Protein AF-0000000084441948 (afdb_homodimer)

pLDDT: mean 95.39, std 5.37, range [67.94, 98.88]

InterPro domains:
  IPR011697 Peptidase C26 [PF07722] (3-180)
  IPR029062 Class I glutamine amidotransferase-like [G3DSA:3.40.50.880] (2-199)
  IPR029062 Class I glutamine am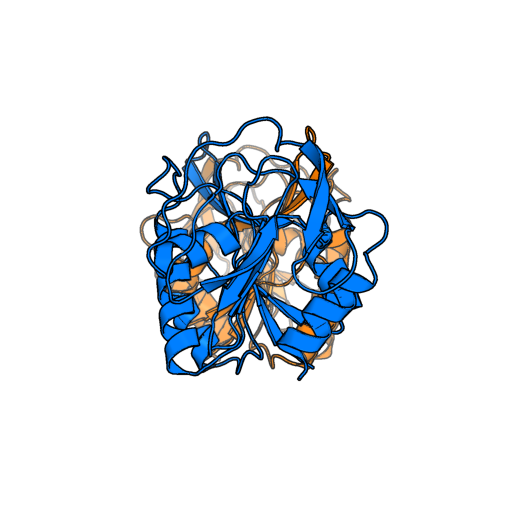idotransferase-like [SSF52317] (18-193)
  IPR044668 Peptidase C26, gamma-glutamyl-gamma-aminobutyrate hydrolase PuuD-like [PTHR43235] (135-186)

Structure (mmCIF, N/CA/C/O backbone):
data_AF-0000000084441948-model_v1
#
loop_
_entity.id
_entity.type
_entity.pdbx_description
1 polymer 'Anthranilate synthase'
#
loop_
_atom_site.group_PDB
_atom_site.id
_atom_site.type_symbol
_atom_site.label_atom_id
_atom_site.label_alt_id
_atom_site.label_comp_id
_atom_site.label_asym_id
_atom_site.label_entity_id
_atom_site.label_seq_id
_atom_site.pdbx_PDB_ins_code
_atom_site.Cartn_x
_atom_site.Cartn_y
_atom_site.Cartn_z
_atom_site.occupancy
_atom_site.B_iso_or_equiv
_atom_site.auth_seq_id
_atom_site.auth_comp_id
_atom_site.auth_asym_id
_atom_site.auth_atom_id
_atom_site.pdbx_PDB_model_num
ATOM 1 N N . MET A 1 1 ? -16.859 0.256 12.805 1 80.75 1 MET A N 1
ATOM 2 C CA . MET A 1 1 ? -15.453 0.518 12.477 1 80.75 1 MET A CA 1
ATOM 3 C C . MET A 1 1 ? -15.328 1.714 11.539 1 80.75 1 MET A C 1
ATOM 5 O O . MET A 1 1 ? -16.141 1.885 10.633 1 80.75 1 MET A O 1
ATOM 9 N N . LYS A 1 2 ? -14.43 2.672 11.891 1 89.31 2 LYS A N 1
ATOM 10 C CA . LYS A 1 2 ? -14.25 3.85 11.047 1 89.31 2 LYS A CA 1
ATOM 11 C C . LYS A 1 2 ? -13.125 3.641 10.031 1 89.31 2 LYS A C 1
ATOM 13 O O . LYS A 1 2 ? -11.953 3.602 10.406 1 89.31 2 LYS A O 1
ATOM 18 N N . LEU A 1 3 ? -13.531 3.443 8.797 1 90.81 3 LEU A N 1
ATOM 19 C CA . LEU A 1 3 ? -12.578 3.262 7.711 1 90.81 3 LEU A CA 1
ATOM 20 C C . LEU A 1 3 ? -12.039 4.605 7.227 1 90.81 3 LEU A C 1
ATOM 22 O O . LEU A 1 3 ? -12.82 5.512 6.926 1 90.81 3 LEU A O 1
ATOM 26 N N . ILE A 1 4 ? -10.75 4.695 7.184 1 94.12 4 ILE A N 1
ATOM 27 C CA . ILE A 1 4 ? -10.094 5.93 6.762 1 94.12 4 ILE A CA 1
ATOM 28 C C . ILE A 1 4 ? -9.227 5.656 5.539 1 94.12 4 ILE A C 1
ATOM 30 O O . ILE A 1 4 ? -8.383 4.758 5.555 1 94.12 4 ILE A O 1
ATOM 34 N N . GLY A 1 5 ? -9.492 6.402 4.445 1 94.69 5 GLY A N 1
ATOM 35 C CA . GLY A 1 5 ? -8.594 6.328 3.305 1 94.69 5 GLY A CA 1
ATOM 36 C C . GLY A 1 5 ? -7.234 6.953 3.574 1 94.69 5 GLY A C 1
ATOM 37 O O . GLY A 1 5 ? -7.148 8.031 4.168 1 94.69 5 GLY A O 1
ATOM 38 N N . VAL A 1 6 ? -6.172 6.285 3.24 1 97.19 6 VAL A N 1
ATOM 39 C CA . VAL A 1 6 ? -4.82 6.805 3.43 1 97.19 6 VAL A CA 1
ATOM 40 C C . VAL A 1 6 ? -4.066 6.773 2.104 1 97.19 6 VAL A C 1
ATOM 42 O O . VAL A 1 6 ? -3.945 5.719 1.476 1 97.19 6 VAL A O 1
ATOM 45 N N . THR A 1 7 ? -3.602 7.953 1.661 1 98.06 7 THR A N 1
ATOM 46 C CA . THR A 1 7 ? -2.807 7.996 0.438 1 98.06 7 THR A CA 1
ATOM 47 C C . THR A 1 7 ? -1.406 7.445 0.682 1 98.06 7 THR A C 1
ATOM 49 O O . THR A 1 7 ? -0.985 7.289 1.831 1 98.06 7 THR A O 1
ATOM 52 N N . MET A 1 8 ? -0.729 7.105 -0.385 1 98.31 8 MET A N 1
ATOM 53 C CA . MET A 1 8 ? 0.586 6.477 -0.292 1 98.31 8 MET A CA 1
ATOM 54 C C . MET A 1 8 ? 1.62 7.258 -1.097 1 98.31 8 MET A C 1
ATOM 56 O O . MET A 1 8 ? 1.283 7.895 -2.096 1 98.31 8 MET A O 1
ATOM 60 N N . ARG A 1 9 ? 2.871 7.211 -0.652 1 98.31 9 ARG A N 1
ATOM 61 C CA . ARG A 1 9 ? 3.938 7.773 -1.473 1 98.31 9 ARG A CA 1
ATOM 62 C C . ARG A 1 9 ? 4.242 6.879 -2.67 1 98.31 9 ARG A C 1
ATOM 64 O O . ARG A 1 9 ? 3.816 5.723 -2.709 1 98.31 9 ARG A O 1
ATOM 71 N N . VAL A 1 10 ? 4.914 7.406 -3.67 1 98.06 10 VAL A N 1
ATOM 72 C CA . VAL A 1 10 ? 5.355 6.668 -4.848 1 98.06 10 VAL A CA 1
ATOM 73 C C . VAL A 1 10 ? 6.875 6.5 -4.812 1 98.06 10 VAL A C 1
ATOM 75 O O . VAL A 1 10 ? 7.605 7.473 -4.613 1 98.06 10 VAL A O 1
ATOM 78 N N . GLU A 1 11 ? 7.297 5.324 -4.93 1 97 11 GLU A N 1
ATOM 79 C CA . GLU A 1 11 ? 8.727 5.039 -5.023 1 97 11 GLU A CA 1
ATOM 80 C C . GLU A 1 11 ? 9.094 4.508 -6.406 1 97 11 GLU A C 1
ATOM 82 O O . GLU A 1 11 ? 8.492 3.543 -6.887 1 97 11 GLU A O 1
ATOM 87 N N . HIS A 1 12 ? 10.039 5.125 -7.004 1 95.56 12 HIS A N 1
ATOM 88 C CA . HIS A 1 12 ? 10.539 4.691 -8.305 1 95.56 12 HIS A CA 1
ATOM 89 C C . HIS A 1 12 ? 11.82 3.873 -8.156 1 95.56 12 HIS A C 1
ATOM 91 O O . HIS A 1 12 ? 12.836 4.379 -7.668 1 95.56 12 HIS A O 1
ATOM 97 N N . HIS A 1 13 ? 11.703 2.627 -8.516 1 94 13 HIS A N 1
ATOM 98 C CA . HIS A 1 13 ? 12.875 1.764 -8.578 1 94 13 HIS A CA 1
ATOM 99 C C . HIS A 1 13 ? 13.531 1.826 -9.953 1 94 13 HIS A C 1
ATOM 101 O O . HIS A 1 13 ? 13.172 1.065 -10.859 1 94 13 HIS A O 1
ATOM 107 N N . GLN A 1 14 ? 14.539 2.607 -10.055 1 90.06 14 GLN A N 1
ATOM 108 C CA . GLN A 1 14 ? 15.125 3.014 -11.328 1 90.06 14 GLN A CA 1
ATOM 109 C C . GLN A 1 14 ? 15.766 1.826 -12.047 1 90.06 14 GLN A C 1
ATOM 111 O O . GLN A 1 14 ? 15.625 1.678 -13.258 1 90.06 14 GLN A O 1
ATOM 116 N N . HIS A 1 15 ? 16.438 0.96 -11.281 1 89 15 HIS A N 1
ATOM 117 C CA . HIS A 1 15 ? 17.188 -0.138 -11.875 1 89 15 HIS A CA 1
ATOM 118 C C . HIS A 1 15 ? 16.266 -1.089 -12.633 1 89 15 HIS A C 1
ATOM 120 O O . HIS A 1 15 ? 16.641 -1.635 -13.672 1 89 15 HIS A O 1
ATOM 126 N N . ILE A 1 16 ? 15.023 -1.206 -12.141 1 88 16 ILE A N 1
ATOM 127 C CA . ILE A 1 16 ? 14.109 -2.131 -12.797 1 88 16 ILE A CA 1
ATOM 128 C C . ILE A 1 16 ? 12.898 -1.363 -13.328 1 88 16 ILE A C 1
ATOM 130 O O . ILE A 1 16 ? 11.922 -1.966 -13.781 1 88 16 ILE A O 1
ATOM 134 N N . ASN A 1 17 ? 12.977 0.02 -13.289 1 90.25 17 ASN A N 1
ATOM 135 C CA . ASN A 1 17 ? 11.938 0.927 -13.773 1 90.25 17 ASN A CA 1
ATOM 136 C C . ASN A 1 17 ? 10.562 0.524 -13.258 1 90.25 17 ASN A C 1
ATOM 138 O O . ASN A 1 17 ? 9.617 0.376 -14.039 1 90.25 17 ASN A O 1
ATOM 142 N N . GLU A 1 18 ? 10.422 0.311 -11.984 1 94.81 18 GLU A N 1
ATOM 143 C CA . GLU A 1 18 ? 9.18 -0.051 -11.312 1 94.81 18 GLU A CA 1
ATOM 144 C C . GLU A 1 18 ? 8.719 1.053 -10.359 1 94.81 18 GLU A C 1
ATOM 146 O O . GLU A 1 18 ? 9.516 1.581 -9.586 1 94.81 18 GLU A O 1
ATOM 151 N N . TYR A 1 19 ? 7.465 1.487 -10.555 1 97.06 19 TYR A N 1
ATOM 152 C CA . TYR A 1 19 ? 6.84 2.414 -9.625 1 97.06 19 TYR A CA 1
ATOM 153 C C . TYR A 1 19 ? 5.98 1.667 -8.609 1 97.06 19 TYR A C 1
ATOM 155 O O . TYR A 1 19 ? 5.141 0.845 -8.984 1 97.06 19 TYR A O 1
ATOM 163 N N . ARG A 1 20 ? 6.223 1.927 -7.32 1 98.19 20 ARG A N 1
ATOM 164 C CA . ARG A 1 20 ? 5.484 1.266 -6.246 1 98.19 20 ARG A CA 1
ATOM 165 C C . ARG A 1 20 ? 4.773 2.285 -5.363 1 98.19 20 ARG A C 1
ATOM 167 O O . ARG A 1 20 ? 5.32 3.352 -5.074 1 98.19 20 ARG A O 1
ATOM 174 N N . ASP A 1 21 ? 3.541 2.018 -5.027 1 98.44 21 ASP A N 1
ATOM 175 C CA . ASP A 1 21 ? 2.926 2.715 -3.902 1 98.44 21 ASP A CA 1
ATOM 176 C C . ASP A 1 21 ? 3.428 2.156 -2.572 1 98.44 21 ASP A C 1
ATOM 178 O O . ASP A 1 21 ? 3.58 0.941 -2.42 1 98.44 21 ASP A O 1
ATOM 182 N N . ALA A 1 22 ? 3.73 3.07 -1.586 1 98.62 22 ALA A N 1
ATOM 183 C CA . ALA A 1 22 ? 4.328 2.602 -0.339 1 98.62 22 ALA A CA 1
ATOM 184 C C . ALA A 1 22 ? 3.855 3.439 0.845 1 98.62 22 ALA A C 1
ATOM 186 O O . ALA A 1 22 ? 3.619 4.641 0.708 1 98.62 22 ALA A O 1
ATOM 187 N N . LEU A 1 23 ? 3.719 2.834 1.972 1 98.44 23 LEU A N 1
ATOM 188 C CA . LEU A 1 23 ? 3.336 3.51 3.205 1 98.44 23 LEU A CA 1
ATOM 189 C C . LEU A 1 23 ? 4.121 2.961 4.395 1 98.44 23 LEU A C 1
ATOM 191 O O . LEU A 1 23 ? 4.289 1.746 4.523 1 98.44 23 LEU A O 1
ATOM 195 N N . ASP A 1 24 ? 4.621 3.896 5.258 1 98.19 24 ASP A N 1
ATOM 196 C CA . ASP A 1 24 ? 5.262 3.525 6.516 1 98.19 24 ASP A CA 1
ATOM 197 C C . ASP A 1 24 ? 4.324 2.695 7.387 1 98.19 24 ASP A C 1
ATOM 199 O O . ASP A 1 24 ? 3.211 3.125 7.695 1 98.19 24 ASP A O 1
ATOM 203 N N . GLN A 1 25 ? 4.801 1.548 7.832 1 97.12 25 GLN A N 1
ATOM 204 C CA . GLN A 1 25 ? 3.971 0.637 8.617 1 97.12 25 GLN A CA 1
ATOM 205 C C . GLN A 1 25 ? 3.572 1.262 9.945 1 97.12 25 GLN A C 1
ATOM 207 O O . GLN A 1 25 ? 2.621 0.813 10.594 1 97.12 25 GLN A O 1
ATOM 212 N N . ARG A 1 26 ? 4.258 2.266 10.43 1 97.5 26 ARG A N 1
ATOM 213 C CA . ARG A 1 26 ? 3.961 2.906 11.703 1 97.5 26 ARG A CA 1
ATOM 214 C C . ARG A 1 26 ? 2.59 3.572 11.68 1 97.5 26 ARG A C 1
ATOM 216 O O . ARG A 1 26 ? 1.984 3.805 12.727 1 97.5 26 ARG A O 1
ATOM 223 N N . TRP A 1 27 ? 2.098 3.875 10.453 1 97.81 27 TRP A N 1
ATOM 224 C CA . TRP A 1 27 ? 0.752 4.43 10.32 1 97.81 27 TRP A CA 1
ATOM 225 C C . TRP A 1 27 ? -0.289 3.461 10.875 1 97.81 27 TRP A C 1
ATOM 227 O O . TRP A 1 27 ? -1.286 3.883 11.461 1 97.81 27 TRP A O 1
ATOM 237 N N . TYR A 1 28 ? -0.112 2.164 10.641 1 95.81 28 TYR A N 1
ATOM 238 C CA . TYR A 1 28 ? -1.093 1.18 11.086 1 95.81 28 TYR A CA 1
ATOM 239 C C . TYR A 1 28 ? -1.218 1.176 12.602 1 95.81 28 TYR A C 1
ATOM 241 O O . TYR A 1 28 ? -2.328 1.132 13.141 1 95.81 28 TYR A O 1
ATOM 249 N N . LEU A 1 29 ? -0.082 1.271 13.25 1 94.56 29 LEU A N 1
ATOM 250 C CA . LEU A 1 29 ? -0.066 1.279 14.711 1 94.56 29 LEU A CA 1
ATOM 251 C C . LEU A 1 29 ? -0.721 2.545 15.258 1 94.56 29 LEU A C 1
ATOM 253 O O . LEU A 1 29 ? -1.528 2.48 16.188 1 94.56 29 LEU A O 1
ATOM 257 N N . PHE A 1 30 ? -0.336 3.627 14.68 1 97.62 30 PHE A N 1
ATOM 258 C CA . PHE A 1 30 ? -0.868 4.902 15.148 1 97.62 30 PHE A CA 1
ATOM 259 C C . PHE A 1 30 ? -2.377 4.965 14.945 1 97.62 30 PHE A C 1
ATOM 261 O O . PHE A 1 30 ? -3.113 5.367 15.852 1 97.62 30 PHE A O 1
ATOM 268 N N . LEU A 1 31 ? -2.885 4.555 13.742 1 95.88 31 LEU A N 1
ATOM 269 C CA . LEU A 1 31 ? -4.309 4.629 13.438 1 95.88 31 LEU A CA 1
ATOM 270 C C . LEU A 1 31 ? -5.102 3.662 14.312 1 95.88 31 LEU A C 1
ATOM 272 O O . LEU A 1 31 ? -6.219 3.969 14.734 1 95.88 31 LEU A O 1
ATOM 276 N N . ARG A 1 32 ? -4.5 2.545 14.594 1 93.19 32 ARG A N 1
ATOM 277 C CA . ARG A 1 32 ? -5.145 1.631 15.531 1 93.19 32 ARG A CA 1
ATOM 278 C C . ARG A 1 32 ? -5.32 2.285 16.891 1 93.19 32 ARG A C 1
ATOM 280 O O . ARG A 1 32 ? -6.379 2.158 17.516 1 93.19 32 ARG A O 1
ATOM 287 N N . ALA A 1 33 ? -4.281 2.941 17.344 1 94.88 33 ALA A N 1
ATOM 288 C CA . ALA A 1 33 ? -4.344 3.639 18.625 1 94.88 33 ALA A CA 1
ATOM 289 C C . ALA A 1 33 ? -5.441 4.699 18.625 1 94.88 33 ALA A C 1
ATOM 291 O O . ALA A 1 33 ? -5.992 5.035 19.672 1 94.88 33 ALA A O 1
ATOM 292 N N . CYS A 1 34 ? -5.785 5.203 17.469 1 96.44 34 CYS A N 1
ATOM 293 C CA . CYS A 1 34 ? -6.836 6.207 17.328 1 96.44 34 CYS A CA 1
ATOM 294 C C . CYS A 1 34 ? -8.195 5.547 17.156 1 96.44 34 CYS A C 1
ATOM 296 O O . CYS A 1 34 ? -9.219 6.23 17.094 1 96.44 34 CYS A O 1
ATOM 298 N N . GLY A 1 35 ? -8.273 4.223 17.031 1 92.44 35 GLY A N 1
ATOM 299 C CA . GLY A 1 35 ? -9.516 3.523 16.766 1 92.44 35 GLY A CA 1
ATOM 300 C C . GLY A 1 35 ? -9.953 3.613 15.305 1 92.44 35 GLY A C 1
ATOM 301 O O . GLY A 1 35 ? -11.141 3.498 15 1 92.44 35 GLY A O 1
ATOM 302 N N . LEU A 1 36 ? -9.023 3.895 14.438 1 93.44 36 LEU A N 1
ATOM 303 C CA . LEU A 1 36 ? -9.281 4.039 13.008 1 93.44 36 LEU A CA 1
ATOM 304 C C . LEU A 1 36 ? -8.672 2.879 12.227 1 93.44 36 LEU A C 1
ATOM 306 O O . LEU A 1 36 ? -7.66 2.312 12.633 1 93.44 36 LEU A O 1
ATOM 310 N N . PHE A 1 37 ? -9.273 2.555 11.102 1 90.94 37 PHE A N 1
ATOM 311 C CA . PHE A 1 37 ? -8.82 1.446 10.266 1 90.94 37 PHE A CA 1
ATOM 312 C C . PHE A 1 37 ? -8.477 1.931 8.859 1 90.94 37 PHE A C 1
ATOM 314 O O . PHE A 1 37 ? -9.328 2.473 8.156 1 90.94 37 PHE A O 1
ATOM 321 N N . PRO A 1 38 ? -7.297 1.655 8.445 1 93.25 38 PRO A N 1
ATOM 322 C CA . PRO A 1 38 ? -6.848 2.252 7.188 1 93.25 38 PRO A CA 1
ATOM 323 C C . PRO A 1 38 ? -7.316 1.47 5.965 1 93.25 38 PRO A C 1
ATOM 325 O O . PRO A 1 38 ? -7.32 0.236 5.98 1 93.25 38 PRO A O 1
ATOM 328 N N . VAL A 1 39 ? -7.723 2.152 4.98 1 92.38 39 VAL A N 1
ATOM 329 C CA . VAL A 1 39 ? -7.879 1.701 3.6 1 92.38 39 VAL A CA 1
ATOM 330 C C . VAL A 1 39 ? -6.879 2.432 2.703 1 92.38 39 VAL A C 1
ATOM 332 O O . VAL A 1 39 ? -6.992 3.643 2.498 1 92.38 39 VAL A O 1
ATOM 335 N N . LEU A 1 40 ? -5.961 1.687 2.207 1 95.25 40 LEU A N 1
ATOM 336 C CA . LEU A 1 40 ? -4.902 2.312 1.42 1 95.25 40 LEU A CA 1
ATOM 337 C C . LEU A 1 40 ? -5.398 2.645 0.016 1 95.25 40 LEU A C 1
ATOM 339 O O . LEU A 1 40 ? -5.961 1.789 -0.667 1 95.25 40 LEU A O 1
ATOM 343 N N . ILE A 1 41 ? -5.172 3.873 -0.415 1 96.12 41 ILE A N 1
ATOM 344 C CA . ILE A 1 41 ? -5.703 4.367 -1.68 1 96.12 41 ILE A CA 1
ATOM 345 C C . ILE A 1 41 ? -4.629 4.289 -2.76 1 96.12 41 ILE A C 1
ATOM 347 O O . ILE A 1 41 ? -3.637 5.02 -2.713 1 96.12 41 ILE A O 1
ATOM 351 N N . PRO A 1 42 ? -4.809 3.494 -3.752 1 96.06 42 PRO A N 1
ATOM 352 C CA . PRO A 1 42 ? -3.844 3.393 -4.848 1 96.06 42 PRO A CA 1
ATOM 353 C C . PRO A 1 42 ? -3.684 4.703 -5.617 1 96.06 42 PRO A C 1
ATOM 355 O O . PRO A 1 42 ? -4.664 5.414 -5.84 1 96.06 42 PRO A O 1
ATOM 358 N N . ASN A 1 43 ? -2.422 5.016 -5.984 1 95.81 43 ASN A N 1
ATOM 359 C CA . ASN A 1 43 ? -2.168 6.148 -6.867 1 95.81 43 ASN A CA 1
ATOM 360 C C . ASN A 1 43 ? -2.58 5.844 -8.305 1 95.81 43 ASN A C 1
ATOM 362 O O . ASN A 1 43 ? -1.743 5.844 -9.211 1 95.81 43 ASN A O 1
ATOM 366 N N . HIS A 1 44 ? -3.824 5.562 -8.477 1 91.12 44 HIS A N 1
ATOM 367 C CA . HIS A 1 44 ? -4.43 5.203 -9.758 1 91.12 44 HIS A CA 1
ATOM 368 C C . HIS A 1 44 ? -5.914 5.547 -9.781 1 91.12 44 HIS A C 1
ATOM 370 O O . HIS A 1 44 ? -6.562 5.594 -8.734 1 91.12 44 HIS A O 1
ATOM 376 N N . ASN A 1 45 ? -6.445 5.742 -10.938 1 83 45 ASN A N 1
ATOM 377 C CA . ASN A 1 45 ? -7.836 6.168 -11.086 1 83 45 ASN A CA 1
ATOM 378 C C . ASN A 1 45 ? -8.805 5.109 -10.555 1 83 45 ASN A C 1
ATOM 380 O O . ASN A 1 45 ? -9.969 5.406 -10.289 1 83 45 ASN A O 1
ATOM 384 N N . THR A 1 46 ? -8.344 3.887 -10.461 1 78.25 46 THR A N 1
ATOM 385 C CA . THR A 1 46 ? -9.18 2.83 -9.898 1 78.25 46 THR A CA 1
ATOM 386 C C . THR A 1 46 ? -9.602 3.174 -8.477 1 78.25 46 THR A C 1
ATOM 388 O O . THR A 1 46 ? -10.602 2.65 -7.973 1 78.25 46 THR A O 1
ATOM 391 N N . SER A 1 47 ? -8.93 4.102 -7.898 1 81.56 47 SER A N 1
ATOM 392 C CA . SER A 1 47 ? -9.172 4.457 -6.504 1 81.56 47 SER A CA 1
ATOM 393 C C . SER A 1 47 ? -10.484 5.211 -6.344 1 81.56 47 SER A C 1
ATOM 395 O O . SER A 1 47 ? -11.07 5.23 -5.258 1 81.56 47 SER A O 1
ATOM 397 N N . MET A 1 48 ? -10.961 5.781 -7.383 1 79.62 48 MET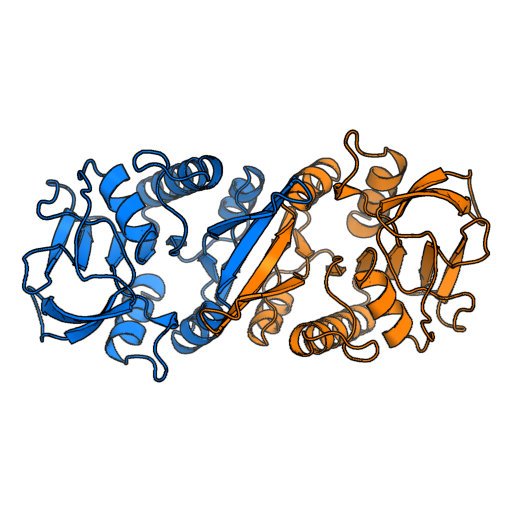 A N 1
ATOM 398 C CA . MET A 1 48 ? -12.211 6.52 -7.289 1 79.62 48 MET A CA 1
ATOM 399 C C . MET A 1 48 ? -13.375 5.578 -6.98 1 79.62 48 MET A C 1
ATOM 401 O O . MET A 1 48 ? -14.336 5.965 -6.309 1 79.62 48 MET A O 1
ATOM 405 N N . ALA A 1 49 ? -13.18 4.32 -7.441 1 74.44 49 ALA A N 1
ATOM 406 C CA . ALA A 1 49 ? -14.195 3.316 -7.137 1 74.44 49 ALA A CA 1
ATOM 407 C C . ALA A 1 49 ? -14.234 3.012 -5.641 1 74.44 49 ALA A C 1
ATOM 409 O O . ALA A 1 49 ? -15.305 2.746 -5.086 1 74.44 49 ALA A O 1
ATOM 410 N N . LEU A 1 50 ? -13.086 3.104 -5.02 1 76.56 50 LEU A N 1
ATOM 411 C CA . LEU A 1 50 ? -13.008 2.873 -3.584 1 76.56 50 LEU A CA 1
ATOM 412 C C . LEU A 1 50 ? -13.852 3.887 -2.818 1 76.56 50 LEU A C 1
ATOM 414 O O . LEU A 1 50 ? -14.531 3.533 -1.856 1 76.56 50 LEU A O 1
ATOM 418 N N . LEU A 1 51 ? -13.789 5.152 -3.25 1 76.5 51 LEU A N 1
ATOM 419 C CA . LEU A 1 51 ? -14.523 6.227 -2.588 1 76.5 51 LEU A CA 1
ATOM 420 C C . LEU A 1 51 ? -16.031 5.992 -2.672 1 76.5 51 LEU A C 1
ATOM 422 O O . LEU A 1 51 ? -16.75 6.215 -1.698 1 76.5 51 LEU A O 1
ATOM 426 N N . SER A 1 52 ? -16.406 5.395 -3.77 1 74.69 52 SER A N 1
ATOM 427 C CA . SER A 1 52 ? -17.844 5.199 -3.992 1 74.69 52 SER A CA 1
ATOM 428 C C . SER A 1 52 ? -18.328 3.934 -3.303 1 74.69 52 SER A C 1
ATOM 430 O O . SER A 1 52 ? -19.453 3.898 -2.799 1 74.69 52 SER A O 1
ATOM 432 N N . GLU A 1 53 ? -17.438 3.006 -3.107 1 77 53 GLU A N 1
ATOM 433 C CA . GLU A 1 53 ? -17.875 1.69 -2.646 1 77 53 GLU A CA 1
ATOM 434 C C . GLU A 1 53 ? -17.672 1.536 -1.143 1 77 53 GLU A C 1
ATOM 436 O O . GLU A 1 53 ? -18.391 0.779 -0.487 1 77 53 GLU A O 1
ATOM 441 N N . MET A 1 54 ? -16.625 2.176 -0.539 1 78.38 54 MET A N 1
ATOM 442 C CA . MET A 1 54 ? -16.219 1.858 0.828 1 78.38 54 MET A CA 1
ATOM 443 C C . MET A 1 54 ? -16.719 2.924 1.802 1 78.38 54 MET A C 1
ATOM 445 O O . MET A 1 54 ? -16.703 2.713 3.016 1 78.38 54 MET A O 1
ATOM 449 N N . ASN A 1 55 ? -17.672 3.688 1.606 1 81.5 55 ASN A N 1
ATOM 450 C CA . ASN A 1 55 ? -18.156 4.738 2.498 1 81.5 55 ASN A CA 1
ATOM 451 C C . ASN A 1 55 ? -17.094 5.16 3.5 1 81.5 55 ASN A C 1
ATOM 453 O O . ASN A 1 55 ? -17.266 4.996 4.707 1 81.5 55 ASN A O 1
ATOM 457 N N . LEU A 1 56 ? -16.016 5.695 3.225 1 89.88 56 LEU A N 1
ATOM 458 C CA . LEU A 1 56 ? -14.914 6.137 4.066 1 89.88 56 LEU A CA 1
ATOM 459 C C . LEU A 1 56 ? -15.367 7.23 5.031 1 89.88 56 LEU A C 1
ATOM 461 O O . LEU A 1 56 ? -16.125 8.125 4.648 1 89.88 56 LEU A O 1
ATOM 465 N N . SER A 1 57 ? -14.875 7.133 6.297 1 92.81 57 SER A N 1
ATOM 466 C CA . SER A 1 57 ? -15.172 8.141 7.309 1 92.81 57 SER A CA 1
ATOM 467 C C . SER A 1 57 ? -14.32 9.383 7.125 1 92.81 57 SER A C 1
ATOM 469 O O . SER A 1 57 ? -14.609 10.438 7.703 1 92.81 57 SER A O 1
ATOM 471 N N . GLY A 1 58 ? -13.305 9.344 6.348 1 96.19 58 GLY A N 1
ATOM 472 C CA . GLY A 1 58 ? -12.398 10.445 6.059 1 96.19 58 GLY A CA 1
ATOM 473 C C . GLY A 1 58 ? -11.172 10.016 5.281 1 96.19 58 GLY A C 1
ATOM 474 O O . GLY A 1 58 ? -11.078 8.859 4.852 1 96.19 58 GLY A O 1
ATOM 475 N N . ILE A 1 59 ? -10.328 10.961 5.062 1 97.06 59 ILE A N 1
ATOM 476 C CA . ILE A 1 59 ? -9.141 10.711 4.254 1 97.06 59 ILE A CA 1
ATOM 477 C C . ILE A 1 59 ? -7.914 11.32 4.934 1 97.06 59 ILE A C 1
ATOM 479 O O . ILE A 1 59 ? -7.973 12.438 5.453 1 97.06 59 ILE A O 1
ATOM 483 N N . ILE A 1 60 ? -6.887 10.57 4.938 1 98.69 60 ILE A N 1
ATOM 484 C CA . ILE A 1 60 ? -5.582 11.078 5.344 1 98.69 60 ILE A CA 1
ATOM 485 C C . ILE A 1 60 ? -4.684 11.234 4.121 1 98.69 60 ILE A C 1
ATOM 487 O O . ILE A 1 60 ? -4.465 10.273 3.379 1 98.69 60 ILE A O 1
ATOM 491 N N . LEU A 1 61 ? -4.266 12.461 3.848 1 98.81 61 LEU A N 1
ATOM 492 C CA . LEU A 1 61 ? -3.16 12.672 2.92 1 98.81 61 LEU A CA 1
ATOM 493 C C . LEU A 1 61 ? -1.819 12.5 3.627 1 98.81 61 LEU A C 1
ATOM 495 O O . LEU A 1 61 ? -1.432 13.344 4.441 1 98.81 61 LEU A O 1
ATOM 499 N N . SER A 1 62 ? -1.106 11.445 3.305 1 98.75 62 SER A N 1
ATOM 500 C CA . SER A 1 62 ? 0.089 11.07 4.051 1 98.75 62 SER A CA 1
ATOM 501 C C . SER A 1 62 ? 1.301 11.875 3.598 1 98.75 62 SER A C 1
ATOM 503 O O . SER A 1 62 ? 1.207 12.672 2.664 1 98.75 62 SER A O 1
ATOM 505 N N . GLY A 1 63 ? 2.371 11.688 4.316 1 98.06 63 GLY A N 1
ATOM 506 C CA . GLY A 1 63 ? 3.625 12.328 3.951 1 98.06 63 GLY A CA 1
ATOM 507 C C . GLY A 1 63 ? 4.375 11.586 2.857 1 98.06 63 GLY A C 1
ATOM 508 O O . GLY A 1 63 ? 3.842 10.648 2.26 1 98.06 63 GLY A O 1
ATOM 509 N N . GLY A 1 64 ? 5.531 12.125 2.566 1 95.94 64 GLY A N 1
ATOM 510 C CA . GLY A 1 64 ? 6.387 11.484 1.578 1 95.94 64 GLY A CA 1
ATOM 511 C C . GLY A 1 64 ? 6.344 12.164 0.223 1 95.94 64 GLY A C 1
ATOM 512 O O . GLY A 1 64 ? 5.34 12.781 -0.139 1 95.94 64 GLY A O 1
ATOM 513 N N . ASN A 1 65 ? 7.438 12.047 -0.532 1 97 65 ASN A N 1
ATOM 514 C CA . ASN A 1 65 ? 7.609 12.703 -1.823 1 97 65 ASN A CA 1
ATOM 515 C C . ASN A 1 65 ? 7.512 14.227 -1.695 1 97 65 ASN A C 1
ATOM 517 O O . ASN A 1 65 ? 7.527 14.758 -0.585 1 97 65 ASN A O 1
ATOM 521 N N . SER A 1 66 ? 7.699 14.938 -2.736 1 97.12 66 SER A N 1
ATOM 522 C CA . SER A 1 66 ? 7.457 16.359 -2.879 1 97.12 66 SER A CA 1
ATOM 523 C C . SER A 1 66 ? 6.434 16.641 -3.977 1 97.12 66 SER A C 1
ATOM 525 O O . SER A 1 66 ? 6.266 15.844 -4.895 1 97.12 66 SER A O 1
ATOM 527 N N . LEU A 1 67 ? 5.742 17.734 -3.82 1 97.94 67 LEU A N 1
ATOM 528 C CA . LEU A 1 67 ? 4.836 18.125 -4.887 1 97.94 67 LEU A CA 1
ATOM 529 C C . LEU A 1 67 ? 5.586 18.328 -6.199 1 97.94 67 LEU A C 1
ATOM 531 O O . LEU A 1 67 ? 6.734 18.781 -6.203 1 97.94 67 LEU A O 1
ATOM 535 N N . SER A 1 68 ? 4.883 18.031 -7.254 1 96.69 68 SER A N 1
ATOM 536 C CA . SER A 1 68 ? 5.488 18.203 -8.57 1 96.69 68 SER A CA 1
ATOM 537 C C . SER A 1 68 ? 5.902 19.656 -8.797 1 96.69 68 SER A C 1
ATOM 539 O O . SER A 1 68 ? 6.918 19.922 -9.438 1 96.69 68 SER A O 1
ATOM 541 N N . THR A 1 69 ? 5.133 20.609 -8.297 1 95.62 69 THR A N 1
ATOM 542 C CA . THR A 1 69 ? 5.422 22.031 -8.445 1 95.62 69 THR A CA 1
ATOM 543 C C . THR A 1 69 ? 6.707 22.391 -7.707 1 95.62 69 THR A C 1
ATOM 545 O O . THR A 1 69 ? 7.273 23.469 -7.941 1 95.62 69 THR A O 1
ATOM 548 N N . LEU A 1 70 ? 7.176 21.578 -6.82 1 96.06 70 LEU A N 1
ATOM 549 C CA . LEU A 1 70 ? 8.391 21.812 -6.043 1 96.06 70 LEU A CA 1
ATOM 550 C C . LEU A 1 70 ? 9.516 20.891 -6.492 1 96.06 70 LEU A C 1
ATOM 552 O O . LEU A 1 70 ? 10.484 20.688 -5.758 1 96.06 70 LEU A O 1
ATOM 556 N N . GLY A 1 71 ? 9.328 20.219 -7.605 1 94.19 71 GLY A N 1
ATOM 557 C CA . GLY A 1 71 ? 10.367 19.359 -8.172 1 94.19 71 GLY A CA 1
ATOM 558 C C . GLY A 1 71 ? 10.141 17.891 -7.891 1 94.19 71 GLY A C 1
ATOM 559 O O . GLY A 1 71 ? 11.008 17.062 -8.18 1 94.19 71 GLY A O 1
ATOM 560 N N . GLY A 1 72 ? 9 17.547 -7.309 1 94.81 72 GLY A N 1
ATOM 561 C CA . GLY A 1 72 ? 8.695 16.156 -7.047 1 94.81 72 GLY A CA 1
ATOM 562 C C . GLY A 1 72 ? 8.453 15.352 -8.312 1 94.81 72 GLY A C 1
ATOM 563 O O . GLY A 1 72 ? 8.172 15.914 -9.367 1 94.81 72 GLY A O 1
ATOM 564 N N . ASP A 1 73 ? 8.508 14 -8.172 1 93.19 73 ASP A N 1
ATOM 565 C CA . ASP A 1 73 ? 8.469 13.133 -9.344 1 93.19 73 ASP A CA 1
ATOM 566 C C . ASP A 1 73 ? 7.266 12.188 -9.289 1 93.19 73 ASP A C 1
ATOM 568 O O . ASP A 1 73 ? 7.305 11.094 -9.852 1 93.19 73 ASP A O 1
ATOM 572 N N . SER A 1 74 ? 6.289 12.555 -8.602 1 95.62 74 SER A N 1
ATOM 573 C CA . SER A 1 74 ? 5.102 11.711 -8.5 1 95.62 74 SER A CA 1
ATOM 574 C C . SER A 1 74 ? 3.838 12.5 -8.844 1 95.62 74 SER A C 1
ATOM 576 O O . SER A 1 74 ? 2.938 12.633 -8.016 1 95.62 74 SER A O 1
ATOM 578 N N . PRO A 1 75 ? 3.713 12.906 -10.125 1 95.88 75 PRO A N 1
ATOM 579 C CA . PRO A 1 75 ? 2.555 13.719 -10.5 1 95.88 75 PRO A CA 1
ATOM 580 C C . PRO A 1 75 ? 1.232 12.977 -10.344 1 95.88 75 PRO A C 1
ATOM 582 O O . PRO A 1 75 ? 0.194 13.594 -10.094 1 95.88 75 PRO A O 1
ATOM 585 N N . GLN A 1 76 ? 1.265 11.688 -10.484 1 94.56 76 GLN A N 1
ATOM 586 C CA . GLN A 1 76 ? 0.038 10.906 -10.352 1 94.56 76 GLN A CA 1
ATOM 587 C C . GLN A 1 76 ? -0.527 11.008 -8.938 1 94.56 76 GLN A C 1
ATOM 589 O O . GLN A 1 76 ? -1.746 11.016 -8.742 1 94.56 76 GLN A O 1
ATOM 594 N N . ARG A 1 77 ? 0.348 11.023 -7.941 1 97.31 77 ARG A N 1
ATOM 595 C CA . ARG A 1 77 ? -0.106 11.195 -6.566 1 97.31 77 ARG A CA 1
ATOM 596 C C . ARG A 1 77 ? -0.749 12.57 -6.375 1 97.31 77 ARG A C 1
ATOM 598 O O . ARG A 1 77 ? -1.788 12.688 -5.723 1 97.31 77 ARG A O 1
ATOM 605 N N . ASP A 1 78 ? -0.085 13.633 -6.984 1 97.81 78 ASP A N 1
ATOM 606 C CA . ASP A 1 78 ? -0.653 14.977 -6.91 1 97.81 78 ASP A CA 1
ATOM 607 C C . ASP A 1 78 ? -2.07 15 -7.477 1 97.81 78 ASP A C 1
ATOM 609 O O . ASP A 1 78 ? -2.979 15.57 -6.867 1 97.81 78 ASP A O 1
ATOM 613 N N . GLU A 1 79 ? -2.211 14.367 -8.609 1 96.12 79 GLU A N 1
ATOM 614 C CA . GLU A 1 79 ? -3.51 14.352 -9.273 1 96.12 79 GLU A CA 1
ATOM 615 C C . GLU A 1 79 ? -4.551 13.617 -8.445 1 96.12 79 GLU A C 1
ATOM 617 O O . GLU A 1 79 ? -5.684 14.078 -8.297 1 96.12 79 GLU A O 1
ATOM 622 N N . LEU A 1 80 ? -4.203 12.523 -7.898 1 96.44 80 LEU A N 1
ATOM 623 C CA . LEU A 1 80 ? -5.105 11.758 -7.051 1 96.44 80 LEU A CA 1
ATOM 624 C C . LEU A 1 80 ? -5.539 12.57 -5.836 1 96.44 80 LEU A C 1
ATOM 626 O O . LEU A 1 80 ? -6.73 12.648 -5.527 1 96.44 80 LEU A O 1
ATOM 630 N N . GLU A 1 81 ? -4.582 13.164 -5.211 1 97.69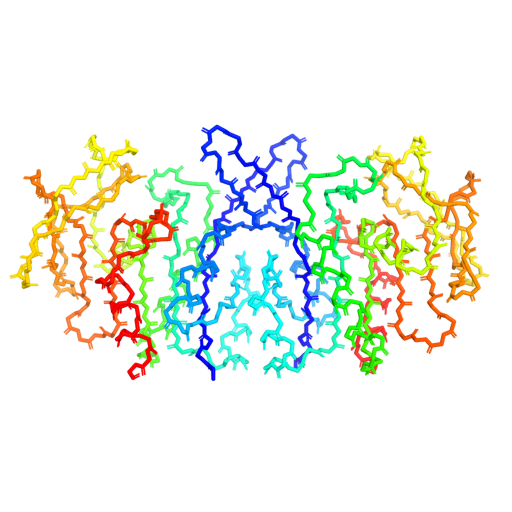 81 GLU A N 1
ATOM 631 C CA . GLU A 1 81 ? -4.875 13.875 -3.969 1 97.69 81 GLU A CA 1
ATOM 632 C C . GLU A 1 81 ? -5.699 15.125 -4.234 1 97.69 81 GLU A C 1
ATOM 634 O O . GLU A 1 81 ? -6.539 15.508 -3.416 1 97.69 81 GLU A O 1
ATOM 639 N N . LYS A 1 82 ? -5.469 15.734 -5.398 1 97.31 82 LYS A N 1
ATOM 640 C CA . LYS A 1 82 ? -6.352 16.828 -5.797 1 97.31 82 LYS A CA 1
ATOM 641 C C . LYS A 1 82 ? -7.789 16.344 -5.961 1 97.31 82 LYS A C 1
ATOM 643 O O . LYS A 1 82 ? -8.727 16.984 -5.5 1 97.31 82 LYS A O 1
ATOM 648 N N . THR A 1 83 ? -7.934 15.227 -6.617 1 95.81 83 THR A N 1
ATOM 649 C CA . THR A 1 83 ? -9.25 14.633 -6.824 1 95.81 83 THR A CA 1
ATOM 650 C C . THR A 1 83 ? -9.898 14.281 -5.492 1 95.81 83 THR A C 1
ATOM 652 O O . THR A 1 83 ? -11.102 14.492 -5.305 1 95.81 83 THR A O 1
ATOM 655 N N . LEU A 1 84 ? -9.117 13.75 -4.586 1 96.19 84 LEU A N 1
ATOM 656 C CA . LEU A 1 84 ? -9.625 13.406 -3.264 1 96.19 84 LEU A CA 1
ATOM 657 C C . LEU A 1 84 ? -10.078 14.656 -2.514 1 96.19 84 LEU A C 1
ATOM 659 O O . LEU A 1 84 ? -11.102 14.633 -1.825 1 96.19 84 LEU A O 1
ATOM 663 N N . LEU A 1 85 ? -9.305 15.688 -2.658 1 97.69 85 LEU A N 1
ATOM 664 C CA . LEU A 1 85 ? -9.68 16.938 -2.018 1 97.69 85 LEU A CA 1
ATOM 665 C C . LEU A 1 85 ? -10.945 17.516 -2.645 1 97.69 85 LEU A C 1
ATOM 667 O O . LEU A 1 85 ? -11.82 18.016 -1.936 1 97.69 85 LEU A O 1
ATOM 671 N N . ASP A 1 86 ? -11.062 17.422 -4.031 1 96.56 86 ASP A N 1
ATOM 672 C CA . ASP A 1 86 ? -12.297 17.828 -4.699 1 96.56 86 ASP A CA 1
ATOM 673 C C . ASP A 1 86 ? -13.5 17.078 -4.121 1 96.56 86 ASP A C 1
ATOM 675 O O . ASP A 1 86 ? -14.516 17.688 -3.797 1 96.56 86 ASP A O 1
ATOM 679 N N . TYR A 1 87 ? -13.359 15.844 -4.016 1 94 87 TYR A N 1
ATOM 680 C CA . TYR A 1 87 ? -14.414 14.992 -3.477 1 94 87 TYR A CA 1
ATOM 681 C C . TYR A 1 87 ? -14.75 15.375 -2.041 1 94 87 TYR A C 1
ATOM 683 O O . TYR A 1 87 ? -15.922 15.492 -1.683 1 94 87 TYR A O 1
ATOM 691 N N . ALA A 1 88 ? -13.719 15.547 -1.238 1 95.56 88 ALA A N 1
ATOM 692 C CA . ALA A 1 88 ? -13.906 15.852 0.178 1 95.56 88 ALA A CA 1
ATOM 693 C C . ALA A 1 88 ? -14.617 17.188 0.361 1 95.56 88 ALA A C 1
ATOM 695 O O . ALA A 1 88 ? -15.453 17.344 1.253 1 95.56 88 ALA A O 1
ATOM 696 N N . VAL A 1 89 ? -14.234 18.141 -0.447 1 97.5 89 VAL A N 1
ATOM 697 C CA . VAL A 1 89 ? -14.867 19.453 -0.394 1 97.5 89 VAL A CA 1
ATOM 698 C C . VAL A 1 89 ? -16.328 19.344 -0.784 1 97.5 89 VAL A C 1
ATOM 700 O O . VAL A 1 89 ? -17.203 19.891 -0.101 1 97.5 89 VAL A O 1
ATOM 703 N N . TYR A 1 90 ? -16.531 18.594 -1.792 1 95.19 90 TYR A N 1
ATOM 704 C CA . TYR A 1 90 ? -17.891 18.438 -2.301 1 95.19 90 TYR A CA 1
ATOM 705 C C . TYR A 1 90 ? -18.766 17.688 -1.301 1 95.19 90 TYR A C 1
ATOM 707 O O . TYR A 1 90 ? -19.906 18.109 -1.024 1 95.19 90 TYR A O 1
ATOM 715 N N . GLU A 1 91 ? -18.328 16.703 -0.704 1 93.62 91 GLU A N 1
ATOM 716 C CA . GLU A 1 91 ? -19.109 15.836 0.181 1 93.62 91 GLU A CA 1
ATOM 717 C C . GLU A 1 91 ? -18.984 16.281 1.636 1 93.62 91 GLU A C 1
ATOM 719 O O . GLU A 1 91 ? -19.594 15.68 2.527 1 93.62 91 GLU A O 1
ATOM 724 N N . LYS A 1 92 ? -18.141 17.281 1.861 1 96.44 92 LYS A N 1
ATOM 725 C CA . LYS A 1 92 ? -17.828 17.734 3.215 1 96.44 92 LYS A CA 1
ATOM 726 C C . LYS A 1 92 ? -17.266 16.594 4.055 1 96.44 92 LYS A C 1
ATOM 728 O O . LYS A 1 92 ? -17.688 16.391 5.195 1 96.44 92 LYS A O 1
ATOM 733 N N . LYS A 1 93 ? -16.406 15.812 3.463 1 95.5 93 LYS A N 1
ATOM 734 C CA . LYS A 1 93 ? -15.734 14.68 4.102 1 95.5 93 LYS A CA 1
ATOM 735 C C . LYS A 1 93 ? -14.5 15.133 4.871 1 95.5 93 LYS A C 1
ATOM 737 O O . LYS A 1 93 ? -13.719 15.945 4.379 1 95.5 93 LYS A O 1
ATOM 742 N N . PRO A 1 94 ? -14.297 14.617 6.09 1 98.25 94 PRO A N 1
ATOM 743 C CA . PRO A 1 94 ? -13.102 14.992 6.852 1 98.25 94 PRO A CA 1
ATOM 744 C C . PRO A 1 94 ? -11.805 14.602 6.148 1 98.25 94 PRO A C 1
ATOM 746 O O . PRO A 1 94 ? -11.695 13.492 5.617 1 98.25 94 PRO A O 1
ATOM 749 N N . VAL A 1 95 ? -10.82 15.531 6.117 1 98.69 95 VAL A N 1
ATOM 750 C CA . VAL A 1 95 ? -9.484 15.289 5.586 1 98.69 95 VAL A CA 1
ATOM 751 C C . VAL A 1 95 ? -8.438 15.781 6.574 1 98.69 95 VAL A C 1
ATOM 753 O O . VAL A 1 95 ? -8.594 16.844 7.172 1 98.69 95 VAL A O 1
ATOM 756 N N . LEU A 1 96 ? -7.422 15 6.789 1 98.88 96 LEU A N 1
ATOM 757 C CA . LEU A 1 96 ? -6.262 15.422 7.562 1 98.88 96 LEU A CA 1
ATOM 758 C C . LEU A 1 96 ? -4.973 15.195 6.777 1 98.88 96 LEU A C 1
ATOM 760 O O . LEU A 1 96 ? -4.66 14.055 6.406 1 98.88 96 LEU A O 1
ATOM 764 N N . GLY A 1 97 ? -4.312 16.266 6.441 1 98.88 97 GLY A N 1
ATOM 765 C CA . GLY A 1 97 ? -3.029 16.172 5.762 1 98.88 97 GLY A CA 1
ATOM 766 C C . GLY A 1 97 ? -1.849 16.141 6.711 1 98.88 97 GLY A C 1
ATOM 767 O O . GLY A 1 97 ? -1.812 16.875 7.691 1 98.88 97 GLY A O 1
ATOM 768 N N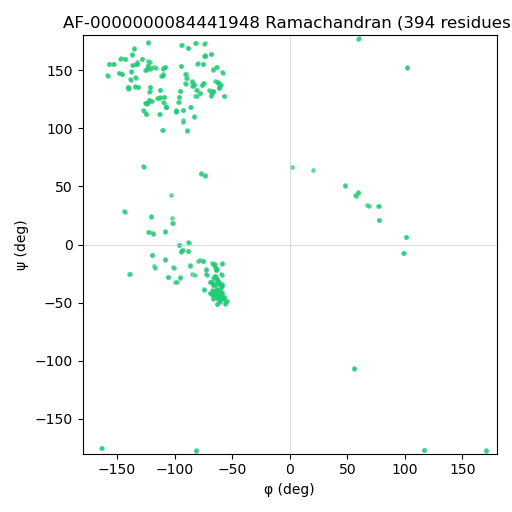 . VAL A 1 98 ? -0.876 15.328 6.449 1 98.88 98 VAL A N 1
ATOM 769 C CA . VAL A 1 98 ? 0.313 15.203 7.285 1 98.88 98 VAL A CA 1
ATOM 770 C C . VAL A 1 98 ? 1.563 15.469 6.449 1 98.88 98 VAL A C 1
ATOM 772 O O . VAL A 1 98 ? 1.795 14.797 5.438 1 98.88 98 VAL A O 1
ATOM 775 N N . CYS A 1 99 ? 2.359 16.469 6.898 1 98.69 99 CYS A N 1
ATOM 776 C CA . CYS A 1 99 ? 3.598 16.859 6.234 1 98.69 99 CYS A CA 1
ATOM 777 C C . CYS A 1 99 ? 3.35 17.203 4.77 1 98.69 99 CYS A C 1
ATOM 779 O O . CYS A 1 99 ? 2.67 18.172 4.465 1 98.69 99 CYS A O 1
ATOM 781 N N . ARG A 1 100 ? 3.74 16.344 3.828 1 98.5 100 ARG A N 1
ATOM 782 C CA . ARG A 1 100 ? 3.471 16.594 2.414 1 98.5 100 ARG A CA 1
ATOM 783 C C . ARG A 1 100 ? 1.972 16.656 2.146 1 98.5 100 ARG A C 1
ATOM 785 O O . ARG A 1 100 ? 1.524 17.406 1.283 1 98.5 100 ARG A O 1
ATOM 792 N N . GLY A 1 101 ? 1.198 15.914 2.867 1 98.81 101 GLY A N 1
ATOM 793 C CA . GLY A 1 101 ? -0.25 15.977 2.756 1 98.81 101 GLY A CA 1
ATOM 794 C C . GLY A 1 101 ? -0.811 17.344 3.084 1 98.81 101 GLY A C 1
ATOM 795 O O . GLY A 1 101 ? -1.74 17.828 2.426 1 98.81 101 GLY A O 1
ATOM 796 N N . MET A 1 102 ? -0.306 17.953 4.113 1 98.88 102 MET A N 1
ATOM 797 C CA . MET A 1 102 ? -0.71 19.328 4.41 1 98.88 102 MET A CA 1
ATOM 798 C C . MET A 1 102 ? -0.273 20.281 3.303 1 98.88 102 MET A C 1
ATOM 800 O O . MET A 1 102 ? -1.015 21.188 2.932 1 98.88 102 MET A O 1
ATOM 804 N N . GLN A 1 103 ? 0.95 20.062 2.811 1 98.75 103 GLN A N 1
ATOM 805 C CA . GLN A 1 103 ? 1.438 20.891 1.719 1 98.75 103 GLN A CA 1
ATOM 806 C C . GLN A 1 103 ? 0.521 20.797 0.503 1 98.75 103 GLN A C 1
ATOM 808 O O . GLN A 1 103 ? 0.234 21.812 -0.142 1 98.75 103 GLN A O 1
ATOM 813 N N . MET A 1 104 ? 0.071 19.594 0.205 1 98.69 104 MET A N 1
ATOM 814 C CA . MET A 1 104 ? -0.88 19.406 -0.885 1 98.69 104 MET A CA 1
ATOM 815 C C . MET A 1 104 ? -2.16 20.188 -0.641 1 98.69 104 MET A C 1
ATOM 817 O O . MET A 1 104 ? -2.668 20.859 -1.546 1 98.69 104 MET A O 1
ATOM 821 N N . MET A 1 105 ? -2.639 20.109 0.561 1 98.38 105 MET A N 1
ATOM 822 C CA . MET A 1 105 ? -3.826 20.859 0.971 1 98.38 105 MET A CA 1
ATOM 823 C C . MET A 1 105 ? -3.604 22.359 0.824 1 98.38 105 MET A C 1
ATOM 825 O O . MET A 1 105 ? -4.465 23.062 0.308 1 98.38 105 MET A O 1
ATOM 829 N N . GLN A 1 106 ? -2.473 22.797 1.312 1 98.75 106 GLN A N 1
ATOM 830 C CA . GLN A 1 106 ? -2.139 24.219 1.224 1 98.75 106 GLN A CA 1
ATOM 831 C C . GLN A 1 106 ? -2.078 24.672 -0.23 1 98.75 106 GLN A C 1
ATOM 833 O O . GLN A 1 106 ? -2.65 25.703 -0.583 1 98.75 106 GLN A O 1
ATOM 838 N N . ALA A 1 107 ? -1.425 23.906 -1.053 1 98.38 107 ALA A N 1
ATOM 839 C CA . ALA A 1 107 ? -1.37 24.234 -2.475 1 98.38 107 ALA A CA 1
ATOM 840 C C . ALA A 1 107 ? -2.77 24.266 -3.084 1 98.38 107 ALA A C 1
ATOM 842 O O . ALA A 1 107 ? -3.09 25.172 -3.869 1 98.38 107 ALA A O 1
ATOM 843 N N . TYR A 1 108 ? -3.582 23.328 -2.734 1 98.56 108 TYR A N 1
ATOM 844 C CA . TYR A 1 108 ? -4.957 23.234 -3.213 1 98.56 108 TYR A CA 1
ATOM 845 C C . TYR A 1 108 ? -5.75 24.484 -2.859 1 98.56 108 TYR A C 1
ATOM 847 O O . TYR A 1 108 ? -6.586 24.938 -3.645 1 98.56 108 TYR A O 1
ATOM 855 N N . PHE A 1 109 ? -5.5 25.078 -1.782 1 98.56 109 PHE A N 1
ATOM 856 C CA . PHE A 1 109 ? -6.219 26.25 -1.319 1 98.56 109 PHE A CA 1
ATOM 857 C C . PHE A 1 109 ? -5.406 27.516 -1.568 1 98.56 109 PHE A C 1
ATOM 859 O O . PHE A 1 109 ? -5.551 28.5 -0.848 1 98.56 109 PHE A O 1
ATOM 866 N N . ASP A 1 110 ? -4.414 27.469 -2.453 1 97.69 110 ASP A N 1
ATOM 867 C CA . ASP A 1 110 ? -3.723 28.609 -3.041 1 97.69 110 ASP A CA 1
ATOM 868 C C . ASP A 1 110 ? -2.713 29.203 -2.061 1 97.69 110 ASP A C 1
ATOM 870 O O . ASP A 1 110 ? -2.566 30.422 -1.978 1 97.69 110 ASP A O 1
ATOM 874 N N . VAL A 1 111 ? -2.127 28.375 -1.244 1 98.38 111 VAL A N 1
ATOM 875 C CA . VAL A 1 111 ? -1.015 28.797 -0.396 1 98.38 111 VAL A CA 1
ATOM 876 C C . VAL A 1 111 ? 0.309 28.453 -1.074 1 98.38 111 VAL A C 1
ATOM 878 O O . VAL A 1 111 ? 0.5 27.312 -1.54 1 98.38 111 VAL A O 1
ATOM 881 N N . SER A 1 112 ? 1.195 29.391 -1.118 1 97 112 SER A N 1
ATOM 882 C CA . SER A 1 112 ? 2.508 29.172 -1.717 1 97 112 SER A CA 1
ATOM 883 C C . SER A 1 112 ? 3.477 28.547 -0.718 1 97 112 SER A C 1
ATOM 885 O O . SER A 1 112 ? 3.486 28.922 0.458 1 97 112 SER A O 1
ATOM 887 N N . LEU A 1 113 ? 4.277 27.625 -1.219 1 98.19 113 LEU A N 1
ATOM 888 C CA . LEU A 1 113 ? 5.266 26.922 -0.394 1 98.19 113 LEU A CA 1
ATOM 889 C C . LEU A 1 113 ? 6.68 27.344 -0.775 1 98.19 113 LEU A C 1
ATOM 891 O O . LEU A 1 113 ? 6.957 27.625 -1.946 1 98.19 113 LEU A O 1
ATOM 895 N N . PHE A 1 114 ? 7.559 27.391 0.169 1 96.94 114 PHE A N 1
ATOM 896 C CA . PHE A 1 114 ? 8.945 27.781 -0.041 1 96.94 114 PHE A CA 1
ATOM 897 C C . PHE A 1 114 ? 9.891 26.859 0.708 1 96.94 114 PHE A C 1
ATOM 899 O O . PHE A 1 114 ? 9.492 26.219 1.687 1 96.94 114 PHE A O 1
ATOM 906 N N . PRO A 1 115 ? 11.125 26.766 0.189 1 97.75 115 PRO A N 1
ATOM 907 C CA . PRO A 1 115 ? 12.102 25.984 0.946 1 97.75 115 PRO A CA 1
ATOM 908 C C . PRO A 1 115 ? 12.336 26.531 2.352 1 97.75 115 PRO A C 1
ATOM 910 O O . PRO A 1 115 ? 12.375 27.75 2.545 1 97.75 115 PRO A O 1
ATOM 913 N N . VAL A 1 116 ? 12.406 25.641 3.283 1 97.19 116 VAL A N 1
ATOM 914 C CA . VAL A 1 116 ? 12.695 26.031 4.656 1 97.19 116 VAL A CA 1
ATOM 915 C C . VAL A 1 116 ? 13.938 25.281 5.156 1 97.19 116 VAL A C 1
ATOM 917 O O . VAL A 1 116 ? 14.211 24.172 4.727 1 97.19 116 VAL A O 1
ATOM 920 N N . ALA A 1 117 ? 14.625 25.875 6.117 1 95.38 117 ALA A N 1
ATOM 921 C CA . ALA A 1 117 ? 15.844 25.297 6.676 1 95.38 117 ALA A CA 1
ATOM 922 C C . ALA A 1 117 ? 15.609 24.781 8.094 1 95.38 117 ALA A C 1
ATOM 924 O O . ALA A 1 117 ? 14.688 25.219 8.773 1 95.38 117 ALA A O 1
ATOM 925 N N . ASN A 1 118 ? 16.375 23.781 8.523 1 95.06 118 ASN A N 1
ATOM 926 C CA . ASN A 1 118 ? 16.422 23.281 9.898 1 95.06 118 ASN A CA 1
ATOM 927 C C . ASN A 1 118 ? 15.102 22.609 10.297 1 95.06 118 ASN A C 1
ATOM 929 O O . ASN A 1 118 ? 14.633 22.781 11.422 1 95.06 118 ASN A O 1
ATOM 933 N N . HIS A 1 119 ? 14.469 21.969 9.367 1 96.81 119 HIS A N 1
ATOM 934 C CA . HIS A 1 119 ? 13.211 21.281 9.656 1 96.81 119 HIS A CA 1
ATOM 935 C C . HIS A 1 119 ? 13.297 19.812 9.305 1 96.81 119 HIS A C 1
ATOM 937 O O . HIS A 1 119 ? 12.273 19.125 9.219 1 96.81 119 HIS A O 1
ATOM 943 N N . VAL A 1 120 ? 14.539 19.312 9.016 1 95.62 120 VAL A N 1
ATOM 944 C CA . VAL A 1 120 ? 14.672 17.922 8.625 1 95.62 120 VAL A CA 1
ATOM 945 C C . VAL A 1 120 ? 15.367 17.125 9.734 1 95.62 120 VAL A C 1
ATOM 947 O O . VAL A 1 120 ? 16.469 17.484 10.164 1 95.62 120 VAL A O 1
ATOM 950 N N . ALA A 1 121 ? 14.633 16.125 10.156 1 94.88 121 ALA A N 1
ATOM 951 C CA . ALA A 1 121 ? 15.156 15.188 11.141 1 94.88 121 ALA A CA 1
ATOM 952 C C . ALA A 1 121 ? 15.547 15.906 12.43 1 94.88 121 ALA A C 1
ATOM 954 O O . ALA A 1 121 ? 16.625 15.68 12.977 1 94.88 121 ALA A O 1
ATOM 955 N N . VAL A 1 122 ? 14.703 16.781 12.883 1 96.56 122 VAL A N 1
ATOM 956 C CA . VAL A 1 122 ? 14.852 17.484 14.148 1 96.56 122 VAL A CA 1
ATOM 957 C C . VAL A 1 122 ? 13.516 17.5 14.891 1 96.56 122 VAL A C 1
ATOM 959 O O . VAL A 1 122 ? 12.508 17.016 14.375 1 96.56 122 VAL A O 1
ATOM 962 N N . ARG A 1 123 ? 13.594 17.891 16.125 1 97.5 123 ARG A N 1
ATOM 963 C CA . ARG A 1 123 ? 12.398 18.266 16.875 1 97.5 123 ARG A CA 1
ATOM 964 C C . ARG A 1 123 ? 12.375 19.766 17.156 1 97.5 123 ARG A C 1
ATOM 966 O O . ARG A 1 123 ? 13.422 20.406 17.234 1 97.5 123 ARG A O 1
ATOM 973 N N . HIS A 1 124 ? 11.242 20.328 17.141 1 97.19 124 HIS A N 1
ATOM 974 C CA . HIS A 1 124 ? 11.125 21.75 17.484 1 97.19 124 HIS A CA 1
ATOM 975 C C . HIS A 1 124 ? 9.805 22.031 18.188 1 97.19 124 HIS A C 1
ATOM 977 O O . HIS A 1 124 ? 8.875 21.219 18.141 1 97.19 124 HIS A O 1
ATOM 983 N N . ASN A 1 125 ? 9.812 23.125 18.859 1 97.25 125 ASN A N 1
ATOM 984 C CA . ASN A 1 125 ? 8.594 23.578 19.516 1 97.25 125 ASN A CA 1
ATOM 985 C C . ASN A 1 125 ? 7.656 24.281 18.547 1 97.25 125 ASN A C 1
ATOM 987 O O . ASN A 1 125 ? 8.102 25.078 17.719 1 97.25 125 ASN A O 1
ATOM 991 N N . VAL A 1 126 ? 6.43 23.906 18.609 1 98.12 126 VAL A N 1
ATOM 992 C CA . VAL A 1 126 ? 5.391 24.578 17.844 1 98.12 126 VAL A CA 1
ATOM 993 C C . VAL A 1 126 ? 4.43 25.297 18.781 1 98.12 126 VAL A C 1
ATOM 995 O O . VAL A 1 126 ? 4.008 24.734 19.797 1 98.12 126 VAL A O 1
ATOM 998 N N . ARG A 1 127 ? 4.137 26.516 18.469 1 98 127 ARG A N 1
ATOM 999 C CA . ARG A 1 127 ? 3.213 27.344 19.25 1 98 127 ARG A CA 1
ATOM 1000 C C . ARG A 1 127 ? 1.813 27.312 18.656 1 98 127 ARG A C 1
ATOM 1002 O O . ARG A 1 127 ? 1.619 27.703 17.5 1 98 127 ARG A O 1
ATOM 1009 N N . PHE A 1 128 ? 0.895 26.922 19.422 1 97.75 128 PHE A N 1
ATOM 1010 C CA . PHE A 1 128 ? -0.489 26.875 18.969 1 97.75 128 PHE A CA 1
ATOM 1011 C C . PHE A 1 128 ? -1.2 28.188 19.266 1 97.75 128 PHE A C 1
ATOM 1013 O O . PHE A 1 128 ? -0.963 28.812 20.312 1 97.75 128 PHE A O 1
ATOM 1020 N N . ALA A 1 129 ? -2.117 28.547 18.375 1 95.12 129 ALA A N 1
ATOM 1021 C CA . ALA A 1 129 ? -2.961 29.719 18.609 1 95.12 129 ALA A CA 1
ATOM 1022 C C . ALA A 1 129 ? -3.889 29.484 19.797 1 95.12 129 ALA A C 1
ATOM 1024 O O . ALA A 1 129 ? -4.148 30.406 20.578 1 95.12 129 ALA A O 1
ATOM 1025 N N . ALA A 1 130 ? -4.406 28.281 19.844 1 91.88 130 ALA A N 1
ATOM 1026 C CA . ALA A 1 130 ? -5.258 27.859 20.969 1 91.88 130 ALA A CA 1
ATOM 1027 C C . ALA A 1 130 ? -4.734 26.594 21.609 1 91.88 130 ALA A C 1
ATOM 1029 O O . ALA A 1 130 ? -4.719 25.531 20.984 1 91.88 130 ALA A O 1
ATOM 1030 N N . GLY A 1 131 ? -4.285 26.719 22.781 1 89.56 131 GLY A N 1
ATOM 1031 C CA . GLY A 1 131 ? -3.775 25.562 23.5 1 89.56 131 GLY A CA 1
ATOM 1032 C C . GLY A 1 131 ? -2.297 25.656 23.828 1 89.56 131 GLY A C 1
ATOM 1033 O O . GLY A 1 131 ? -1.657 26.672 23.516 1 89.56 131 GLY A O 1
ATOM 1034 N N . PRO A 1 132 ? -1.717 24.688 24.391 1 94.06 132 PRO A N 1
ATOM 1035 C CA . PRO A 1 132 ? -0.316 24.703 24.812 1 94.06 132 PRO A CA 1
ATOM 1036 C C . PRO A 1 132 ? 0.652 24.438 23.672 1 94.06 132 PRO A C 1
ATOM 1038 O O . PRO A 1 132 ? 0.279 23.797 22.688 1 94.06 132 PRO A O 1
ATOM 1041 N N . ASP A 1 133 ? 1.873 24.922 23.859 1 97.12 133 ASP A N 1
ATOM 1042 C CA . ASP A 1 133 ? 2.953 24.562 22.938 1 97.12 133 ASP A CA 1
ATOM 1043 C C . ASP A 1 133 ? 3.246 23.078 22.969 1 97.12 133 ASP A C 1
ATOM 1045 O O . ASP A 1 133 ? 2.973 22.406 23.969 1 97.12 133 ASP A O 1
ATOM 1049 N N . ARG A 1 134 ? 3.744 22.641 21.859 1 97.62 134 ARG A N 1
ATOM 1050 C CA . ARG A 1 134 ? 4.117 21.219 21.75 1 97.62 134 ARG A CA 1
ATOM 1051 C C . ARG A 1 134 ? 5.492 21.062 21.125 1 97.62 134 ARG A C 1
ATOM 1053 O O . ARG A 1 134 ? 5.867 21.844 20.234 1 97.62 134 ARG A O 1
ATOM 1060 N N . ASN A 1 135 ? 6.23 20.062 21.641 1 98 135 ASN A N 1
ATOM 1061 C CA . ASN A 1 135 ? 7.449 19.625 20.984 1 98 135 ASN A CA 1
ATOM 1062 C C . ASN A 1 135 ? 7.176 18.469 20.016 1 98 135 ASN A C 1
ATOM 1064 O O . ASN A 1 135 ? 6.73 17.391 20.438 1 98 135 ASN A O 1
ATOM 1068 N N . VAL A 1 136 ? 7.402 18.719 18.734 1 98.25 136 VAL A N 1
ATOM 1069 C CA . VAL A 1 136 ? 7.031 17.719 17.75 1 98.25 136 VAL A CA 1
ATOM 1070 C C . VAL A 1 136 ? 8.219 17.422 16.828 1 98.25 136 VAL A C 1
ATOM 1072 O O . VAL A 1 136 ? 9.18 18.203 16.781 1 98.25 136 VAL A O 1
ATOM 1075 N N . ASN A 1 137 ? 8.211 16.266 16.141 1 98.25 137 ASN A N 1
ATOM 1076 C CA . ASN A 1 137 ? 9.234 15.938 15.141 1 98.25 137 ASN A CA 1
ATOM 1077 C C . ASN A 1 137 ? 9.023 16.719 13.844 1 98.25 137 ASN A C 1
ATOM 1079 O O . ASN A 1 137 ? 7.93 17.234 13.602 1 98.25 137 ASN A O 1
ATOM 1083 N N . SER A 1 138 ? 10.078 16.906 13.094 1 98.19 138 SER A N 1
ATOM 1084 C CA . SER A 1 138 ? 10.023 17.641 11.836 1 98.19 138 SER A CA 1
ATOM 1085 C C . SER A 1 138 ? 10.891 16.969 10.773 1 98.19 138 SER A C 1
ATOM 1087 O O . SER A 1 138 ? 12.023 16.562 11.055 1 98.19 138 SER A O 1
ATOM 1089 N N . TYR A 1 139 ? 10.305 16.828 9.516 1 97.31 139 TYR A N 1
ATOM 1090 C CA . TYR A 1 139 ? 11.016 16.141 8.445 1 97.31 139 TYR A CA 1
ATOM 1091 C C . TYR A 1 139 ? 10.742 16.781 7.094 1 97.31 139 TYR A C 1
ATOM 1093 O O . TYR A 1 139 ? 10.789 16.125 6.059 1 97.31 139 TYR A O 1
ATOM 1101 N N . HIS A 1 140 ? 10.469 18.047 7.051 1 97.12 140 HIS A N 1
ATOM 1102 C CA . HIS A 1 140 ? 10.047 18.641 5.793 1 97.12 140 HIS A CA 1
ATOM 1103 C C . HIS A 1 140 ? 11.039 19.703 5.332 1 97.12 140 HIS A C 1
ATOM 1105 O O . HIS A 1 140 ? 11.68 20.359 6.152 1 97.12 140 HIS A O 1
ATOM 1111 N N . GLU A 1 141 ? 11.062 19.859 4.008 1 97.25 141 GLU A N 1
ATOM 1112 C CA . GLU A 1 141 ? 11.977 20.812 3.385 1 97.25 141 GLU A CA 1
ATOM 1113 C C . GLU A 1 141 ? 11.234 22.031 2.848 1 97.25 141 GLU A C 1
ATOM 1115 O O . GLU A 1 141 ? 11.852 23.016 2.449 1 97.25 141 GLU A O 1
ATOM 1120 N N . TYR A 1 142 ? 9.961 21.938 2.777 1 98.25 142 TYR A N 1
ATOM 1121 C CA . TYR A 1 142 ? 9.141 23.047 2.301 1 98.25 142 TYR A CA 1
ATOM 1122 C C . TYR A 1 142 ? 8.094 23.438 3.336 1 98.25 142 TYR A C 1
ATOM 1124 O O . TYR A 1 142 ? 7.699 22.625 4.168 1 98.25 142 TYR A O 1
ATOM 1132 N N . GLY A 1 143 ? 7.691 24.656 3.359 1 98.25 143 GLY A N 1
ATOM 1133 C CA . GLY A 1 143 ? 6.672 25.188 4.254 1 98.25 143 GLY A CA 1
ATOM 1134 C C . GLY A 1 143 ? 6.117 26.516 3.797 1 98.25 143 GLY A C 1
ATOM 1135 O O . GLY A 1 143 ? 6.34 26.938 2.66 1 98.25 143 GLY A O 1
ATOM 1136 N N . ALA A 1 144 ? 5.289 27.062 4.605 1 98.5 144 ALA A N 1
ATOM 1137 C CA . ALA A 1 144 ? 4.668 28.359 4.332 1 98.5 144 ALA A CA 1
ATOM 1138 C C . ALA A 1 144 ? 4.746 29.281 5.551 1 98.5 144 ALA A C 1
ATOM 1140 O O . ALA A 1 144 ? 4.816 28.797 6.688 1 98.5 144 ALA A O 1
ATOM 1141 N N . ARG A 1 145 ? 4.703 30.547 5.293 1 97.25 145 ARG A N 1
ATOM 1142 C CA . ARG A 1 145 ? 4.684 31.516 6.379 1 97.25 145 ARG A CA 1
ATOM 1143 C C . ARG A 1 145 ? 3.389 32.344 6.371 1 97.25 145 ARG A C 1
ATOM 1145 O O . ARG A 1 145 ? 3.02 32.938 7.379 1 97.25 145 ARG A O 1
ATOM 1152 N N . ASP A 1 146 ? 2.752 32.312 5.246 1 96.88 146 ASP A N 1
ATOM 1153 C CA . ASP A 1 146 ? 1.445 32.938 5.086 1 96.88 146 ASP A CA 1
ATOM 1154 C C . ASP A 1 146 ? 0.402 31.938 4.617 1 96.88 146 ASP A C 1
ATOM 1156 O O . ASP A 1 146 ? 0.748 30.891 4.062 1 96.88 146 ASP A O 1
ATOM 1160 N N . SER A 1 147 ? -0.865 32.25 4.875 1 97.75 147 SER A N 1
ATOM 1161 C CA . SER A 1 147 ? -1.96 31.344 4.523 1 97.75 147 SER A CA 1
ATOM 1162 C C . SER A 1 147 ? -2.973 32.031 3.619 1 97.75 147 SER A C 1
ATOM 1164 O O . SER A 1 147 ? -2.771 33.188 3.215 1 97.75 147 SER A O 1
ATOM 1166 N N . SER A 1 148 ? -3.916 31.359 3.113 1 98.06 148 SER A N 1
ATOM 1167 C CA . SER A 1 148 ? -5.031 31.922 2.352 1 98.06 148 SER A CA 1
A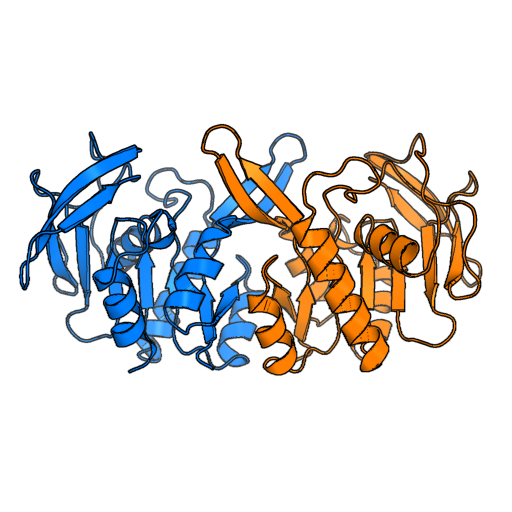TOM 1168 C C . SER A 1 148 ? -6.23 32.188 3.254 1 98.06 148 SER A C 1
ATOM 1170 O O . SER A 1 148 ? -6.227 31.844 4.43 1 98.06 148 SER A O 1
ATOM 1172 N N . GLU A 1 149 ? -7.238 32.844 2.717 1 97.75 149 GLU A N 1
ATOM 1173 C CA . GLU A 1 149 ? -8.445 33.156 3.473 1 97.75 149 GLU A CA 1
ATOM 1174 C C . GLU A 1 149 ? -9.227 31.906 3.84 1 97.75 149 GLU A C 1
ATOM 1176 O O . GLU A 1 149 ? -10.039 31.922 4.77 1 97.75 149 GLU A O 1
ATOM 1181 N N . SER A 1 150 ? -8.891 30.875 3.158 1 98.31 150 SER A N 1
ATOM 1182 C CA . SER A 1 150 ? -9.641 29.641 3.359 1 98.31 150 SER A CA 1
ATOM 1183 C C . SER A 1 150 ? -9.078 28.828 4.523 1 98.31 150 SER A C 1
ATOM 1185 O O . SER A 1 150 ? -9.742 27.922 5.043 1 98.31 150 SER A O 1
ATOM 1187 N N . LEU A 1 151 ? -7.832 29.156 4.895 1 98.69 151 LEU A N 1
ATOM 1188 C CA . LEU A 1 151 ? -7.164 28.344 5.906 1 98.69 151 LEU A CA 1
ATOM 1189 C C . LEU A 1 151 ? -6.746 29.188 7.098 1 98.69 151 LEU A C 1
ATOM 1191 O O . LEU A 1 151 ? -6.094 30.219 6.93 1 98.69 151 LEU A O 1
ATOM 1195 N N . THR A 1 152 ? -7.078 28.719 8.273 1 98.25 152 THR A N 1
ATOM 1196 C CA . THR A 1 152 ? -6.609 29.312 9.516 1 98.25 152 THR A CA 1
ATOM 1197 C C . THR A 1 152 ? -5.289 28.688 9.953 1 98.25 152 THR A C 1
ATOM 1199 O O . THR A 1 152 ? -5.09 27.484 9.82 1 98.25 152 THR A O 1
ATOM 1202 N N . ILE A 1 153 ? -4.43 29.547 10.516 1 98.56 153 ILE A N 1
ATOM 1203 C CA . ILE A 1 153 ? -3.17 29.047 11.062 1 98.56 153 ILE A CA 1
ATOM 1204 C C . ILE A 1 153 ? -3.379 28.578 12.5 1 98.56 153 ILE A C 1
ATOM 1206 O O . ILE A 1 153 ? -3.729 29.375 13.375 1 98.56 153 ILE A O 1
ATOM 1210 N N . ASP A 1 154 ? -3.143 27.344 12.719 1 98.56 154 ASP A N 1
ATOM 1211 C CA . ASP A 1 154 ? -3.365 26.797 14.055 1 98.56 154 ASP A CA 1
ATOM 1212 C C . ASP A 1 154 ? -2.072 26.797 14.867 1 98.56 154 ASP A C 1
ATOM 1214 O O . ASP A 1 154 ? -2.107 26.875 16.094 1 98.56 154 ASP A O 1
ATOM 1218 N N . ALA A 1 155 ? -0.933 26.688 14.219 1 98.62 155 ALA A N 1
ATOM 1219 C CA . ALA A 1 155 ? 0.336 26.625 14.938 1 98.62 155 ALA A CA 1
ATOM 1220 C C . ALA A 1 155 ? 1.496 27.062 14.047 1 98.62 155 ALA A C 1
ATOM 1222 O O . ALA A 1 155 ? 1.437 26.922 12.82 1 98.62 155 ALA A O 1
ATOM 1223 N N . ARG A 1 156 ? 2.531 27.516 14.688 1 98.62 156 ARG A N 1
ATOM 1224 C CA . ARG A 1 156 ? 3.764 27.938 14.031 1 98.62 156 ARG A CA 1
ATOM 1225 C C . ARG A 1 156 ? 4.988 27.453 14.797 1 98.62 156 ARG A C 1
ATOM 1227 O O . ARG A 1 156 ? 4.957 27.344 16.016 1 98.62 156 ARG A O 1
ATOM 1234 N N . ALA A 1 157 ? 5.984 27.219 14.008 1 98.19 157 ALA A N 1
ATOM 1235 C CA . ALA A 1 157 ? 7.293 27.062 14.633 1 98.19 157 ALA A CA 1
ATOM 1236 C C . ALA A 1 157 ? 7.852 28.391 15.102 1 98.19 157 ALA A C 1
ATOM 1238 O O . ALA A 1 157 ? 7.285 29.453 14.805 1 98.19 157 ALA A O 1
ATOM 1239 N N . GLU A 1 158 ? 8.992 28.297 15.82 1 96.25 158 GLU A N 1
ATOM 1240 C CA . GLU A 1 158 ? 9.617 29.5 16.359 1 96.25 158 GLU A CA 1
ATOM 1241 C C . GLU A 1 158 ? 10.07 30.438 15.242 1 96.25 158 GLU A C 1
ATOM 1243 O O . GLU A 1 158 ? 10.039 31.656 15.391 1 96.25 158 GLU A O 1
ATOM 1248 N N . ASP A 1 159 ? 10.398 29.891 14.125 1 97.06 159 ASP A N 1
ATOM 1249 C CA . ASP A 1 159 ? 10.914 30.703 13.031 1 97.06 159 ASP A CA 1
ATOM 1250 C C . ASP A 1 159 ? 9.773 31.234 12.164 1 97.06 159 ASP A C 1
ATOM 1252 O O . ASP A 1 159 ? 10.016 31.812 11.102 1 97.06 159 ASP A O 1
ATOM 1256 N N . GLY A 1 160 ? 8.555 30.953 12.516 1 97.5 160 GLY A N 1
ATOM 1257 C CA . GLY A 1 160 ? 7.398 31.516 11.844 1 97.5 160 GLY A CA 1
ATOM 1258 C C . GLY A 1 160 ? 6.785 30.578 10.82 1 97.5 160 GLY A C 1
ATOM 1259 O O . GLY A 1 160 ? 5.723 30.875 10.266 1 97.5 160 GLY A O 1
ATOM 1260 N N . VAL A 1 161 ? 7.418 29.469 10.539 1 98.5 161 VAL A N 1
ATOM 1261 C CA . VAL A 1 161 ? 6.898 28.516 9.57 1 98.5 161 VAL A CA 1
ATOM 1262 C C . VAL A 1 161 ? 5.609 27.891 10.102 1 98.5 161 VAL A C 1
ATOM 1264 O O . VAL A 1 161 ? 5.527 27.531 11.281 1 98.5 161 VAL A O 1
ATOM 1267 N N . ILE A 1 162 ? 4.574 27.859 9.273 1 98.81 162 ILE A N 1
ATOM 1268 C CA . ILE A 1 162 ? 3.283 27.281 9.648 1 98.81 162 ILE A CA 1
ATOM 1269 C C . ILE A 1 162 ? 3.416 25.781 9.852 1 98.81 162 ILE A C 1
ATOM 1271 O O . ILE A 1 162 ? 3.977 25.078 9 1 98.81 162 ILE A O 1
ATOM 1275 N N . GLU A 1 163 ? 2.867 25.328 11 1 98.88 163 GLU A N 1
ATOM 1276 C CA . GLU A 1 163 ? 3.021 23.906 11.328 1 98.88 163 GLU A CA 1
ATOM 1277 C C . GLU A 1 163 ? 1.666 23.219 11.438 1 98.88 163 GLU A C 1
ATOM 1279 O O . GLU A 1 163 ? 1.594 21.984 11.5 1 98.88 163 GLU A O 1
ATOM 1284 N N . ALA A 1 164 ? 0.61 23.938 11.422 1 98.88 164 ALA A N 1
ATOM 1285 C CA . ALA A 1 164 ? -0.736 23.375 11.414 1 98.88 164 ALA A CA 1
ATOM 1286 C C . ALA A 1 164 ? -1.75 24.375 10.867 1 98.88 164 ALA A C 1
ATOM 1288 O O . ALA A 1 164 ? -1.632 25.578 11.094 1 98.88 164 ALA A O 1
ATOM 1289 N N . VAL A 1 165 ? -2.742 23.859 10.164 1 98.81 165 VAL A N 1
ATOM 1290 C CA . VAL A 1 165 ? -3.797 24.703 9.602 1 98.81 165 VAL A CA 1
ATOM 1291 C C . VAL A 1 165 ? -5.137 23.969 9.68 1 98.81 165 VAL A C 1
ATOM 1293 O O . VAL A 1 165 ? -5.176 22.75 9.773 1 98.81 165 VAL A O 1
ATOM 1296 N N . SER A 1 166 ? -6.191 24.719 9.609 1 98.62 166 SER A N 1
ATOM 1297 C CA . SER A 1 166 ? -7.562 24.234 9.484 1 98.62 166 SER A CA 1
ATOM 1298 C C . SER A 1 166 ? -8.359 25.062 8.492 1 98.62 166 SER A C 1
ATOM 1300 O O . SER A 1 166 ? -8.18 26.281 8.406 1 98.62 166 SER A O 1
ATOM 1302 N N . HIS A 1 167 ? -9.188 24.359 7.75 1 98.75 167 HIS A N 1
ATOM 1303 C CA . HIS A 1 167 ? -10.117 25.109 6.91 1 98.75 167 HIS A CA 1
ATOM 1304 C C . HIS A 1 167 ? -11.125 25.875 7.754 1 98.75 167 HIS A C 1
ATOM 1306 O O . HIS A 1 167 ? -11.562 25.391 8.805 1 98.75 167 HIS A O 1
ATOM 1312 N N . VAL A 1 168 ? -11.602 26.969 7.27 1 98.31 168 VAL A N 1
ATOM 1313 C CA . VAL A 1 168 ? -12.43 27.891 8.039 1 98.31 168 VAL A CA 1
ATOM 1314 C C . VAL A 1 168 ? -13.812 27.281 8.242 1 98.31 168 VAL A C 1
ATOM 1316 O O . VAL A 1 168 ? -14.484 27.562 9.242 1 98.31 168 VAL A O 1
ATOM 1319 N N . SER A 1 169 ? -14.258 26.375 7.348 1 98.25 169 SER A N 1
ATOM 1320 C CA . SER A 1 169 ? -15.633 25.906 7.461 1 98.25 169 SER A CA 1
ATOM 1321 C C . SER A 1 169 ? -15.734 24.406 7.203 1 98.25 169 SER A C 1
ATOM 1323 O O . SER A 1 169 ? -16.703 23.766 7.598 1 98.25 169 SER A O 1
ATOM 1325 N N . LEU A 1 170 ? -14.828 23.844 6.48 1 98.44 170 LEU A N 1
ATOM 1326 C CA . LEU A 1 170 ? -14.852 22.422 6.141 1 98.44 170 LEU A CA 1
ATOM 1327 C C . LEU A 1 170 ? -14.008 21.609 7.125 1 98.44 170 LEU A C 1
ATOM 1329 O O . LEU A 1 170 ? -13.086 22.156 7.738 1 98.44 170 LEU A O 1
ATOM 1333 N N . PRO A 1 171 ? -14.297 20.312 7.332 1 98.5 171 PRO A N 1
ATOM 1334 C CA . PRO A 1 171 ? -13.492 19.469 8.211 1 98.5 171 PRO A CA 1
ATOM 1335 C C . PRO A 1 171 ? -12.18 19.031 7.57 1 98.5 171 PRO A C 1
ATOM 1337 O O . PRO A 1 171 ? -11.938 17.828 7.414 1 98.5 171 PRO A O 1
ATOM 1340 N N . ILE A 1 172 ? -11.391 19.984 7.25 1 98.75 172 ILE A N 1
ATOM 1341 C CA . ILE A 1 172 ? -10.094 19.766 6.605 1 98.75 172 ILE A CA 1
ATOM 1342 C C . ILE A 1 172 ? -8.992 20.438 7.434 1 98.75 172 ILE A C 1
ATOM 1344 O O . ILE A 1 172 ? -9.078 21.625 7.746 1 98.75 172 ILE A O 1
ATOM 1348 N N . ARG A 1 173 ? -8.039 19.656 7.863 1 98.56 173 ARG A N 1
ATOM 1349 C CA . ARG A 1 173 ? -6.938 20.141 8.68 1 98.56 173 ARG A CA 1
ATOM 1350 C C . ARG A 1 173 ? -5.609 19.547 8.234 1 98.56 173 ARG A C 1
ATOM 1352 O O . ARG A 1 173 ? -5.586 18.594 7.438 1 98.56 173 ARG A O 1
ATOM 1359 N N . GLY A 1 174 ? -4.539 20.109 8.641 1 98.75 174 GLY A N 1
ATOM 1360 C CA . GLY A 1 174 ? -3.217 19.625 8.297 1 98.75 174 GLY A CA 1
ATOM 1361 C C . GLY A 1 174 ? -2.188 19.875 9.391 1 98.75 174 GLY A C 1
ATOM 1362 O O . GLY A 1 174 ? -2.275 20.859 10.117 1 98.75 174 GLY A O 1
ATOM 1363 N N . ILE A 1 175 ? -1.261 18.984 9.484 1 98.88 175 ILE A N 1
ATOM 1364 C CA . ILE A 1 175 ? -0.127 19.141 10.391 1 98.88 175 ILE A CA 1
ATOM 1365 C C . ILE A 1 175 ? 1.17 18.812 9.648 1 98.88 175 ILE A C 1
ATOM 1367 O O . ILE A 1 175 ? 1.17 18.031 8.695 1 98.88 175 ILE A O 1
ATOM 1371 N N . MET A 1 176 ? 2.283 19.359 10.164 1 98.81 176 MET A N 1
ATOM 1372 C CA . MET A 1 176 ? 3.553 19.188 9.461 1 98.81 176 MET A CA 1
ATOM 1373 C C . MET A 1 176 ? 4.391 18.094 10.125 1 98.81 176 MET A C 1
ATOM 1375 O O . MET A 1 176 ? 5.348 17.594 9.531 1 98.81 176 MET A O 1
ATOM 1379 N N . TRP A 1 177 ? 4.105 17.766 11.359 1 98.75 177 TRP A N 1
ATOM 1380 C CA . TRP A 1 177 ? 4.863 16.719 12.031 1 98.75 177 TRP A CA 1
ATOM 1381 C C . TRP A 1 177 ? 4.238 15.344 11.773 1 98.75 177 TRP A C 1
ATOM 1383 O O . TRP A 1 177 ? 3.156 15.25 11.195 1 98.75 177 TRP A O 1
ATOM 1393 N N . HIS A 1 178 ? 4.926 14.336 12.117 1 98.69 178 HIS A N 1
ATOM 1394 C CA . HIS A 1 178 ? 4.531 12.953 11.867 1 98.69 178 HIS A CA 1
ATOM 1395 C C . HIS A 1 178 ? 4.152 12.25 13.164 1 98.69 178 HIS A C 1
ATOM 1397 O O . HIS A 1 178 ? 5.016 11.68 13.844 1 98.69 178 HIS A O 1
ATOM 1403 N N . PRO A 1 179 ? 2.857 12.195 13.406 1 98.69 179 PRO A N 1
ATOM 1404 C CA . PRO A 1 179 ? 2.469 11.531 14.656 1 98.69 179 PRO A CA 1
ATOM 1405 C C . PRO A 1 179 ? 2.818 10.039 14.664 1 98.69 179 PRO A C 1
ATOM 1407 O O . PRO A 1 179 ? 3.131 9.484 15.719 1 98.69 179 PRO A O 1
ATOM 1410 N N . GLU A 1 180 ? 2.885 9.398 13.508 1 98.25 180 GLU A N 1
ATOM 1411 C CA . GLU A 1 180 ? 3.098 7.961 13.422 1 98.25 180 GLU A CA 1
ATOM 1412 C C . GLU A 1 180 ? 4.555 7.602 13.711 1 98.25 180 GLU A C 1
ATOM 1414 O O . GLU A 1 180 ? 4.871 6.438 13.969 1 98.25 180 GLU A O 1
ATOM 1419 N N . ARG A 1 181 ? 5.449 8.617 13.703 1 97.44 181 ARG A N 1
ATOM 1420 C CA . ARG A 1 181 ? 6.875 8.336 13.852 1 97.44 181 ARG A CA 1
ATOM 1421 C C . ARG A 1 181 ? 7.316 8.508 15.297 1 97.44 181 ARG A C 1
ATOM 1423 O O . ARG A 1 181 ? 8.484 8.289 15.625 1 97.44 181 ARG A O 1
ATOM 1430 N N . GLU A 1 182 ? 6.359 8.875 16.141 1 97.44 182 GLU A N 1
ATOM 1431 C CA . GLU A 1 182 ? 6.707 8.992 17.562 1 97.44 182 GLU A CA 1
ATOM 1432 C C . GLU A 1 182 ? 6.848 7.617 18.203 1 97.44 182 GLU A C 1
ATOM 1434 O O . GLU A 1 182 ? 6.043 6.719 17.953 1 97.44 182 GLU A O 1
ATOM 1439 N N . HIS A 1 183 ? 7.844 7.441 19.062 1 93.75 183 HIS A N 1
ATOM 1440 C CA . HIS A 1 183 ? 8.023 6.191 19.781 1 93.75 183 HIS A CA 1
ATOM 1441 C C . HIS A 1 183 ? 6.84 5.91 20.703 1 93.75 183 HIS A C 1
ATOM 1443 O O . HIS A 1 183 ? 6.355 4.777 20.781 1 93.75 183 HIS A O 1
ATOM 1449 N N . ILE A 1 184 ? 6.516 6.859 21.469 1 96.56 184 ILE A N 1
ATOM 1450 C CA . ILE A 1 184 ? 5.277 6.887 22.25 1 96.56 184 ILE A CA 1
ATOM 1451 C C . ILE A 1 184 ? 4.309 7.898 21.641 1 96.56 184 ILE A C 1
ATOM 1453 O O . ILE A 1 184 ? 4.625 9.086 21.547 1 96.56 184 ILE A O 1
ATOM 1457 N N . PHE A 1 185 ? 3.213 7.391 21.234 1 98.06 185 PHE A N 1
ATOM 1458 C CA . PHE A 1 185 ? 2.26 8.266 20.562 1 98.06 185 PHE A CA 1
ATOM 1459 C C . PHE A 1 185 ? 1.799 9.383 21.484 1 98.06 185 PHE A C 1
ATOM 1461 O O . PHE A 1 185 ? 1.494 9.133 22.656 1 98.06 185 PHE A O 1
ATOM 1468 N N . SER A 1 186 ? 1.754 10.555 20.984 1 97.62 186 SER A N 1
ATOM 1469 C CA . SER A 1 186 ? 1.24 11.703 21.719 1 97.62 186 SER A CA 1
ATOM 1470 C C . SER A 1 186 ? -0.261 11.586 21.953 1 97.62 186 SER A C 1
ATOM 1472 O O . SER A 1 186 ? -1.031 11.398 21.016 1 97.62 186 SER A O 1
ATOM 1474 N N . GLU A 1 187 ? -0.69 11.727 23.172 1 97.25 187 GLU A N 1
ATOM 1475 C CA . GLU A 1 187 ? -2.117 11.711 23.484 1 97.25 187 GLU A CA 1
ATOM 1476 C C . GLU A 1 187 ? -2.85 12.828 22.75 1 97.25 187 GLU A C 1
ATOM 1478 O O . GLU A 1 187 ? -4.004 12.664 22.344 1 97.25 187 GLU A O 1
ATOM 1483 N N . GLU A 1 188 ? -2.182 13.922 22.609 1 97 188 GLU A N 1
ATOM 1484 C CA . GLU A 1 188 ? -2.768 15.047 21.891 1 97 188 GLU A CA 1
ATOM 1485 C C . GLU A 1 188 ? -3.012 14.703 20.422 1 97 188 GLU A C 1
ATOM 1487 O O . GLU A 1 188 ? -4.039 15.086 19.859 1 97 188 GLU A O 1
ATOM 1492 N N . ASP A 1 189 ? -2.057 14.039 19.828 1 98.25 189 ASP A N 1
ATOM 1493 C CA . ASP A 1 189 ? -2.232 13.633 18.438 1 98.25 189 ASP A CA 1
ATOM 1494 C C . ASP A 1 189 ? -3.34 12.594 18.297 1 98.25 189 ASP A C 1
ATOM 1496 O O . ASP A 1 189 ? -4.145 12.648 17.375 1 98.25 189 ASP A O 1
ATOM 1500 N N . ILE A 1 190 ? -3.371 11.633 19.25 1 98.19 190 ILE A N 1
ATOM 1501 C CA . ILE A 1 190 ? -4.441 10.641 19.234 1 98.19 190 ILE A CA 1
ATOM 1502 C C . ILE A 1 190 ? -5.797 11.344 19.328 1 98.19 190 ILE A C 1
ATOM 1504 O O . ILE A 1 190 ? -6.707 11.039 18.562 1 98.19 190 ILE A O 1
ATOM 1508 N N . ARG A 1 191 ? -5.918 12.266 20.219 1 96.94 191 ARG A N 1
ATOM 1509 C CA . ARG A 1 191 ? -7.16 13.016 20.375 1 96.94 191 ARG A CA 1
ATOM 1510 C C . ARG A 1 191 ? -7.5 13.797 19.109 1 96.94 191 ARG A C 1
ATOM 1512 O O . ARG A 1 191 ? -8.664 13.859 18.703 1 96.94 191 ARG A O 1
ATOM 1519 N N . LEU A 1 192 ? -6.531 14.391 18.5 1 97.12 192 LEU A N 1
ATOM 1520 C CA . LEU A 1 192 ? -6.73 15.148 17.266 1 97.12 192 LEU A CA 1
ATOM 1521 C C . LEU A 1 192 ? -7.383 14.273 16.203 1 97.12 192 LEU A C 1
ATOM 1523 O O . LEU A 1 192 ? -8.398 14.664 15.617 1 97.12 192 LEU A O 1
ATOM 1527 N N . PHE A 1 193 ? -6.812 13.102 15.977 1 98.19 193 PHE A N 1
ATOM 1528 C CA . PHE A 1 193 ? -7.312 12.211 14.938 1 98.19 193 PHE A CA 1
ATOM 1529 C C . PHE A 1 193 ? -8.68 11.648 15.32 1 98.19 193 PHE A C 1
ATOM 1531 O O . PHE A 1 193 ? -9.586 11.594 14.484 1 98.19 193 PHE A O 1
ATOM 1538 N N . LYS A 1 194 ? -8.859 11.273 16.578 1 96.88 194 LYS A N 1
ATOM 1539 C CA . LYS A 1 194 ? -10.141 10.75 17.047 1 96.88 194 LYS A CA 1
ATOM 1540 C C . LYS A 1 194 ? -11.25 11.789 16.875 1 96.88 194 LYS A C 1
ATOM 1542 O O . LYS A 1 194 ? -12.312 11.484 16.328 1 96.88 194 LYS A O 1
ATOM 1547 N N . ASP A 1 195 ? -11 12.977 17.328 1 96.12 195 ASP A N 1
ATOM 1548 C CA . ASP A 1 195 ? -12 14.039 17.266 1 96.12 195 ASP A CA 1
ATOM 1549 C C . ASP A 1 195 ? -12.32 14.414 15.828 1 96.12 195 ASP A C 1
ATOM 1551 O O . ASP A 1 195 ? -13.461 14.742 15.5 1 96.12 195 ASP A O 1
ATOM 1555 N N . HIS A 1 196 ? -11.312 14.352 15 1 97.69 196 HIS A N 1
ATOM 1556 C CA . HIS A 1 196 ? -11.477 14.805 13.625 1 97.69 196 HIS A CA 1
ATOM 1557 C C . HIS A 1 196 ? -12.289 13.797 12.812 1 97.69 196 HIS A C 1
ATOM 1559 O O . HIS A 1 196 ? -13.109 14.18 11.984 1 97.69 196 HIS A O 1
ATOM 1565 N N . PHE A 1 197 ? -12.031 12.461 13.062 1 97.12 197 PHE A N 1
ATOM 1566 C CA . PHE A 1 197 ? -12.602 11.445 12.188 1 97.12 197 PHE A CA 1
ATOM 1567 C C . PHE A 1 197 ? -13.766 10.727 12.867 1 97.12 197 PHE A C 1
ATOM 1569 O O . PHE A 1 197 ? -14.562 10.055 12.211 1 97.12 197 PHE A O 1
ATOM 1576 N N . GLN A 1 198 ? -13.883 10.586 14.125 1 83.88 198 GLN A N 1
ATOM 1577 C CA . GLN A 1 198 ? -14.898 9.812 14.82 1 83.88 198 GLN A CA 1
ATOM 1578 C C . GLN A 1 198 ? -16.078 10.695 15.234 1 83.88 198 GLN A C 1
ATOM 1580 O O . GLN A 1 198 ? -17.078 10.195 15.75 1 83.88 198 GLN A O 1
ATOM 1585 N N . SER A 1 199 ? -15.969 11.93 15.039 1 68.19 199 SER A N 1
ATOM 1586 C CA . SER A 1 199 ? -17.109 12.773 15.398 1 68.19 199 SER A CA 1
ATOM 1587 C C . SER A 1 199 ? -18.234 12.633 14.391 1 68.19 199 SER A C 1
ATOM 1589 O O . SER A 1 199 ? -18 12.305 13.227 1 68.19 199 SER A O 1
ATOM 1591 N N . MET B 1 1 ? -19.281 -4.465 -7.754 1 80.81 1 MET B N 1
ATOM 1592 C CA . MET B 1 1 ? -17.828 -4.383 -7.836 1 80.81 1 MET B CA 1
ATOM 1593 C C . MET B 1 1 ? -17.172 -5.484 -7.008 1 80.81 1 MET B C 1
ATOM 1595 O O . MET B 1 1 ? -17.641 -5.805 -5.914 1 80.81 1 MET B O 1
ATOM 1599 N N . LYS B 1 2 ? -16.203 -6.227 -7.625 1 89.31 2 LYS B N 1
ATOM 1600 C CA . LYS B 1 2 ? -15.539 -7.309 -6.902 1 89.31 2 LYS B CA 1
ATOM 1601 C C . LYS B 1 2 ? -14.258 -6.816 -6.238 1 89.31 2 LYS B C 1
ATOM 1603 O O . LYS B 1 2 ? -13.273 -6.516 -6.918 1 89.31 2 LYS B O 1
ATOM 1608 N N . LEU B 1 3 ? -14.328 -6.688 -4.926 1 90.81 3 LEU B N 1
ATOM 1609 C CA . LEU B 1 3 ? -13.172 -6.258 -4.145 1 90.81 3 LEU B CA 1
ATOM 1610 C C . LEU B 1 3 ? -12.234 -7.43 -3.869 1 90.81 3 LEU B C 1
ATOM 1612 O O . LEU B 1 3 ? -12.68 -8.477 -3.389 1 90.81 3 LEU B O 1
ATOM 1616 N N . ILE B 1 4 ? -11 -7.23 -4.195 1 94.06 4 ILE B N 1
ATOM 1617 C CA . ILE B 1 4 ? -9.992 -8.266 -4.012 1 94.06 4 ILE B CA 1
ATOM 1618 C C . ILE B 1 4 ? -8.898 -7.77 -3.068 1 94.06 4 ILE B C 1
ATOM 1620 O O . ILE B 1 4 ? -8.32 -6.703 -3.291 1 94.06 4 ILE B O 1
ATOM 1624 N N . GLY B 1 5 ? -8.672 -8.523 -1.977 1 94.56 5 GLY B N 1
ATOM 1625 C CA . GLY B 1 5 ? -7.535 -8.211 -1.131 1 94.56 5 GLY B CA 1
ATOM 1626 C C . GLY B 1 5 ? -6.203 -8.523 -1.786 1 94.56 5 GLY B C 1
ATOM 1627 O O . GLY B 1 5 ? -6.043 -9.57 -2.416 1 94.56 5 GLY B O 1
ATOM 1628 N N . VAL B 1 6 ? -5.262 -7.621 -1.732 1 97.12 6 VAL B N 1
ATOM 1629 C CA . VAL B 1 6 ? -3.938 -7.828 -2.305 1 97.12 6 VAL B CA 1
ATOM 1630 C C . VAL B 1 6 ? -2.869 -7.582 -1.24 1 97.12 6 VAL B C 1
ATOM 1632 O O . VAL B 1 6 ? -2.824 -6.512 -0.634 1 97.12 6 VAL B O 1
ATOM 1635 N N . THR B 1 7 ? -2.049 -8.609 -0.986 1 98 7 THR B N 1
ATOM 1636 C CA . THR B 1 7 ? -0.958 -8.43 -0.034 1 98 7 THR B CA 1
ATOM 1637 C C . THR B 1 7 ? 0.159 -7.59 -0.641 1 98 7 THR B C 1
ATOM 1639 O O . THR B 1 7 ? 0.2 -7.383 -1.855 1 98 7 THR B O 1
ATOM 1642 N N . MET B 1 8 ? 1.011 -7.066 0.204 1 98.31 8 MET B N 1
ATOM 1643 C CA . MET B 1 8 ? 2.072 -6.164 -0.231 1 98.31 8 MET B CA 1
ATOM 1644 C C . MET B 1 8 ? 3.438 -6.668 0.226 1 98.31 8 MET B C 1
ATOM 1646 O O . MET B 1 8 ? 3.545 -7.332 1.259 1 98.31 8 MET B O 1
ATOM 1650 N N . ARG B 1 9 ? 4.473 -6.348 -0.547 1 98.31 9 ARG B N 1
ATOM 1651 C CA . ARG B 1 9 ? 5.824 -6.629 -0.075 1 98.31 9 ARG B CA 1
ATOM 1652 C C . ARG B 1 9 ? 6.234 -5.652 1.02 1 98.31 9 ARG B C 1
ATOM 1654 O O . ARG B 1 9 ? 5.59 -4.621 1.213 1 98.31 9 ARG B O 1
ATOM 1661 N N . VAL B 1 10 ? 7.262 -5.98 1.775 1 98.06 10 VAL B N 1
ATOM 1662 C CA . VAL B 1 10 ? 7.836 -5.121 2.807 1 98.06 10 VAL B CA 1
ATOM 1663 C C . VAL B 1 10 ? 9.203 -4.617 2.354 1 98.06 10 VAL B C 1
ATOM 1665 O O . VAL B 1 10 ? 10.055 -5.398 1.916 1 98.06 10 VAL B O 1
ATOM 1668 N N . GLU B 1 11 ? 9.375 -3.363 2.396 1 97.06 11 GLU B N 1
ATOM 1669 C CA . GLU B 1 11 ? 10.664 -2.758 2.098 1 97.06 11 GLU B CA 1
ATOM 1670 C C . GLU B 1 11 ? 11.273 -2.111 3.34 1 97.06 11 GLU B C 1
ATOM 1672 O O . GLU B 1 11 ? 10.633 -1.293 3.998 1 97.06 11 GLU B O 1
ATOM 1677 N N . HIS B 1 12 ? 12.453 -2.473 3.641 1 95.69 12 HIS B N 1
ATOM 1678 C CA . HIS B 1 12 ? 13.188 -1.894 4.762 1 95.69 12 HIS B CA 1
ATOM 1679 C C . HIS B 1 12 ? 14.156 -0.813 4.289 1 95.69 12 HIS B C 1
ATOM 1681 O O . HIS B 1 12 ? 15.078 -1.093 3.523 1 95.69 12 HIS B O 1
ATOM 1687 N N . HIS B 1 13 ? 13.867 0.386 4.707 1 93.94 13 HIS B N 1
ATOM 1688 C CA . HIS B 1 13 ? 14.781 1.495 4.469 1 93.94 13 HIS B CA 1
ATOM 1689 C C . HIS B 1 13 ? 15.797 1.628 5.602 1 93.94 13 HIS B C 1
ATOM 1691 O O . HIS B 1 13 ? 15.539 2.316 6.594 1 93.94 13 HIS B O 1
ATOM 1697 N N . GLN B 1 14 ? 16.938 1.104 5.398 1 90.12 14 GLN B N 1
ATOM 1698 C CA . GLN B 1 14 ? 17.922 0.891 6.449 1 90.12 14 GLN B CA 1
ATOM 1699 C C . GLN B 1 14 ? 18.453 2.219 6.988 1 90.12 14 GLN B C 1
ATOM 1701 O O . GLN B 1 14 ? 18.625 2.375 8.203 1 90.12 14 GLN B O 1
ATOM 1706 N N . HIS B 1 15 ? 18.656 3.186 6.094 1 88.88 15 HIS B N 1
ATOM 1707 C CA . HIS B 1 15 ? 19.281 4.449 6.484 1 88.88 15 HIS B CA 1
ATOM 1708 C C . HIS B 1 15 ? 18.406 5.191 7.5 1 88.88 15 HIS B C 1
ATOM 1710 O O . HIS B 1 15 ? 18.938 5.848 8.406 1 88.88 15 HIS B O 1
ATOM 1716 N N . ILE B 1 16 ? 17.094 5 7.375 1 87.88 16 ILE B N 1
ATOM 1717 C CA . ILE B 1 16 ? 16.203 5.711 8.289 1 87.88 16 ILE B CA 1
ATOM 1718 C C . ILE B 1 16 ? 15.406 4.711 9.117 1 87.88 16 ILE B C 1
ATOM 1720 O O . ILE B 1 16 ? 14.477 5.09 9.836 1 87.88 16 ILE B O 1
ATOM 1724 N N . ASN B 1 17 ? 15.781 3.379 9.016 1 90.19 17 ASN B N 1
ATOM 1725 C CA . ASN B 1 17 ? 15.156 2.277 9.742 1 90.19 17 ASN B CA 1
ATOM 1726 C C . ASN B 1 17 ? 13.633 2.336 9.648 1 90.19 17 ASN B C 1
ATOM 1728 O O . ASN B 1 17 ? 12.945 2.303 10.664 1 90.19 17 ASN B O 1
ATOM 1732 N N . GLU B 1 18 ? 13.102 2.459 8.461 1 94.75 18 GLU B N 1
ATOM 1733 C CA . GLU B 1 18 ? 11.672 2.506 8.18 1 94.75 18 GLU B CA 1
ATOM 1734 C C . GLU B 1 18 ? 11.234 1.297 7.355 1 94.75 18 GLU B C 1
ATOM 1736 O O . GLU B 1 18 ? 11.883 0.939 6.371 1 94.75 18 GLU B O 1
ATOM 1741 N N . TYR B 1 19 ? 10.203 0.596 7.887 1 97.06 19 TYR B N 1
ATOM 1742 C CA . TYR B 1 19 ? 9.57 -0.478 7.133 1 97.06 19 TYR B CA 1
ATOM 1743 C C . TYR B 1 19 ? 8.32 0.022 6.418 1 97.06 19 TYR B C 1
ATOM 1745 O O . TYR B 1 19 ? 7.453 0.645 7.035 1 97.06 19 TYR B O 1
ATOM 1753 N N . ARG B 1 20 ? 8.258 -0.226 5.105 1 98.19 20 ARG B N 1
ATOM 1754 C CA . ARG B 1 20 ? 7.121 0.216 4.297 1 98.19 20 ARG B CA 1
ATOM 1755 C C . ARG B 1 20 ? 6.441 -0.966 3.617 1 98.19 20 ARG B C 1
ATOM 1757 O O . ARG B 1 20 ? 7.109 -1.894 3.154 1 98.19 20 ARG B O 1
ATOM 1764 N N . ASP B 1 21 ? 5.145 -0.995 3.645 1 98.44 21 ASP B N 1
ATOM 1765 C CA . ASP B 1 21 ? 4.414 -1.847 2.711 1 98.44 21 ASP B CA 1
ATOM 1766 C C . ASP B 1 21 ? 4.383 -1.231 1.313 1 98.44 21 ASP B C 1
ATOM 1768 O O . ASP B 1 21 ? 4.211 -0.02 1.165 1 98.44 21 ASP B O 1
ATOM 1772 N N . ALA B 1 22 ? 4.602 -2.08 0.257 1 98.62 22 ALA B N 1
ATOM 1773 C CA . ALA B 1 22 ? 4.707 -1.529 -1.092 1 98.62 22 ALA B CA 1
ATOM 1774 C C . ALA B 1 22 ? 4.121 -2.488 -2.123 1 98.62 22 ALA B C 1
ATOM 1776 O O . ALA B 1 22 ? 4.207 -3.709 -1.965 1 98.62 22 ALA B O 1
ATOM 1777 N N . LEU B 1 23 ? 3.541 -1.972 -3.15 1 98.44 23 LEU B N 1
ATOM 1778 C CA . LEU B 1 23 ? 2.992 -2.756 -4.25 1 98.44 23 LEU B CA 1
ATOM 1779 C C . LEU B 1 23 ? 3.273 -2.086 -5.59 1 98.44 23 LEU B C 1
ATOM 1781 O O . LEU B 1 23 ? 3.119 -0.869 -5.727 1 98.44 23 LEU B O 1
ATOM 1785 N N . ASP B 1 24 ? 3.711 -2.906 -6.59 1 98.19 24 ASP B N 1
ATOM 1786 C CA . ASP B 1 24 ? 3.879 -2.445 -7.965 1 98.19 24 ASP B CA 1
ATOM 1787 C C . ASP B 1 24 ? 2.574 -1.876 -8.516 1 98.19 24 ASP B C 1
ATOM 1789 O O . ASP B 1 24 ? 1.546 -2.555 -8.523 1 98.19 24 ASP B O 1
ATOM 1793 N N . GLN B 1 25 ? 2.639 -0.668 -9.039 1 97.12 25 GLN B N 1
ATOM 1794 C CA . GLN B 1 25 ? 1.44 0.005 -9.531 1 97.12 25 GLN B CA 1
ATOM 1795 C C . GLN B 1 25 ? 0.841 -0.74 -10.727 1 97.12 25 GLN B C 1
ATOM 1797 O O . GLN B 1 25 ? -0.328 -0.541 -11.062 1 97.12 25 GLN B O 1
ATOM 1802 N N . ARG B 1 26 ? 1.578 -1.578 -11.398 1 97.56 26 ARG B N 1
ATOM 1803 C CA . ARG B 1 26 ? 1.093 -2.314 -12.562 1 97.56 26 ARG B CA 1
ATOM 1804 C C . ARG B 1 26 ? -0.033 -3.268 -12.18 1 97.56 26 ARG B C 1
ATOM 1806 O O . ARG B 1 26 ? -0.837 -3.664 -13.023 1 97.56 26 ARG B O 1
ATOM 1813 N N . TRP B 1 27 ? -0.091 -3.633 -10.875 1 97.88 27 TRP B N 1
ATOM 1814 C CA . TRP B 1 27 ? -1.186 -4.469 -10.391 1 97.88 27 TRP B CA 1
ATOM 1815 C C . TRP B 1 27 ? -2.529 -3.779 -10.602 1 97.88 27 TRP B C 1
ATOM 1817 O O . TRP B 1 27 ? -3.529 -4.434 -10.906 1 97.88 27 TRP B O 1
ATOM 1827 N N . TYR B 1 28 ? -2.588 -2.467 -10.383 1 95.94 28 TYR B N 1
ATOM 1828 C CA . TYR B 1 28 ? -3.848 -1.743 -10.5 1 95.94 28 TYR B CA 1
ATOM 1829 C C . TYR B 1 28 ? -4.387 -1.814 -11.922 1 95.94 28 TYR B C 1
ATOM 1831 O O . TYR B 1 28 ? -5.578 -2.043 -12.133 1 95.94 28 TYR B O 1
ATOM 1839 N N . LEU B 1 29 ? -3.482 -1.666 -12.867 1 94.62 29 LEU B N 1
ATOM 1840 C CA . LEU B 1 29 ? -3.869 -1.716 -14.273 1 94.62 29 LEU B CA 1
ATOM 1841 C C . LEU B 1 29 ? -4.348 -3.111 -14.656 1 94.62 29 LEU B C 1
ATOM 1843 O O . LEU B 1 29 ? -5.371 -3.26 -15.32 1 94.62 29 LEU B O 1
ATOM 1847 N N . PHE B 1 30 ? -3.59 -4.062 -14.25 1 97.69 30 PHE B N 1
ATOM 1848 C CA . PHE B 1 30 ? -3.93 -5.438 -14.594 1 97.69 30 PHE B CA 1
ATOM 1849 C C . PHE B 1 30 ? -5.27 -5.836 -13.984 1 97.69 30 PHE B C 1
ATOM 1851 O O . PHE B 1 30 ? -6.117 -6.418 -14.656 1 97.69 30 PHE B O 1
ATOM 1858 N N . LEU B 1 31 ? -5.496 -5.516 -12.664 1 96 31 LEU B N 1
ATOM 1859 C CA . LEU B 1 31 ? -6.727 -5.898 -11.984 1 96 31 LEU B CA 1
ATOM 1860 C C . LEU B 1 31 ? -7.926 -5.164 -12.57 1 96 31 LEU B C 1
ATOM 1862 O O . LEU B 1 31 ? -9.016 -5.727 -12.672 1 96 31 LEU B O 1
ATOM 1866 N N . ARG B 1 32 ? -7.688 -3.945 -12.969 1 93.31 32 ARG B N 1
ATOM 1867 C CA . ARG B 1 32 ? -8.758 -3.23 -13.656 1 93.31 32 ARG B CA 1
ATOM 1868 C C . ARG B 1 32 ? -9.156 -3.949 -14.945 1 93.31 32 ARG B C 1
ATOM 1870 O O . ARG B 1 32 ? -10.344 -4.082 -15.242 1 93.31 32 ARG B O 1
ATOM 1877 N N . ALA B 1 33 ? -8.156 -4.367 -15.688 1 95 33 ALA B N 1
ATOM 1878 C CA . ALA B 1 33 ? -8.414 -5.102 -16.922 1 95 33 ALA B CA 1
ATOM 1879 C C . ALA B 1 33 ? -9.211 -6.379 -16.656 1 95 33 ALA B C 1
ATOM 1881 O O . ALA B 1 33 ? -9.945 -6.859 -17.516 1 95 33 ALA B O 1
ATOM 1882 N N . CYS B 1 34 ? -9.094 -6.91 -15.469 1 96.5 34 CYS B N 1
ATOM 1883 C CA . CYS B 1 34 ? -9.805 -8.117 -15.078 1 96.5 34 CYS B CA 1
ATOM 1884 C C . CYS B 1 34 ? -11.18 -7.781 -14.508 1 96.5 34 CYS B C 1
ATOM 1886 O O . CYS B 1 34 ? -11.961 -8.672 -14.18 1 96.5 34 CYS B O 1
ATOM 1888 N N . GLY B 1 35 ? -11.516 -6.508 -14.32 1 92.5 35 GLY B N 1
ATOM 1889 C CA . GLY B 1 35 ? -12.758 -6.102 -13.695 1 92.5 35 GLY B CA 1
ATOM 1890 C C . GLY B 1 35 ? -12.742 -6.242 -12.18 1 92.5 35 GLY B C 1
ATOM 1891 O O . GLY B 1 35 ? -13.789 -6.398 -11.555 1 92.5 35 GLY B O 1
ATOM 1892 N N . LEU B 1 36 ? -11.57 -6.273 -11.609 1 93.56 36 LEU B N 1
ATOM 1893 C CA . LEU B 1 36 ? -11.383 -6.43 -10.172 1 93.56 36 LEU B CA 1
ATOM 1894 C C . LEU B 1 36 ? -10.859 -5.141 -9.547 1 93.56 36 LEU B C 1
ATOM 1896 O O . LEU B 1 36 ? -10.156 -4.371 -10.203 1 93.56 36 LEU B O 1
ATOM 1900 N N . PHE B 1 37 ? -11.18 -4.93 -8.289 1 91 37 PHE B N 1
ATOM 1901 C CA . PHE B 1 37 ? -10.781 -3.725 -7.574 1 91 37 PHE B CA 1
ATOM 1902 C C . PHE B 1 37 ? -9.961 -4.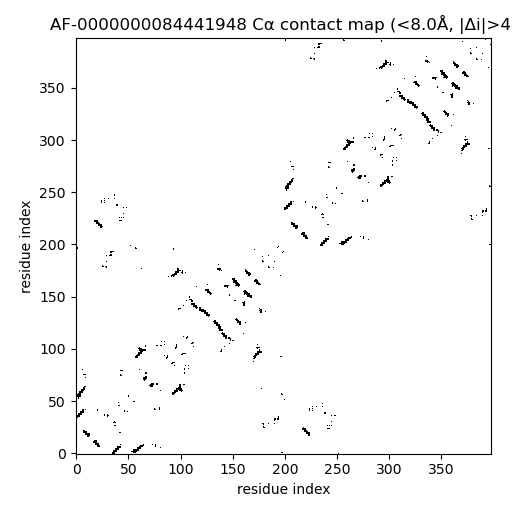074 -6.34 1 91 37 PHE B C 1
ATOM 1904 O O . PHE B 1 37 ? -10.438 -4.77 -5.441 1 91 37 PHE B O 1
ATOM 1911 N N . PRO B 1 38 ? -8.805 -3.529 -6.254 1 93.25 38 PRO B N 1
ATOM 1912 C CA . PRO B 1 38 ? -7.898 -3.971 -5.188 1 93.25 38 PRO B CA 1
ATOM 1913 C C . PRO B 1 38 ? -8.172 -3.277 -3.855 1 93.25 38 PRO B C 1
ATOM 1915 O O . PRO B 1 38 ? -8.461 -2.078 -3.828 1 93.25 38 PRO B O 1
ATOM 1918 N N . VAL B 1 39 ? -8.141 -4.004 -2.822 1 92.38 39 VAL B N 1
ATOM 1919 C CA . VAL B 1 39 ? -8 -3.559 -1.44 1 92.38 39 VAL B CA 1
ATOM 1920 C C . VAL B 1 39 ? -6.652 -4.016 -0.882 1 92.38 39 VAL B C 1
ATOM 1922 O O . VAL B 1 39 ? -6.426 -5.211 -0.695 1 92.38 39 VAL B O 1
ATOM 1925 N N . LEU B 1 40 ? -5.824 -3.064 -0.642 1 95.25 40 LEU B N 1
ATOM 1926 C CA . LEU B 1 40 ? -4.477 -3.406 -0.203 1 95.25 40 LEU B CA 1
ATOM 1927 C C . LEU B 1 40 ? -4.469 -3.797 1.271 1 95.25 40 LEU B C 1
ATOM 1929 O O . LEU B 1 40 ? -4.996 -3.068 2.113 1 95.25 40 LEU B O 1
ATOM 1933 N N . ILE B 1 41 ? -3.859 -4.926 1.582 1 96.06 41 ILE B N 1
ATOM 1934 C CA . ILE B 1 41 ? -3.895 -5.488 2.928 1 96.06 41 ILE B CA 1
ATOM 1935 C C . ILE B 1 41 ? -2.607 -5.133 3.668 1 96.06 41 ILE B C 1
ATOM 1937 O O . ILE B 1 41 ? -1.53 -5.621 3.322 1 96.06 41 ILE B O 1
ATOM 1941 N N . PRO B 1 42 ? -2.684 -4.375 4.699 1 96 42 PRO B N 1
ATOM 1942 C CA . PRO B 1 42 ? -1.499 -4.02 5.484 1 96 42 PRO B CA 1
ATOM 1943 C C . PRO B 1 42 ? -0.838 -5.234 6.133 1 96 42 PRO B C 1
ATOM 1945 O O . PRO B 1 42 ? -1.53 -6.141 6.605 1 96 42 PRO B O 1
ATOM 1948 N N . ASN B 1 43 ? 0.517 -5.254 6.125 1 95.81 43 ASN B N 1
ATOM 1949 C CA . ASN B 1 43 ? 1.261 -6.266 6.867 1 95.81 43 ASN B CA 1
ATOM 1950 C C . ASN B 1 43 ? 1.215 -6.008 8.367 1 95.81 43 ASN B C 1
ATOM 1952 O O . ASN B 1 43 ? 2.252 -5.789 9 1 95.81 43 ASN B O 1
ATOM 1956 N N . HIS B 1 44 ? 0.039 -5.988 8.891 1 90.94 44 HIS B N 1
ATOM 1957 C CA . HIS B 1 44 ? -0.246 -5.734 10.297 1 90.94 44 HIS B CA 1
ATOM 1958 C C . HIS B 1 44 ? -1.545 -6.406 10.734 1 90.94 44 HIS B C 1
ATOM 1960 O O . HIS B 1 44 ? -2.434 -6.637 9.906 1 90.94 44 HIS B O 1
ATOM 1966 N N . ASN B 1 45 ? -1.664 -6.68 11.977 1 82.69 45 ASN B N 1
ATOM 1967 C CA . ASN B 1 45 ? -2.818 -7.402 12.5 1 82.69 45 ASN B CA 1
ATOM 1968 C C . ASN B 1 45 ? -4.109 -6.617 12.297 1 82.69 45 ASN B C 1
ATOM 1970 O O . ASN B 1 45 ? -5.203 -7.184 12.352 1 82.69 45 ASN B O 1
ATOM 1974 N N . THR B 1 46 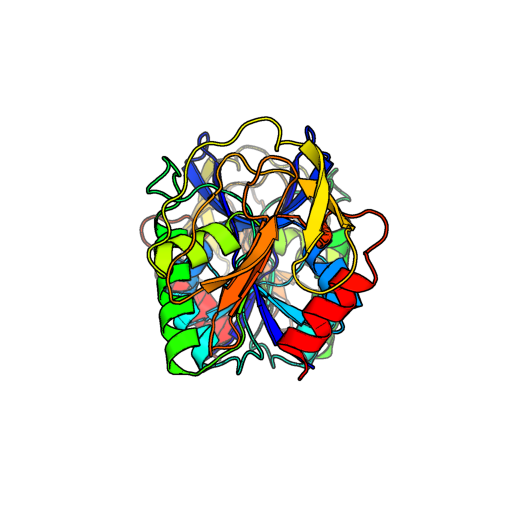? -4 -5.324 12.117 1 77.69 46 THR B N 1
ATOM 1975 C CA . THR B 1 46 ? -5.18 -4.512 11.844 1 77.69 46 THR B CA 1
ATOM 1976 C C . THR B 1 46 ? -5.895 -4.996 10.586 1 77.69 46 THR B C 1
ATOM 1978 O O . THR B 1 46 ? -7.086 -4.727 10.398 1 77.69 46 THR B O 1
ATOM 1981 N N . SER B 1 47 ? -5.219 -5.77 9.82 1 80.94 47 SER B N 1
ATOM 1982 C CA . SER B 1 47 ? -5.746 -6.223 8.539 1 80.94 47 SER B CA 1
ATOM 1983 C C . SER B 1 47 ? -6.852 -7.258 8.727 1 80.94 47 SER B C 1
ATOM 1985 O O . SER B 1 47 ? -7.703 -7.434 7.855 1 80.94 47 SER B O 1
ATOM 1987 N N . MET B 1 48 ? -6.875 -7.887 9.836 1 78.88 48 MET B N 1
ATOM 1988 C CA . MET B 1 48 ? -7.91 -8.891 10.07 1 78.88 48 MET B CA 1
ATOM 1989 C C . MET B 1 48 ? -9.289 -8.242 10.141 1 78.88 48 MET B C 1
ATOM 1991 O O . MET B 1 48 ? -10.281 -8.852 9.734 1 78.88 48 MET B O 1
ATOM 1995 N N . ALA B 1 49 ? -9.25 -6.973 10.578 1 74.19 49 ALA B N 1
ATOM 1996 C CA . ALA B 1 49 ? -10.516 -6.234 10.617 1 74.19 49 ALA B CA 1
ATOM 1997 C C . ALA B 1 49 ? -11.039 -5.98 9.211 1 74.19 49 ALA B C 1
ATOM 1999 O O . ALA B 1 49 ? -12.25 -5.977 8.984 1 74.19 49 ALA B O 1
ATOM 2000 N N . LEU B 1 50 ? -10.109 -5.812 8.305 1 76.19 50 LEU B N 1
ATOM 2001 C CA . LEU B 1 50 ? -10.484 -5.59 6.91 1 76.19 50 LEU B CA 1
ATOM 2002 C C . LEU B 1 50 ? -11.258 -6.781 6.355 1 76.19 50 LEU B C 1
ATOM 2004 O O . LEU B 1 50 ? -12.242 -6.609 5.641 1 76.19 50 LEU B O 1
ATOM 2008 N N . LEU B 1 51 ? -10.789 -7.996 6.699 1 76.12 51 LEU B N 1
ATOM 2009 C CA . LEU B 1 51 ? -11.414 -9.219 6.207 1 76.12 51 LEU B CA 1
ATOM 2010 C C . LEU B 1 51 ? -12.844 -9.336 6.707 1 76.12 51 LEU B C 1
ATOM 2012 O O . LEU B 1 51 ? -13.742 -9.727 5.953 1 76.12 51 LEU B O 1
ATOM 2016 N N . SER B 1 52 ? -13.023 -8.852 7.902 1 74.44 52 SER B N 1
ATOM 2017 C CA . SER B 1 52 ? -14.344 -8.984 8.508 1 74.44 52 SER B CA 1
ATOM 2018 C C . SER B 1 52 ? -15.281 -7.883 8.031 1 74.44 52 SER B C 1
ATOM 2020 O O . SER B 1 52 ? -16.484 -8.117 7.859 1 74.44 52 SER B O 1
ATOM 2022 N N . GLU B 1 53 ? -14.711 -6.785 7.648 1 76.75 53 GLU B N 1
ATOM 2023 C CA . GLU B 1 53 ? -15.539 -5.621 7.359 1 76.75 53 GLU B CA 1
ATOM 2024 C C . GLU B 1 53 ? -15.797 -5.48 5.863 1 76.75 53 GLU B C 1
ATOM 2026 O O . GLU B 1 53 ? -16.828 -4.945 5.453 1 76.75 53 GLU B O 1
ATOM 2031 N N . MET B 1 54 ? -14.797 -5.906 5.004 1 78.56 54 MET B N 1
ATOM 2032 C CA . MET B 1 54 ? -14.867 -5.586 3.582 1 78.56 54 MET B CA 1
ATOM 2033 C C . MET B 1 54 ? -15.312 -6.801 2.773 1 78.56 54 MET B C 1
ATOM 2035 O O . MET B 1 54 ? -15.734 -6.668 1.625 1 78.56 54 MET B O 1
ATOM 2039 N N . ASN B 1 55 ? -16.219 -7.602 3.057 1 81.25 55 ASN B N 1
ATOM 2040 C CA . ASN B 1 55 ? -16.672 -8.758 2.295 1 81.25 55 ASN B CA 1
ATOM 2041 C C . ASN B 1 55 ? -15.852 -8.953 1.026 1 81.25 55 ASN B C 1
ATOM 2043 O O . ASN B 1 55 ? -16.375 -8.859 -0.083 1 81.25 55 ASN B O 1
ATOM 2047 N N . LEU B 1 56 ? -14.617 -9.273 1.03 1 89.62 56 LEU B N 1
ATOM 2048 C CA . LEU B 1 56 ? -13.719 -9.477 -0.101 1 89.62 56 LEU B CA 1
ATOM 2049 C C . LEU B 1 56 ? -14.164 -10.672 -0.936 1 89.62 56 LEU B C 1
ATOM 2051 O O . LEU B 1 56 ? -14.57 -11.703 -0.389 1 89.62 56 LEU B O 1
ATOM 2055 N N . SER B 1 57 ? -14.047 -10.508 -2.271 1 92.62 57 SER B N 1
ATOM 2056 C CA . SER B 1 57 ? -14.383 -11.586 -3.195 1 92.62 57 SER B CA 1
ATOM 2057 C C . SER B 1 57 ? -13.25 -12.602 -3.293 1 92.62 57 SER B C 1
ATOM 2059 O O . SER B 1 57 ? -13.445 -13.711 -3.803 1 92.62 57 SER B O 1
ATOM 2061 N N . GLY B 1 58 ? -12.102 -12.305 -2.83 1 96.06 58 GLY B N 1
ATOM 2062 C CA . GLY B 1 58 ? -10.93 -13.164 -2.838 1 96.06 58 GLY B CA 1
ATOM 2063 C C . GLY B 1 58 ? -9.664 -12.438 -2.424 1 96.06 58 GLY B C 1
ATOM 2064 O O . GLY B 1 58 ? -9.711 -11.281 -1.999 1 96.06 58 GLY B O 1
ATOM 2065 N N . ILE B 1 59 ? -8.586 -13.172 -2.486 1 97 59 ILE B N 1
ATOM 2066 C CA . ILE B 1 59 ? -7.312 -12.641 -2.031 1 97 59 ILE B CA 1
ATOM 2067 C C . ILE B 1 59 ? -6.223 -12.969 -3.047 1 97 59 ILE B C 1
ATOM 2069 O O . ILE B 1 59 ? -6.168 -14.086 -3.566 1 97 59 ILE B O 1
ATOM 2073 N N . ILE B 1 60 ? -5.441 -12.008 -3.307 1 98.69 60 ILE B N 1
ATOM 2074 C CA . ILE B 1 60 ? -4.223 -12.219 -4.078 1 98.69 60 ILE B CA 1
ATOM 2075 C C . ILE B 1 60 ? -3.006 -12.125 -3.158 1 98.69 60 ILE B C 1
ATOM 2077 O O . ILE B 1 60 ? -2.814 -11.117 -2.473 1 98.69 60 ILE B O 1
ATOM 2081 N N . LEU B 1 61 ? -2.258 -13.211 -3.053 1 98.81 61 LEU B N 1
ATOM 2082 C CA . LEU B 1 61 ? -0.918 -13.141 -2.477 1 98.81 61 LEU B CA 1
ATOM 2083 C C . LEU B 1 61 ? 0.1 -12.695 -3.523 1 98.81 61 LEU B C 1
ATOM 2085 O O . LEU B 1 61 ? 0.424 -13.461 -4.438 1 98.81 61 LEU B O 1
ATOM 2089 N N . SER B 1 62 ? 0.607 -11.492 -3.387 1 98.75 62 SER B N 1
ATOM 2090 C CA . SER B 1 62 ? 1.43 -10.883 -4.426 1 98.75 62 SER B CA 1
ATOM 2091 C C . SER B 1 62 ? 2.869 -11.375 -4.355 1 98.75 62 SER B C 1
ATOM 2093 O O . SER B 1 62 ? 3.225 -12.141 -3.455 1 98.75 62 SER B O 1
ATOM 2095 N N . GLY B 1 63 ? 3.627 -10.984 -5.324 1 98.06 63 GLY B N 1
ATOM 2096 C CA . GLY B 1 63 ? 5.043 -11.305 -5.344 1 98.06 63 GLY B CA 1
ATOM 2097 C C . GLY B 1 63 ? 5.883 -10.383 -4.484 1 98.06 63 GLY B C 1
ATOM 2098 O O . GLY B 1 63 ? 5.344 -9.555 -3.744 1 98.06 63 GLY B O 1
ATOM 2099 N N . GLY B 1 64 ? 7.168 -10.641 -4.547 1 96.06 64 GLY B N 1
ATOM 2100 C CA . GLY B 1 64 ? 8.102 -9.789 -3.824 1 96.06 64 GLY B CA 1
ATOM 2101 C C . GLY B 1 64 ? 8.586 -10.406 -2.527 1 96.06 64 GLY B C 1
ATOM 2102 O O . GLY B 1 64 ? 7.875 -11.195 -1.904 1 96.06 64 GLY B O 1
ATOM 2103 N N . ASN B 1 65 ? 9.797 -10.031 -2.107 1 97.06 65 ASN B N 1
ATOM 2104 C CA . ASN B 1 65 ? 10.461 -10.586 -0.935 1 97.06 65 ASN B CA 1
ATOM 2105 C C . ASN B 1 65 ? 10.68 -12.094 -1.076 1 97.06 65 ASN B C 1
ATOM 2107 O O . ASN B 1 65 ? 10.531 -12.641 -2.166 1 97.06 65 ASN B O 1
ATOM 2111 N N . SER B 1 66 ? 11.297 -12.703 -0.136 1 97.12 66 SER B N 1
ATOM 2112 C CA . SER B 1 66 ? 11.438 -14.141 0.022 1 97.12 66 SER B CA 1
ATOM 2113 C C . SER B 1 66 ? 10.859 -14.617 1.352 1 97.12 66 SER B C 1
ATOM 2115 O O . SER B 1 66 ? 10.781 -13.844 2.309 1 97.12 66 SER B O 1
ATOM 2117 N N . LEU B 1 67 ? 10.414 -15.828 1.353 1 97.88 67 LEU B N 1
ATOM 2118 C CA . LEU B 1 67 ? 9.953 -16.391 2.617 1 97.88 67 LEU B CA 1
ATOM 2119 C C . LEU B 1 67 ? 11.07 -16.359 3.66 1 97.88 67 LEU B C 1
ATOM 2121 O O . LEU B 1 67 ? 12.242 -16.547 3.324 1 97.88 67 LEU B O 1
ATOM 2125 N N . SER B 1 68 ? 10.641 -16.188 4.879 1 96.69 68 SER B N 1
ATOM 2126 C CA . SER B 1 68 ? 11.617 -16.188 5.965 1 96.69 68 SER B CA 1
ATOM 2127 C C . SER B 1 68 ? 12.391 -17.5 6.027 1 96.69 68 SER B C 1
ATOM 2129 O O . SER B 1 68 ? 13.578 -17.5 6.348 1 96.69 68 SER B O 1
ATOM 2131 N N . THR B 1 69 ? 11.758 -18.609 5.727 1 95.62 69 THR B N 1
ATOM 2132 C CA . THR B 1 69 ? 12.383 -19.922 5.742 1 95.62 69 THR B CA 1
ATOM 2133 C C . THR B 1 69 ? 13.461 -20.016 4.664 1 95.62 69 THR B C 1
ATOM 2135 O O . THR B 1 69 ? 14.297 -20.922 4.695 1 95.62 69 THR B O 1
ATOM 2138 N N . LEU B 1 70 ? 13.461 -19.156 3.705 1 96 70 LEU B N 1
ATOM 2139 C CA . LEU B 1 70 ? 14.422 -19.141 2.613 1 96 70 LEU B CA 1
ATOM 2140 C C . LEU B 1 70 ? 15.383 -17.969 2.75 1 96 70 LEU B C 1
ATOM 2142 O O . LEU B 1 70 ? 16.031 -17.578 1.78 1 96 70 LEU B O 1
ATOM 2146 N N . GLY B 1 71 ? 15.383 -17.312 3.895 1 94.06 71 GLY B N 1
ATOM 2147 C CA . GLY B 1 71 ? 16.312 -16.219 4.172 1 94.06 71 GLY B CA 1
ATOM 2148 C C . GLY B 1 71 ? 15.68 -14.852 4.012 1 94.06 71 GLY B C 1
ATOM 2149 O O . GLY B 1 71 ? 16.375 -13.836 4.066 1 94.06 71 GLY B O 1
ATOM 2150 N N . GLY B 1 72 ? 14.383 -14.812 3.791 1 94.81 72 GLY B N 1
ATOM 2151 C CA . GLY B 1 72 ? 13.703 -13.531 3.672 1 94.81 72 GLY B CA 1
ATOM 2152 C C . GLY B 1 72 ? 13.656 -12.758 4.977 1 94.81 72 GLY B C 1
ATOM 2153 O O . GLY B 1 72 ? 13.82 -13.336 6.055 1 94.81 72 GLY B O 1
ATOM 2154 N N . ASP B 1 73 ? 13.352 -11.438 4.879 1 93.38 73 ASP B N 1
ATOM 2155 C CA . ASP B 1 73 ? 13.445 -10.562 6.047 1 93.38 73 ASP B CA 1
ATOM 2156 C C . ASP B 1 73 ? 12.094 -9.922 6.359 1 93.38 73 ASP B C 1
ATOM 2158 O O . ASP B 1 73 ? 12.039 -8.82 6.914 1 93.38 73 ASP B O 1
ATOM 2162 N N . SER B 1 74 ? 11.078 -10.508 5.957 1 95.69 74 SER B N 1
ATOM 2163 C CA . SER B 1 74 ? 9.75 -9.969 6.219 1 95.69 74 SER B CA 1
ATOM 2164 C C . SER B 1 74 ? 8.844 -11 6.875 1 95.69 74 SER B C 1
ATOM 2166 O O . SER B 1 74 ? 7.809 -11.375 6.324 1 95.69 74 SER B O 1
ATOM 2168 N N . PRO B 1 75 ? 9.18 -11.391 8.133 1 95.94 75 PRO B N 1
ATOM 2169 C CA . PRO B 1 75 ? 8.383 -12.43 8.789 1 95.94 75 PRO B CA 1
ATOM 2170 C C . PRO B 1 75 ? 6.938 -12 9.031 1 95.94 75 PRO B C 1
ATOM 2172 O O . PRO B 1 75 ? 6.039 -12.844 9.062 1 95.94 75 PRO B O 1
ATOM 2175 N N . GLN B 1 76 ? 6.715 -10.742 9.203 1 94.62 76 GLN B N 1
ATOM 2176 C CA . GLN B 1 76 ? 5.355 -10.266 9.438 1 94.62 76 GLN B CA 1
ATOM 2177 C C . GLN B 1 76 ? 4.461 -10.539 8.234 1 94.62 76 GLN B C 1
ATOM 2179 O O . GLN B 1 76 ? 3.271 -10.82 8.391 1 94.62 76 GLN B O 1
ATOM 2184 N N . ARG B 1 77 ? 5.008 -10.375 7.031 1 97.25 77 ARG B N 1
ATOM 2185 C CA . ARG B 1 77 ? 4.242 -10.695 5.832 1 97.25 77 ARG B CA 1
ATOM 2186 C C . ARG B 1 77 ? 3.9 -12.18 5.781 1 97.25 77 ARG B C 1
ATOM 2188 O O . ARG B 1 77 ? 2.775 -12.555 5.441 1 97.25 77 ARG B O 1
ATOM 2195 N N . ASP B 1 78 ? 4.934 -13.047 6.148 1 97.81 78 ASP B N 1
ATOM 2196 C CA . ASP B 1 78 ? 4.684 -14.484 6.191 1 97.81 78 ASP B CA 1
ATOM 2197 C C . ASP B 1 78 ? 3.527 -14.812 7.129 1 97.81 78 ASP B C 1
ATOM 2199 O O . ASP B 1 78 ? 2.637 -15.594 6.777 1 97.81 78 ASP B O 1
ATOM 2203 N N . GLU B 1 79 ? 3.559 -14.195 8.273 1 96.12 79 GLU B N 1
ATOM 2204 C CA . GLU B 1 79 ? 2.529 -14.461 9.273 1 96.12 79 GLU B CA 1
ATOM 2205 C C . GLU B 1 79 ? 1.157 -14.008 8.789 1 96.12 79 GLU B C 1
ATOM 2207 O O . GLU B 1 79 ? 0.166 -14.719 8.953 1 96.12 79 GLU B O 1
ATOM 2212 N N . LEU B 1 80 ? 1.082 -12.883 8.203 1 96.38 80 LEU B N 1
ATOM 2213 C CA . LEU B 1 80 ? -0.172 -12.367 7.66 1 96.38 80 LEU B CA 1
ATOM 2214 C C . LEU B 1 80 ? -0.728 -13.305 6.594 1 96.38 80 LEU B C 1
ATOM 2216 O O . LEU B 1 80 ? -1.907 -13.664 6.629 1 96.38 80 LEU B O 1
ATOM 2220 N N . GLU B 1 81 ? 0.132 -13.68 5.707 1 97.62 81 GLU B N 1
ATOM 2221 C CA . GLU B 1 81 ? -0.327 -14.477 4.578 1 97.62 81 GLU B CA 1
ATOM 2222 C C . GLU B 1 81 ? -0.741 -15.875 5.02 1 97.62 81 GLU B C 1
ATOM 2224 O O . GLU B 1 81 ? -1.667 -16.469 4.457 1 97.62 81 GLU B O 1
ATOM 2229 N N . LYS B 1 82 ? -0.063 -16.375 6.047 1 97.25 82 LYS B N 1
ATOM 2230 C CA . LYS B 1 82 ? -0.534 -17.625 6.641 1 97.25 82 LYS B CA 1
ATOM 2231 C C . LYS B 1 82 ? -1.939 -17.469 7.215 1 97.25 82 LYS B C 1
ATOM 2233 O O . LYS B 1 82 ? -2.799 -18.328 7.012 1 97.25 82 LYS B O 1
ATOM 2238 N N . THR B 1 83 ? -2.139 -16.406 7.926 1 95.62 83 THR B N 1
ATOM 2239 C CA . THR B 1 83 ? -3.441 -16.109 8.516 1 95.62 83 THR B CA 1
ATOM 2240 C C . THR B 1 83 ? -4.504 -15.961 7.426 1 95.62 83 THR B C 1
ATOM 2242 O O . THR B 1 83 ? -5.625 -16.438 7.57 1 95.62 83 THR B O 1
ATOM 2245 N N . LEU B 1 84 ? -4.141 -15.297 6.355 1 96.06 84 LEU B N 1
ATOM 2246 C CA . LEU B 1 84 ? -5.062 -15.117 5.238 1 96.06 84 LEU B CA 1
ATOM 2247 C C . LEU B 1 84 ? -5.414 -16.453 4.605 1 96.06 84 LEU B C 1
ATOM 2249 O O . LEU B 1 84 ? -6.566 -16.688 4.227 1 96.06 84 LEU B O 1
ATOM 2253 N N . LEU B 1 85 ? -4.418 -17.281 4.492 1 97.62 85 LEU B N 1
ATOM 2254 C CA . LEU B 1 85 ? -4.664 -18.609 3.939 1 97.62 85 LEU B CA 1
ATOM 2255 C C . LEU B 1 85 ? -5.543 -19.422 4.875 1 97.62 85 LEU B C 1
ATOM 2257 O O . LEU B 1 85 ? -6.445 -20.141 4.422 1 97.62 85 LEU B O 1
ATOM 2261 N N . ASP B 1 86 ? -5.281 -19.328 6.238 1 96.5 86 ASP B N 1
ATOM 2262 C CA . ASP B 1 86 ? -6.156 -19.984 7.207 1 96.5 86 ASP B CA 1
ATOM 2263 C C . ASP B 1 86 ? -7.605 -19.547 7.012 1 96.5 86 ASP B C 1
ATOM 2265 O O . ASP B 1 86 ? -8.516 -20.375 6.965 1 96.5 86 ASP B O 1
ATOM 2269 N N . TYR B 1 87 ? -7.789 -18.312 6.922 1 93.81 87 TYR B N 1
ATOM 2270 C CA . TYR B 1 87 ? -9.109 -17.734 6.727 1 93.81 87 TYR B CA 1
ATOM 2271 C C . TYR B 1 87 ? -9.742 -18.219 5.43 1 93.81 87 TYR B C 1
ATOM 2273 O O . TYR B 1 87 ? -10.914 -18.609 5.406 1 93.81 87 TYR B O 1
ATOM 2281 N N . ALA B 1 88 ? -8.961 -18.188 4.367 1 95.44 88 ALA B N 1
ATOM 2282 C CA . ALA B 1 88 ? -9.469 -18.578 3.051 1 95.44 88 ALA B CA 1
ATOM 2283 C C . ALA B 1 88 ? -9.875 -20.047 3.025 1 95.44 88 ALA B C 1
ATOM 2285 O O . ALA B 1 88 ? -10.875 -20.406 2.398 1 95.44 88 ALA B O 1
ATOM 2286 N N . VAL B 1 89 ? -9.094 -20.859 3.656 1 97.44 89 VAL B N 1
ATOM 2287 C CA . VAL B 1 89 ? -9.391 -22.281 3.732 1 97.44 89 VAL B CA 1
ATOM 2288 C C . VAL B 1 89 ? -10.688 -22.5 4.52 1 97.44 89 VAL B C 1
ATOM 2290 O O . VAL B 1 89 ? -11.562 -23.234 4.09 1 97.44 89 VAL B O 1
ATOM 2293 N N . TYR B 1 90 ? -10.75 -21.781 5.566 1 95.06 90 TYR B N 1
ATOM 2294 C CA . TYR B 1 90 ? -11.914 -21.922 6.441 1 95.06 90 TYR B CA 1
ATOM 2295 C C . TYR B 1 90 ? -13.18 -21.422 5.75 1 95.06 90 TYR B C 1
ATOM 2297 O O . TYR B 1 90 ? -14.211 -22.094 5.777 1 95.06 90 TYR B O 1
ATOM 2305 N N . GLU B 1 91 ? -13.164 -20.359 5.094 1 93.5 91 GLU B N 1
ATOM 2306 C CA . GLU B 1 91 ? -14.328 -19.719 4.488 1 93.5 91 GLU B CA 1
ATOM 2307 C C . GLU B 1 91 ? -14.516 -20.172 3.045 1 93.5 91 GLU B C 1
ATOM 2309 O O . GLU B 1 91 ? -15.469 -19.766 2.377 1 93.5 91 GLU B O 1
ATOM 2314 N N . LYS B 1 92 ? -13.578 -20.969 2.557 1 96.38 92 LYS B N 1
ATOM 2315 C CA . LYS B 1 92 ? -13.555 -21.391 1.155 1 96.38 92 LYS B CA 1
ATOM 2316 C C . LYS B 1 92 ? -13.523 -20.172 0.225 1 96.38 92 LYS B C 1
ATOM 2318 O O . LYS B 1 92 ? -14.281 -20.109 -0.745 1 96.38 92 LYS B O 1
ATOM 2323 N N . LYS B 1 93 ? -12.719 -19.203 0.575 1 95.38 93 LYS B N 1
ATOM 2324 C CA . LYS B 1 93 ? -12.531 -17.969 -0.189 1 95.38 93 LYS B CA 1
ATOM 2325 C C . LYS B 1 93 ? -11.492 -18.156 -1.288 1 95.38 93 LYS B C 1
ATOM 2327 O O . LYS B 1 93 ? -10.438 -18.75 -1.059 1 95.38 93 LYS B O 1
ATOM 2332 N N . PRO B 1 94 ? -11.758 -17.641 -2.496 1 98.25 94 PRO B N 1
ATOM 2333 C CA . PRO B 1 94 ? -10.773 -17.766 -3.572 1 98.25 94 PRO B CA 1
ATOM 2334 C C . PRO B 1 94 ? -9.453 -17.078 -3.242 1 98.25 94 PRO B C 1
ATOM 2336 O O . PRO B 1 94 ? -9.453 -15.953 -2.727 1 98.25 94 PRO B O 1
ATOM 2339 N N . VAL B 1 95 ? -8.32 -17.766 -3.514 1 98.69 95 VAL B N 1
ATOM 2340 C CA . VAL B 1 95 ? -6.977 -17.203 -3.363 1 98.69 95 VAL B CA 1
ATOM 2341 C C . VAL B 1 95 ? -6.16 -17.484 -4.625 1 98.69 95 VAL B C 1
ATOM 2343 O O . VAL B 1 95 ? -6.23 -18.578 -5.191 1 98.69 95 VAL B O 1
ATOM 2346 N N . LEU B 1 96 ? -5.449 -16.484 -5.086 1 98.88 96 LEU B N 1
ATOM 2347 C CA . LEU B 1 96 ? -4.484 -16.672 -6.164 1 98.88 96 LEU B CA 1
ATOM 2348 C C . LEU B 1 96 ? -3.117 -16.125 -5.762 1 98.88 96 LEU B C 1
ATOM 2350 O O . LEU B 1 96 ? -2.979 -14.938 -5.453 1 98.88 96 LEU B O 1
ATOM 2354 N N . GLY B 1 97 ? -2.16 -17 -5.66 1 98.88 97 GLY B N 1
ATOM 2355 C CA . GLY B 1 97 ? -0.794 -16.609 -5.355 1 98.88 97 GLY B CA 1
ATOM 2356 C C . GLY B 1 97 ? 0.035 -16.328 -6.598 1 98.88 97 GLY B C 1
ATOM 2357 O O . GLY B 1 97 ? -0.039 -17.078 -7.578 1 98.88 97 GLY B O 1
ATOM 2358 N N . VAL B 1 98 ? 0.829 -15.312 -6.59 1 98.88 98 VAL B N 1
ATOM 2359 C CA . VAL B 1 98 ? 1.68 -14.953 -7.719 1 98.88 98 VAL B CA 1
ATOM 2360 C C . VAL B 1 98 ? 3.139 -14.898 -7.27 1 98.88 98 VAL B C 1
ATOM 2362 O O . VAL B 1 98 ? 3.482 -14.164 -6.344 1 98.88 98 VAL B O 1
ATOM 2365 N N . CYS B 1 99 ? 3.988 -15.719 -7.953 1 98.69 99 CYS B N 1
ATOM 2366 C CA . CYS B 1 99 ? 5.418 -15.789 -7.668 1 98.69 99 CYS B CA 1
ATOM 2367 C C . CYS B 1 99 ? 5.668 -16.125 -6.207 1 98.69 99 CYS B C 1
ATOM 2369 O O . CYS B 1 99 ? 5.336 -17.234 -5.754 1 98.69 99 CYS B O 1
ATOM 2371 N N . ARG B 1 100 ? 6.105 -15.188 -5.391 1 98.56 100 ARG B N 1
ATOM 2372 C CA . ARG B 1 100 ? 6.301 -15.438 -3.965 1 98.56 100 ARG B CA 1
ATOM 2373 C C . ARG B 1 100 ? 4.988 -15.836 -3.295 1 98.56 100 ARG B C 1
ATOM 2375 O O . ARG B 1 100 ? 4.98 -16.641 -2.367 1 98.56 100 ARG B O 1
ATOM 2382 N N . GLY B 1 101 ? 3.904 -15.297 -3.742 1 98.81 101 GLY B N 1
ATOM 2383 C CA . GLY B 1 101 ? 2.598 -15.688 -3.236 1 98.81 101 GLY B CA 1
ATOM 2384 C C . GLY B 1 101 ? 2.293 -17.156 -3.443 1 98.81 101 GLY B C 1
ATOM 2385 O O . GLY B 1 101 ? 1.712 -17.812 -2.568 1 98.81 101 GLY B O 1
ATOM 2386 N N . MET B 1 102 ? 2.611 -17.672 -4.586 1 98.88 102 MET B N 1
ATOM 2387 C CA . MET B 1 102 ? 2.459 -19.094 -4.809 1 98.88 102 MET B CA 1
ATOM 2388 C C . MET B 1 102 ? 3.391 -19.891 -3.898 1 98.88 102 MET B C 1
ATOM 2390 O O . MET B 1 102 ? 3.01 -20.938 -3.369 1 98.88 102 MET B O 1
ATOM 2394 N N . GLN B 1 103 ? 4.617 -19.391 -3.756 1 98.75 103 GLN B N 1
ATOM 2395 C CA . GLN B 1 103 ? 5.566 -20.062 -2.873 1 98.75 103 GLN B CA 1
ATOM 2396 C C . GLN B 1 103 ? 5.031 -20.141 -1.447 1 98.75 103 GLN B C 1
ATOM 2398 O O . GLN B 1 103 ? 5.168 -21.172 -0.785 1 98.75 103 GLN B O 1
ATOM 2403 N N . MET B 1 104 ? 4.422 -19.062 -0.996 1 98.69 104 MET B N 1
ATOM 2404 C CA . MET B 1 104 ? 3.793 -19.047 0.322 1 98.69 104 MET B CA 1
ATOM 2405 C C . MET B 1 104 ? 2.709 -20.125 0.416 1 98.69 104 MET B C 1
ATOM 2407 O O . MET B 1 104 ? 2.641 -20.859 1.401 1 98.69 104 MET B O 1
ATOM 2411 N N . MET B 1 105 ? 1.901 -20.188 -0.595 1 98.38 105 MET B N 1
ATOM 2412 C CA . MET B 1 105 ? 0.847 -21.188 -0.686 1 98.38 105 MET B CA 1
ATOM 2413 C C . MET B 1 105 ? 1.433 -22.594 -0.657 1 98.38 105 MET B C 1
ATOM 2415 O O . MET B 1 105 ? 0.931 -23.469 0.055 1 98.38 105 MET B O 1
ATOM 2419 N N . GLN B 1 106 ? 2.457 -22.781 -1.457 1 98.75 106 GLN B N 1
ATOM 2420 C CA . GLN B 1 106 ? 3.111 -24.094 -1.512 1 98.75 106 GLN B CA 1
ATOM 2421 C C . GLN B 1 106 ? 3.676 -24.484 -0.149 1 98.75 106 GLN B C 1
ATOM 2423 O O . GLN B 1 106 ? 3.469 -25.609 0.316 1 98.75 106 GLN B O 1
ATOM 2428 N N . ALA B 1 107 ? 4.348 -23.562 0.484 1 98.38 107 ALA B N 1
ATOM 2429 C CA . ALA B 1 107 ? 4.871 -23.828 1.822 1 98.38 107 ALA B CA 1
ATOM 2430 C C . ALA B 1 107 ? 3.744 -24.156 2.797 1 98.38 107 ALA B C 1
ATOM 2432 O O . ALA B 1 107 ? 3.867 -25.078 3.609 1 98.38 107 ALA B O 1
ATOM 2433 N N . TYR B 1 108 ? 2.674 -23.438 2.717 1 98.56 108 TYR B N 1
ATOM 2434 C CA . TYR B 1 108 ? 1.502 -23.641 3.562 1 98.56 108 TYR B CA 1
ATOM 2435 C C . TYR B 1 108 ? 0.943 -25.047 3.4 1 98.56 108 TYR B C 1
ATOM 2437 O O . TYR B 1 108 ? 0.488 -25.656 4.371 1 98.56 108 TYR B O 1
ATOM 2445 N N . PHE B 1 109 ? 1.011 -25.578 2.273 1 98.56 109 PHE B N 1
ATOM 2446 C CA . PHE B 1 109 ? 0.477 -26.906 1.989 1 98.56 109 PHE B CA 1
ATOM 2447 C C . PHE B 1 109 ? 1.593 -27.953 1.958 1 98.56 109 PHE B C 1
ATOM 2449 O O . PHE B 1 109 ? 1.484 -28.969 1.27 1 98.56 109 PHE B O 1
ATOM 2456 N N . ASP B 1 110 ? 2.756 -27.656 2.533 1 97.69 110 ASP B N 1
ATOM 2457 C CA . ASP B 1 110 ? 3.826 -28.578 2.867 1 97.69 110 ASP B CA 1
ATOM 2458 C C . ASP B 1 110 ? 4.629 -28.969 1.626 1 97.69 110 ASP B C 1
ATOM 2460 O O . ASP B 1 110 ? 5.027 -30.125 1.469 1 97.69 110 ASP B O 1
ATOM 2464 N N . VAL B 1 111 ? 4.758 -28.062 0.712 1 98.38 111 VAL B N 1
ATOM 2465 C CA . VAL B 1 111 ? 5.652 -28.25 -0.426 1 98.38 111 VAL B CA 1
ATOM 2466 C C . VAL B 1 111 ? 7 -27.594 -0.131 1 98.38 111 VAL B C 1
ATOM 2468 O O . VAL B 1 111 ? 7.059 -26.438 0.295 1 98.38 111 VAL B O 1
ATOM 2471 N N . SER B 1 112 ? 8.055 -28.297 -0.363 1 97.06 112 SER B N 1
ATOM 2472 C CA . SER B 1 112 ? 9.398 -27.781 -0.144 1 97.06 112 SER B CA 1
ATOM 2473 C C . SER B 1 112 ? 9.891 -26.984 -1.351 1 97.06 112 SER B C 1
ATOM 2475 O O . SER B 1 112 ? 9.656 -27.375 -2.496 1 97.06 112 SER B O 1
ATOM 2477 N N . LEU B 1 113 ? 10.562 -25.875 -1.07 1 98.19 113 LEU B N 1
ATOM 2478 C CA . LEU B 1 113 ? 11.094 -25.016 -2.113 1 98.19 113 LEU B CA 1
ATOM 2479 C C . LEU B 1 113 ? 12.617 -25.078 -2.152 1 98.19 113 LEU B C 1
ATOM 2481 O O . LEU B 1 113 ? 13.266 -25.234 -1.113 1 98.19 113 LEU B O 1
ATOM 2485 N N . PHE B 1 114 ? 13.188 -24.953 -3.295 1 96.88 114 PHE B N 1
ATOM 2486 C CA . PHE B 1 114 ? 14.633 -25.016 -3.49 1 96.88 114 PHE B CA 1
ATOM 2487 C C . PHE B 1 114 ? 15.094 -23.922 -4.441 1 96.88 114 PHE B C 1
ATOM 2489 O O . PHE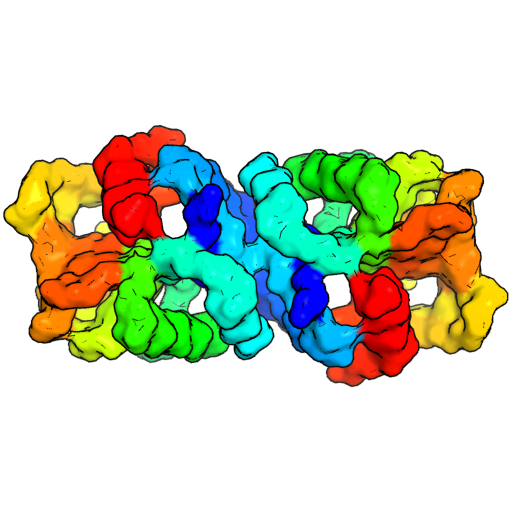 B 1 114 ? 14.312 -23.422 -5.25 1 96.88 114 PHE B O 1
ATOM 2496 N N . PRO B 1 115 ? 16.359 -23.547 -4.289 1 97.69 115 PRO B N 1
ATOM 2497 C CA . PRO B 1 115 ? 16.875 -22.578 -5.266 1 97.69 115 PRO B CA 1
ATOM 2498 C C . PRO B 1 115 ? 16.828 -23.109 -6.695 1 97.69 115 PRO B C 1
ATOM 2500 O O . PRO B 1 115 ? 17.094 -24.297 -6.93 1 97.69 115 PRO B O 1
ATOM 2503 N N . VAL B 1 116 ? 16.438 -22.266 -7.582 1 97.06 116 VAL B N 1
ATOM 2504 C CA . VAL B 1 116 ? 16.422 -22.625 -8.992 1 97.06 116 VAL B CA 1
ATOM 2505 C C . VAL B 1 116 ? 17.266 -21.641 -9.797 1 97.06 116 VAL B C 1
ATOM 2507 O O . VAL B 1 116 ? 17.375 -20.469 -9.43 1 97.06 116 VAL B O 1
ATOM 2510 N N . ALA B 1 117 ? 17.797 -22.078 -10.914 1 95.19 117 ALA B N 1
ATOM 2511 C CA . ALA B 1 117 ? 18.641 -21.25 -11.773 1 95.19 117 ALA B CA 1
ATOM 2512 C C . ALA B 1 117 ? 17.922 -20.859 -13.055 1 95.19 117 ALA B C 1
ATOM 2514 O O . ALA B 1 117 ? 16.969 -21.516 -13.461 1 95.19 117 ALA B O 1
ATOM 2515 N N . ASN B 1 118 ? 18.281 -19.719 -13.656 1 94.81 118 ASN B N 1
ATOM 2516 C CA . ASN B 1 118 ? 17.844 -19.281 -14.969 1 94.81 118 ASN B CA 1
ATOM 2517 C C . ASN B 1 118 ? 16.344 -18.922 -14.969 1 94.81 118 ASN B C 1
ATOM 2519 O O . ASN B 1 118 ? 15.641 -19.234 -15.93 1 94.81 118 ASN B O 1
ATOM 2523 N N . HIS B 1 119 ? 15.867 -18.422 -13.883 1 96.62 119 HIS B N 1
ATOM 2524 C CA . HIS B 1 119 ? 14.461 -18.047 -13.789 1 96.62 119 HIS B CA 1
ATOM 2525 C C . HIS B 1 119 ? 14.305 -16.578 -13.43 1 96.62 119 HIS B C 1
ATOM 2527 O O . HIS B 1 119 ? 13.219 -16.125 -13.055 1 96.62 119 HIS B O 1
ATOM 2533 N N . VAL B 1 120 ? 15.43 -15.805 -13.469 1 95.44 120 VAL B N 1
ATOM 2534 C CA . VAL B 1 120 ? 15.359 -14.406 -13.078 1 95.44 120 VAL B CA 1
ATOM 2535 C C . VAL B 1 120 ? 15.508 -13.516 -14.312 1 95.44 120 VAL B C 1
ATOM 2537 O O . VAL B 1 120 ? 16.5 -13.617 -15.039 1 95.44 120 VAL B O 1
ATOM 2540 N N . ALA B 1 121 ? 14.484 -12.719 -14.477 1 94.75 121 ALA B N 1
ATOM 2541 C CA . ALA B 1 121 ? 14.484 -11.719 -15.539 1 94.75 121 ALA B CA 1
ATOM 2542 C C . ALA B 1 121 ? 14.641 -12.367 -16.906 1 94.75 121 ALA B C 1
ATOM 2544 O O . ALA B 1 121 ? 15.445 -11.914 -17.734 1 94.75 121 ALA B O 1
ATOM 2545 N N . VAL B 1 122 ? 13.93 -13.422 -17.125 1 96.44 122 VAL B N 1
ATOM 2546 C CA . VAL B 1 122 ? 13.883 -14.125 -18.406 1 96.44 122 VAL B CA 1
ATOM 2547 C C . VAL B 1 122 ? 12.43 -14.453 -18.75 1 96.44 122 VAL B C 1
ATOM 2549 O O . VAL B 1 122 ? 11.523 -14.203 -17.969 1 96.44 122 VAL B O 1
ATOM 2552 N N . ARG B 1 123 ? 12.25 -14.875 -19.969 1 97.44 123 ARG B N 1
ATOM 2553 C CA . ARG B 1 123 ? 11.016 -15.523 -20.375 1 97.44 123 ARG B CA 1
ATOM 2554 C C . ARG B 1 123 ? 11.25 -17 -20.688 1 97.44 123 ARG B C 1
ATOM 2556 O O . ARG B 1 123 ? 12.352 -17.391 -21.078 1 97.44 123 ARG B O 1
ATOM 2563 N N . HIS B 1 124 ? 10.312 -17.812 -20.391 1 97.06 124 HIS B N 1
ATOM 2564 C CA . HIS B 1 124 ? 10.422 -19.219 -20.734 1 97.06 124 HIS B CA 1
ATOM 2565 C C . HIS B 1 124 ? 9.055 -19.828 -21.047 1 97.06 124 HIS B C 1
ATOM 2567 O O . HIS B 1 124 ? 8.023 -19.234 -20.719 1 97.06 124 HIS B O 1
ATOM 2573 N N . ASN B 1 125 ? 9.133 -20.906 -21.734 1 97.12 125 ASN B N 1
ATOM 2574 C CA . ASN B 1 125 ? 7.91 -21.641 -22.047 1 97.12 125 ASN B CA 1
ATOM 2575 C C . ASN B 1 125 ? 7.465 -22.516 -20.875 1 97.12 125 ASN B C 1
ATOM 2577 O O . ASN B 1 125 ? 8.289 -23.141 -20.219 1 97.12 125 ASN B O 1
ATOM 2581 N N . VAL B 1 126 ? 6.211 -22.422 -20.578 1 98.06 126 VAL B N 1
ATOM 2582 C CA . VAL B 1 126 ? 5.602 -23.297 -19.578 1 98.06 126 VAL B CA 1
ATOM 2583 C C . VAL B 1 126 ? 4.605 -24.234 -20.234 1 98.06 126 VAL B C 1
ATOM 2585 O O . VAL B 1 126 ? 3.805 -23.812 -21.078 1 98.06 126 VAL B O 1
ATOM 2588 N N . ARG B 1 127 ? 4.695 -25.469 -19.891 1 97.94 127 ARG B N 1
ATOM 2589 C CA . ARG B 1 127 ? 3.801 -26.5 -20.406 1 97.94 127 ARG B CA 1
ATOM 2590 C C . ARG B 1 127 ? 2.656 -26.781 -19.438 1 97.94 127 ARG B C 1
ATOM 2592 O O . ARG B 1 127 ? 2.885 -27.156 -18.281 1 97.94 127 ARG B O 1
ATOM 2599 N N . PHE B 1 128 ? 1.494 -26.625 -19.922 1 97.69 128 PHE B N 1
ATOM 2600 C CA . PHE B 1 128 ? 0.319 -26.875 -19.094 1 97.69 128 PHE B CA 1
ATOM 2601 C C . PHE B 1 128 ? -0.13 -28.328 -19.219 1 97.69 128 PHE B C 1
ATOM 2603 O O . PHE B 1 128 ? -0.058 -28.922 -20.297 1 97.69 128 PHE B O 1
ATOM 2610 N N . ALA B 1 129 ? -0.663 -28.844 -18.109 1 95 129 ALA B N 1
ATOM 2611 C CA . ALA B 1 129 ? -1.252 -30.188 -18.141 1 95 129 ALA B CA 1
ATOM 2612 C C . ALA B 1 129 ? -2.5 -30.203 -19.016 1 95 129 ALA B C 1
ATOM 2614 O O . ALA B 1 129 ? -2.748 -31.188 -19.719 1 95 129 ALA B O 1
ATOM 2615 N N . ALA B 1 130 ? -3.266 -29.156 -18.875 1 91.62 130 ALA B N 1
ATOM 2616 C CA . ALA B 1 130 ? -4.465 -28.984 -19.703 1 91.62 130 ALA B CA 1
ATOM 2617 C C . ALA B 1 130 ? -4.441 -27.641 -20.438 1 91.62 130 ALA B C 1
ATOM 2619 O O . ALA B 1 130 ? -4.477 -26.578 -19.812 1 91.62 130 ALA B O 1
ATOM 2620 N N . GLY B 1 131 ? -4.32 -27.719 -21.688 1 89.44 131 GLY B N 1
ATOM 2621 C CA . GLY B 1 131 ? -4.309 -26.5 -22.484 1 89.44 131 GLY B CA 1
ATOM 2622 C C . GLY B 1 131 ? -2.994 -26.281 -23.203 1 89.44 131 GLY B C 1
ATOM 2623 O O . GLY B 1 131 ? -2.082 -27.094 -23.125 1 89.44 131 GLY B O 1
ATOM 2624 N N . PRO B 1 132 ? -2.828 -25.219 -23.891 1 93.88 132 PRO B N 1
ATOM 2625 C CA . PRO B 1 132 ? -1.635 -24.922 -24.688 1 93.88 132 PRO B CA 1
ATOM 2626 C C . PRO B 1 132 ? -0.474 -24.406 -23.844 1 93.88 132 PRO B C 1
ATOM 2628 O O . PRO B 1 132 ? -0.693 -23.828 -22.766 1 93.88 132 PRO B O 1
ATOM 2631 N N . ASP B 1 133 ? 0.729 -24.594 -24.375 1 97.06 133 ASP B N 1
ATOM 2632 C CA . ASP B 1 133 ? 1.914 -23.984 -23.781 1 97.06 133 ASP B CA 1
ATOM 2633 C C . ASP B 1 133 ? 1.84 -22.469 -23.844 1 97.06 133 ASP B C 1
ATOM 2635 O O . ASP B 1 133 ? 1.16 -21.906 -24.719 1 97.06 133 ASP B O 1
ATOM 2639 N N . ARG B 1 134 ? 2.504 -21.891 -22.922 1 97.56 134 ARG B N 1
ATOM 2640 C CA . ARG B 1 134 ? 2.562 -20.422 -22.891 1 97.56 134 ARG B CA 1
ATOM 2641 C C . ARG B 1 134 ? 3.988 -19.938 -22.656 1 97.56 134 ARG B C 1
ATOM 2643 O O . ARG B 1 134 ? 4.758 -20.578 -21.922 1 97.56 134 ARG B O 1
ATOM 2650 N N . ASN B 1 135 ? 4.316 -18.812 -23.312 1 97.94 135 ASN B N 1
ATOM 2651 C CA . ASN B 1 135 ? 5.543 -18.094 -23 1 97.94 135 ASN B CA 1
ATOM 2652 C C . ASN B 1 135 ? 5.293 -17 -21.953 1 97.94 135 ASN B C 1
ATOM 2654 O O . ASN B 1 135 ? 4.523 -16.062 -22.203 1 97.94 135 ASN B O 1
ATOM 2658 N N . VAL B 1 136 ? 5.914 -17.156 -20.797 1 98.25 136 VAL B N 1
ATOM 2659 C CA . VAL B 1 136 ? 5.617 -16.219 -19.703 1 98.25 136 VAL B CA 1
ATOM 2660 C C . VAL B 1 136 ? 6.914 -15.648 -19.156 1 98.25 136 VAL B C 1
ATOM 2662 O O . VAL B 1 136 ? 7.996 -16.188 -19.406 1 98.25 136 VAL B O 1
ATOM 2665 N N . ASN B 1 137 ? 6.848 -14.492 -18.453 1 98.19 137 ASN B N 1
ATOM 2666 C CA . ASN B 1 137 ? 8.008 -13.922 -17.766 1 98.19 137 ASN B CA 1
ATOM 2667 C C . ASN B 1 137 ? 8.344 -14.68 -16.484 1 98.19 137 ASN B C 1
ATOM 2669 O O . ASN B 1 137 ? 7.508 -15.422 -15.969 1 98.19 137 ASN B O 1
ATOM 2673 N N . SER B 1 138 ? 9.578 -14.602 -16.062 1 98.12 138 SER B N 1
ATOM 2674 C CA . SER B 1 138 ? 10.047 -15.289 -14.867 1 98.12 138 SER B CA 1
ATOM 2675 C C . SER B 1 138 ? 11.008 -14.406 -14.07 1 98.12 138 SER B C 1
ATOM 2677 O O . SER B 1 138 ? 11.898 -13.773 -14.641 1 98.12 138 SER B O 1
ATOM 2679 N N . TYR B 1 139 ? 10.773 -14.352 -12.695 1 97.25 139 TYR B N 1
ATOM 2680 C CA . TYR B 1 139 ? 11.586 -13.484 -11.852 1 97.25 139 TYR B CA 1
ATOM 2681 C C . TYR B 1 139 ? 11.859 -14.141 -10.5 1 97.25 139 TYR B C 1
ATOM 2683 O O . TYR B 1 139 ? 12.07 -13.453 -9.5 1 97.25 139 TYR B O 1
ATOM 2691 N N . HIS B 1 140 ? 11.883 -15.414 -10.414 1 97 140 HIS B N 1
ATOM 2692 C CA . HIS B 1 140 ? 11.969 -16.062 -9.109 1 97 140 HIS B CA 1
ATOM 2693 C C . HIS B 1 140 ? 13.266 -16.844 -8.977 1 97 140 HIS B C 1
ATOM 2695 O O . HIS B 1 140 ? 13.789 -17.359 -9.969 1 97 140 HIS B O 1
ATOM 2701 N N . GLU B 1 141 ? 13.688 -16.953 -7.719 1 97.12 141 GLU B N 1
ATOM 2702 C CA . GLU B 1 141 ? 14.93 -17.656 -7.406 1 97.12 141 GLU B CA 1
ATOM 2703 C C . GLU B 1 141 ? 14.656 -18.984 -6.727 1 97.12 141 GLU B C 1
ATOM 2705 O O . GLU B 1 141 ? 15.57 -19.797 -6.547 1 97.12 141 GLU B O 1
ATOM 2710 N N . TYR B 1 142 ? 13.469 -19.188 -6.301 1 98.25 142 TYR B N 1
ATOM 2711 C CA . TYR B 1 142 ? 13.086 -20.438 -5.648 1 98.25 142 TYR B CA 1
ATOM 2712 C C . TYR B 1 142 ? 11.914 -21.094 -6.359 1 98.25 142 TYR B C 1
ATOM 2714 O O . TYR B 1 142 ? 11.125 -20.406 -7.02 1 98.25 142 TYR B O 1
ATOM 2722 N N . GLY B 1 143 ? 11.797 -22.359 -6.309 1 98.25 143 GLY B N 1
ATOM 2723 C CA . GLY B 1 143 ? 10.719 -23.141 -6.898 1 98.25 143 GLY B CA 1
ATOM 2724 C C . GLY B 1 143 ? 10.633 -24.547 -6.352 1 98.25 143 GLY B C 1
ATOM 2725 O O . GLY B 1 143 ? 11.25 -24.875 -5.332 1 98.25 143 GLY B O 1
ATOM 2726 N N . ALA B 1 144 ? 9.766 -25.297 -6.922 1 98.5 144 ALA B N 1
ATOM 2727 C CA . ALA B 1 144 ? 9.555 -26.688 -6.527 1 98.5 144 ALA B CA 1
ATOM 2728 C C . ALA B 1 144 ? 9.492 -27.594 -7.75 1 98.5 144 ALA B C 1
ATOM 2730 O O . ALA B 1 144 ? 9.125 -27.156 -8.844 1 98.5 144 ALA B O 1
ATOM 2731 N N . ARG B 1 145 ? 9.812 -28.844 -7.539 1 97.31 145 ARG B N 1
ATOM 2732 C CA . ARG B 1 145 ? 9.703 -29.828 -8.609 1 97.31 145 ARG B CA 1
ATOM 2733 C C . ARG B 1 145 ? 8.68 -30.906 -8.258 1 97.31 145 ARG B C 1
ATOM 2735 O O . ARG B 1 145 ? 8.188 -31.609 -9.148 1 97.31 145 ARG B O 1
ATOM 2742 N N . ASP B 1 146 ? 8.406 -31.016 -7.012 1 96.94 146 ASP B N 1
ATOM 2743 C CA . ASP B 1 146 ? 7.375 -31.906 -6.512 1 96.94 146 ASP B CA 1
ATOM 2744 C C . ASP B 1 146 ? 6.305 -31.156 -5.738 1 96.94 146 ASP B C 1
ATOM 2746 O O . ASP B 1 146 ? 6.547 -30.031 -5.262 1 96.94 146 ASP B O 1
ATOM 2750 N N . SER B 1 147 ? 5.117 -31.734 -5.645 1 97.75 147 SER B N 1
ATOM 2751 C CA . SER B 1 147 ? 3.994 -31.094 -4.969 1 97.75 147 SER B CA 1
ATOM 2752 C C . SER B 1 147 ? 3.453 -31.969 -3.842 1 97.75 147 SER B C 1
ATOM 2754 O O . SER B 1 147 ? 4.023 -33.031 -3.537 1 97.75 147 SER B O 1
ATOM 2756 N N . SER B 1 148 ? 2.547 -31.516 -3.078 1 98.06 148 SER B N 1
ATOM 2757 C CA . SER B 1 148 ? 1.844 -32.281 -2.053 1 98.06 148 SER B CA 1
ATOM 2758 C C . SER B 1 148 ? 0.536 -32.844 -2.59 1 98.06 148 SER B C 1
ATOM 2760 O O . SER B 1 148 ? 0.122 -32.531 -3.705 1 98.06 148 SER B O 1
ATOM 2762 N N . GLU B 1 149 ? -0.116 -33.688 -1.821 1 97.75 149 GLU B N 1
ATOM 2763 C CA . GLU B 1 149 ? -1.379 -34.312 -2.221 1 97.75 149 GLU B CA 1
ATOM 2764 C C . GLU B 1 149 ? -2.494 -33.281 -2.309 1 97.75 149 GLU B C 1
ATOM 2766 O O . GLU B 1 149 ? -3.51 -33.5 -2.969 1 97.75 149 GLU B O 1
ATOM 2771 N N . SER B 1 150 ? -2.223 -32.156 -1.709 1 98.25 150 SER B N 1
ATOM 2772 C CA . SER B 1 150 ? -3.258 -31.141 -1.649 1 98.25 150 SER B CA 1
ATOM 2773 C C . SER B 1 150 ? -3.242 -30.266 -2.898 1 98.25 150 SER B C 1
ATOM 2775 O O . SER B 1 150 ? -4.211 -29.547 -3.18 1 98.25 150 SER B O 1
ATOM 2777 N N . LEU B 1 151 ? -2.117 -30.297 -3.613 1 98.69 151 LEU B N 1
ATOM 2778 C CA . LEU B 1 151 ? -1.96 -29.391 -4.746 1 98.69 151 LEU B CA 1
ATOM 2779 C C . LEU B 1 151 ? -1.71 -30.172 -6.035 1 98.69 151 LEU B C 1
ATOM 2781 O O . LEU B 1 151 ? -0.826 -31.031 -6.086 1 98.69 151 LEU B O 1
ATOM 2785 N N . THR B 1 152 ? -2.439 -29.812 -7.043 1 98.25 152 THR B N 1
ATOM 2786 C CA . THR B 1 152 ? -2.219 -30.328 -8.391 1 98.25 152 THR B CA 1
ATOM 2787 C C . THR B 1 152 ? -1.243 -29.438 -9.156 1 98.25 152 THR B C 1
ATOM 2789 O O . THR B 1 152 ? -1.29 -28.219 -9.039 1 98.25 152 THR B O 1
ATOM 2792 N N . ILE B 1 153 ? -0.412 -30.094 -9.969 1 98.56 153 ILE B N 1
ATOM 2793 C CA . ILE B 1 153 ? 0.502 -29.344 -10.828 1 98.56 153 ILE B CA 1
ATOM 2794 C C . ILE B 1 153 ? -0.2 -28.984 -12.133 1 98.56 153 ILE B C 1
ATOM 2796 O O . ILE B 1 153 ? -0.587 -29.859 -12.906 1 98.56 153 ILE B O 1
ATOM 2800 N N . ASP B 1 154 ? -0.324 -27.734 -12.375 1 98.56 154 ASP B N 1
ATOM 2801 C CA . ASP B 1 154 ? -1.026 -27.297 -13.57 1 98.56 154 ASP B CA 1
ATOM 2802 C C . ASP B 1 154 ? -0.048 -27.016 -14.711 1 98.56 154 ASP B C 1
ATOM 2804 O O . ASP B 1 154 ? -0.403 -27.156 -15.883 1 98.56 154 ASP B O 1
ATOM 2808 N N . ALA B 1 155 ? 1.179 -26.641 -14.391 1 98.62 155 ALA B N 1
ATOM 2809 C CA . ALA B 1 155 ? 2.146 -26.312 -15.438 1 98.62 155 ALA B CA 1
ATOM 2810 C C . ALA B 1 155 ? 3.576 -26.453 -14.922 1 98.62 155 ALA B C 1
ATOM 2812 O O . ALA B 1 155 ? 3.832 -26.297 -13.727 1 98.62 155 ALA B O 1
ATOM 2813 N N . ARG B 1 156 ? 4.473 -26.688 -15.844 1 98.56 156 ARG B N 1
ATOM 2814 C CA . ARG B 1 156 ? 5.902 -26.797 -15.562 1 98.56 156 ARG B CA 1
ATOM 2815 C C . ARG B 1 156 ? 6.719 -26.078 -16.625 1 98.56 156 ARG B C 1
ATOM 2817 O O . ARG B 1 156 ? 6.324 -26.016 -17.797 1 98.56 156 ARG B O 1
ATOM 2824 N N . ALA B 1 157 ? 7.816 -25.609 -16.141 1 98.12 157 ALA B N 1
ATOM 2825 C CA . ALA B 1 157 ? 8.828 -25.172 -17.094 1 98.12 157 ALA B CA 1
ATOM 2826 C C . ALA B 1 157 ? 9.523 -26.359 -17.75 1 98.12 157 ALA B C 1
ATOM 2828 O O . ALA B 1 157 ? 9.312 -27.516 -17.328 1 98.12 157 ALA B O 1
ATOM 2829 N N . GLU B 1 158 ? 10.367 -26.047 -18.75 1 96.12 158 GLU B N 1
ATOM 2830 C CA . GLU B 1 158 ? 11.07 -27.094 -19.469 1 96.12 158 GLU B CA 1
ATOM 2831 C C . GLU B 1 158 ? 12.023 -27.859 -18.562 1 96.12 158 GLU B C 1
ATOM 2833 O O . GLU B 1 158 ? 12.227 -29.062 -18.734 1 96.12 158 GLU B O 1
ATOM 2838 N N . ASP B 1 159 ? 12.516 -27.219 -17.562 1 96.94 159 ASP B N 1
ATOM 2839 C CA . ASP B 1 159 ? 13.484 -27.844 -16.672 1 96.94 159 ASP B CA 1
ATOM 2840 C C . ASP B 1 159 ? 12.781 -28.594 -15.547 1 96.94 159 ASP B C 1
ATOM 2842 O O . ASP B 1 159 ? 13.43 -29.078 -14.609 1 96.94 159 ASP B O 1
ATOM 2846 N N . GLY B 1 160 ? 11.477 -28.609 -15.539 1 97.44 160 GLY B N 1
ATOM 2847 C CA . GLY B 1 160 ? 10.719 -29.406 -14.586 1 97.44 160 GLY B CA 1
ATOM 2848 C C . GLY B 1 160 ? 10.219 -28.594 -13.406 1 97.44 160 GLY B C 1
ATOM 2849 O O . GLY B 1 160 ? 9.445 -29.109 -12.586 1 97.44 160 GLY B O 1
ATOM 2850 N N . VAL B 1 161 ? 10.625 -27.359 -13.281 1 98.5 161 VAL B N 1
ATOM 2851 C CA . VAL B 1 161 ? 10.195 -26.5 -12.18 1 98.5 161 VAL B CA 1
ATOM 2852 C C . VAL B 1 161 ? 8.703 -26.203 -12.312 1 98.5 161 VAL B C 1
ATOM 2854 O O . VAL B 1 161 ? 8.219 -25.906 -13.406 1 98.5 161 VAL B O 1
ATOM 2857 N N . ILE B 1 162 ? 7.961 -26.391 -11.227 1 98.75 162 ILE B N 1
ATOM 2858 C CA . ILE B 1 162 ? 6.527 -26.141 -11.211 1 98.75 162 ILE B CA 1
ATOM 2859 C C . ILE B 1 162 ? 6.262 -24.641 -11.391 1 98.75 162 ILE B C 1
ATOM 2861 O O . ILE B 1 162 ? 6.867 -23.812 -10.711 1 98.75 162 ILE B O 1
ATOM 2865 N N . GLU B 1 163 ? 5.32 -24.359 -12.32 1 98.88 163 GLU B N 1
ATOM 2866 C CA . GLU B 1 163 ? 5.055 -22.953 -12.633 1 98.88 163 GLU B CA 1
ATOM 2867 C C . GLU B 1 163 ? 3.604 -22.594 -12.336 1 98.88 163 GLU B C 1
ATOM 2869 O O . GLU B 1 163 ? 3.242 -21.406 -12.328 1 98.88 163 GLU B O 1
ATOM 2874 N N . ALA B 1 164 ? 2.783 -23.531 -12.047 1 98.88 164 ALA B N 1
ATOM 2875 C CA . ALA B 1 164 ? 1.399 -23.281 -11.648 1 98.88 164 ALA B CA 1
ATOM 2876 C C . ALA B 1 164 ? 0.831 -24.469 -10.875 1 98.88 164 ALA B C 1
ATOM 2878 O O . ALA B 1 164 ? 1.15 -25.625 -11.172 1 98.88 164 ALA B O 1
ATOM 2879 N N . VAL B 1 165 ? -0.019 -24.172 -9.914 1 98.81 165 VAL B N 1
ATOM 2880 C CA . VAL B 1 165 ? -0.66 -25.203 -9.117 1 98.81 165 VAL B CA 1
ATOM 2881 C C . VAL B 1 165 ? -2.098 -24.812 -8.797 1 98.81 165 VAL B C 1
ATOM 2883 O O . VAL B 1 165 ? -2.439 -23.625 -8.844 1 98.81 165 VAL B O 1
ATOM 2886 N N . SER B 1 166 ? -2.898 -25.766 -8.461 1 98.62 166 SER B N 1
ATOM 2887 C CA . SER B 1 166 ? -4.25 -25.594 -7.945 1 98.62 166 SER B CA 1
ATOM 2888 C C . SER B 1 166 ? -4.527 -26.562 -6.797 1 98.62 166 SER B C 1
ATOM 2890 O O . SER B 1 166 ? -4.062 -27.703 -6.809 1 98.62 166 SER B O 1
ATOM 2892 N N . HIS B 1 167 ? -5.254 -26.047 -5.828 1 98.75 167 HIS B N 1
ATOM 2893 C CA . HIS B 1 167 ? -5.715 -26.953 -4.789 1 98.75 167 HIS B CA 1
ATOM 2894 C C . HIS B 1 167 ? -6.723 -27.953 -5.344 1 98.75 167 HIS B C 1
ATOM 2896 O O . HIS B 1 167 ? -7.531 -27.609 -6.211 1 98.75 167 HIS B O 1
ATOM 2902 N N . VAL B 1 168 ? -6.777 -29.109 -4.777 1 98.31 168 VAL B N 1
ATOM 2903 C CA . VAL B 1 168 ? -7.562 -30.219 -5.316 1 98.31 168 VAL B CA 1
ATOM 2904 C C . VAL B 1 168 ? -9.047 -29.938 -5.109 1 98.31 168 VAL B C 1
ATOM 2906 O O . VAL B 1 168 ? -9.883 -30.406 -5.887 1 98.31 168 VAL B O 1
ATOM 2909 N N . SER B 1 169 ? -9.422 -29.141 -4.102 1 98.25 169 SER B N 1
ATOM 2910 C CA . SER B 1 169 ? -10.844 -28.984 -3.816 1 98.25 169 SER B CA 1
ATOM 2911 C C . SER B 1 169 ? -11.203 -27.547 -3.494 1 98.25 169 SER B C 1
ATOM 2913 O O . SER B 1 169 ? -12.367 -27.156 -3.596 1 98.25 169 SER B O 1
ATOM 2915 N N . LEU B 1 170 ? -10.281 -26.766 -3.018 1 98.44 170 LEU B N 1
ATOM 2916 C CA . LEU B 1 170 ? -10.531 -25.375 -2.643 1 98.44 170 LEU B CA 1
ATOM 2917 C C . LEU B 1 170 ? -10.195 -24.438 -3.795 1 98.44 170 LEU B C 1
ATOM 2919 O O . LEU B 1 170 ? -9.375 -24.766 -4.656 1 98.44 170 LEU B O 1
ATOM 2923 N N . PRO B 1 171 ? -10.828 -23.234 -3.877 1 98.5 171 PRO B N 1
ATOM 2924 C CA . PRO B 1 171 ? -10.508 -22.266 -4.922 1 98.5 171 PRO B CA 1
ATOM 2925 C C . PRO B 1 171 ? -9.203 -21.516 -4.652 1 98.5 171 PRO B C 1
ATOM 2927 O O . PRO B 1 171 ? -9.203 -20.281 -4.527 1 98.5 171 PRO B O 1
ATOM 2930 N N . ILE B 1 172 ? -8.156 -22.25 -4.59 1 98.75 172 ILE B N 1
ATOM 2931 C CA . ILE B 1 172 ? -6.816 -21.734 -4.328 1 98.75 172 ILE B CA 1
ATOM 2932 C C . ILE B 1 172 ? -5.871 -22.156 -5.449 1 98.75 172 ILE B C 1
ATOM 2934 O O . ILE B 1 172 ? -5.762 -23.344 -5.766 1 98.75 172 ILE B O 1
ATOM 2938 N N . ARG B 1 173 ? -5.277 -21.188 -6.102 1 98.56 173 ARG B N 1
ATOM 2939 C CA . ARG B 1 173 ? -4.367 -21.438 -7.215 1 98.56 173 ARG B CA 1
ATOM 2940 C C . ARG B 1 173 ? -3.133 -20.547 -7.125 1 98.56 173 ARG B C 1
ATOM 2942 O O . ARG B 1 173 ? -3.104 -19.594 -6.34 1 98.56 173 ARG B O 1
ATOM 2949 N N . GLY B 1 174 ? -2.121 -20.891 -7.84 1 98.75 174 GLY B N 1
ATOM 2950 C CA . GLY B 1 174 ? -0.897 -20.094 -7.859 1 98.75 174 GLY B CA 1
ATOM 2951 C C . GLY B 1 174 ? -0.184 -20.141 -9.195 1 98.75 174 GLY B C 1
ATOM 2952 O O . GLY B 1 174 ? -0.245 -21.141 -9.914 1 98.75 174 GLY B O 1
ATOM 2953 N N . ILE B 1 175 ? 0.454 -19.078 -9.523 1 98.88 175 ILE B N 1
ATOM 2954 C CA . ILE B 1 175 ? 1.295 -18.984 -10.711 1 98.88 175 ILE B CA 1
ATOM 2955 C C . ILE B 1 175 ? 2.637 -18.359 -10.352 1 98.88 175 ILE B C 1
ATOM 2957 O O . ILE B 1 175 ? 2.725 -17.562 -9.406 1 98.88 175 ILE B O 1
ATOM 2961 N N . MET B 1 176 ? 3.662 -18.656 -11.156 1 98.81 176 MET B N 1
ATOM 2962 C CA . MET B 1 176 ? 5 -18.172 -10.828 1 98.81 176 MET B CA 1
ATOM 2963 C C . MET B 1 176 ? 5.352 -16.938 -11.656 1 98.81 176 MET B C 1
ATOM 2965 O O . MET B 1 176 ? 6.293 -16.219 -11.336 1 98.81 176 MET B O 1
ATOM 2969 N N . TRP B 1 177 ? 4.668 -16.719 -12.766 1 98.75 177 TRP B N 1
ATOM 2970 C CA . TRP B 1 177 ? 4.949 -15.547 -13.586 1 98.75 177 TRP B CA 1
ATOM 2971 C C . TRP B 1 177 ? 4.129 -14.344 -13.125 1 98.75 177 TRP B C 1
ATOM 2973 O O . TRP B 1 177 ? 3.256 -14.477 -12.266 1 98.75 177 TRP B O 1
ATOM 2983 N N . HIS B 1 178 ? 4.441 -13.227 -13.625 1 98.69 178 HIS B N 1
ATOM 2984 C CA . HIS B 1 178 ? 3.828 -11.961 -13.227 1 98.69 178 HIS B CA 1
ATOM 2985 C C . HIS B 1 178 ? 2.955 -11.398 -14.344 1 98.69 178 HIS B C 1
ATOM 2987 O O . HIS B 1 178 ? 3.443 -10.68 -15.219 1 98.69 178 HIS B O 1
ATOM 2993 N N . PRO B 1 179 ? 1.671 -11.641 -14.219 1 98.69 179 PRO B N 1
ATOM 2994 C CA . PRO B 1 179 ? 0.807 -11.125 -15.281 1 98.69 179 PRO B CA 1
ATOM 2995 C C . PRO B 1 179 ? 0.798 -9.594 -15.336 1 98.69 179 PRO B C 1
ATOM 2997 O O . PRO B 1 179 ? 0.67 -9.016 -16.422 1 98.69 179 PRO B O 1
ATOM 3000 N N . GLU B 1 180 ? 1.041 -8.93 -14.227 1 98.31 180 GLU B N 1
ATOM 3001 C CA . GLU B 1 180 ? 0.942 -7.477 -14.148 1 98.31 180 GLU B CA 1
ATOM 3002 C C . GLU B 1 180 ? 2.141 -6.809 -14.82 1 98.31 180 GLU B C 1
ATOM 3004 O O . GLU B 1 180 ? 2.109 -5.613 -15.109 1 98.31 180 GLU B O 1
ATOM 3009 N N . ARG B 1 181 ? 3.207 -7.59 -15.094 1 97.44 181 ARG B N 1
ATOM 3010 C CA . ARG B 1 181 ? 4.434 -7.004 -15.625 1 97.44 181 ARG B CA 1
ATOM 3011 C C . ARG B 1 181 ? 4.48 -7.113 -17.141 1 97.44 181 ARG B C 1
ATOM 3013 O O . ARG B 1 181 ? 5.434 -6.652 -17.781 1 97.44 181 ARG B O 1
ATOM 3020 N N . GLU B 1 182 ? 3.434 -7.703 -17.703 1 97.44 182 GLU B N 1
ATOM 3021 C CA . GLU B 1 182 ? 3.393 -7.781 -19.156 1 97.44 182 GLU B CA 1
ATOM 3022 C C . GLU B 1 182 ? 3.029 -6.434 -19.766 1 97.44 182 GLU B C 1
ATOM 3024 O O . GLU B 1 182 ? 2.139 -5.738 -19.281 1 97.44 182 GLU B O 1
ATOM 3029 N N . HIS B 1 183 ? 3.688 -6.066 -20.859 1 93.75 183 HIS B N 1
ATOM 3030 C CA . HIS B 1 183 ? 3.367 -4.832 -21.562 1 93.75 183 HIS B CA 1
ATOM 3031 C C . HIS B 1 183 ? 1.944 -4.859 -22.109 1 93.75 183 HIS B C 1
ATOM 3033 O O . HIS B 1 183 ? 1.214 -3.873 -22 1 93.75 183 HIS B O 1
ATOM 3039 N N . ILE B 1 184 ? 1.656 -5.879 -22.781 1 96.5 184 ILE B N 1
ATOM 3040 C CA . ILE B 1 184 ? 0.293 -6.211 -23.188 1 96.5 184 ILE B CA 1
ATOM 3041 C C . ILE B 1 184 ? -0.208 -7.395 -22.359 1 96.5 184 ILE B C 1
ATOM 3043 O O . ILE B 1 184 ? 0.383 -8.477 -22.391 1 96.5 184 ILE B O 1
ATOM 3047 N N . PHE B 1 185 ? -1.239 -7.145 -21.641 1 98.12 185 PHE B N 1
ATOM 3048 C CA . PHE B 1 185 ? -1.743 -8.188 -20.766 1 98.12 185 PHE B CA 1
ATOM 3049 C C . PHE B 1 185 ? -2.18 -9.414 -21.562 1 98.12 185 PHE B C 1
ATOM 3051 O O . PHE B 1 185 ? -2.846 -9.281 -22.594 1 98.12 185 PHE B O 1
ATOM 3058 N N . SER B 1 186 ? -1.814 -10.547 -21.094 1 97.62 186 SER B N 1
ATOM 3059 C CA . SER B 1 186 ? -2.24 -11.805 -21.703 1 97.62 186 SER B CA 1
ATOM 3060 C C . SER B 1 186 ? -3.736 -12.031 -21.516 1 97.62 186 SER B C 1
ATOM 3062 O O . SER B 1 186 ? -4.238 -11.992 -20.375 1 97.62 186 SER B O 1
ATOM 3064 N N . GLU B 1 187 ? -4.438 -12.312 -22.578 1 97.25 187 GLU B N 1
ATOM 3065 C CA . GLU B 1 187 ? -5.859 -12.633 -22.484 1 97.25 187 GLU B CA 1
ATOM 3066 C C . GLU B 1 187 ? -6.086 -13.859 -21.594 1 97.25 187 GLU B C 1
ATOM 3068 O O . GLU B 1 187 ? -7.094 -13.945 -20.891 1 97.25 187 GLU B O 1
ATOM 3073 N N . GLU B 1 188 ? -5.188 -14.758 -21.703 1 96.94 188 GLU B N 1
ATOM 3074 C CA . GLU B 1 188 ? -5.281 -15.969 -20.875 1 96.94 188 GLU B CA 1
ATOM 3075 C C . GLU B 1 188 ? -5.184 -15.641 -19.391 1 96.94 188 GLU B C 1
ATOM 3077 O O . GLU B 1 188 ? -5.898 -16.219 -18.578 1 96.94 188 GLU B O 1
ATOM 3082 N N . ASP B 1 189 ? -4.277 -14.758 -19.047 1 98.25 189 ASP B N 1
ATOM 3083 C CA . ASP B 1 189 ? -4.145 -14.359 -17.656 1 98.25 189 ASP B CA 1
ATOM 3084 C C . ASP B 1 189 ? -5.375 -13.586 -17.188 1 98.25 189 ASP B C 1
ATOM 3086 O O . ASP B 1 189 ? -5.855 -13.797 -16.062 1 98.25 189 ASP B O 1
ATOM 3090 N N . ILE B 1 190 ? -5.875 -12.688 -18.047 1 98.19 190 ILE B N 1
ATOM 3091 C CA . ILE B 1 190 ? -7.094 -11.961 -17.719 1 98.19 190 ILE B CA 1
ATOM 3092 C C . ILE B 1 190 ? -8.227 -12.953 -17.453 1 98.19 190 ILE B C 1
ATOM 3094 O O . ILE B 1 190 ? -8.938 -12.844 -16.453 1 98.19 190 ILE B O 1
ATOM 3098 N N . ARG B 1 191 ? -8.383 -13.914 -18.312 1 96.94 191 ARG B N 1
ATOM 3099 C CA . ARG B 1 191 ? -9.422 -14.922 -18.141 1 96.94 191 ARG B CA 1
ATOM 3100 C C . ARG B 1 191 ? -9.211 -15.719 -16.859 1 96.94 191 ARG B C 1
ATOM 3102 O O . ARG B 1 191 ? -10.172 -16.031 -16.141 1 96.94 191 ARG B O 1
ATOM 3109 N N . LEU B 1 192 ? -8 -16.062 -16.562 1 97.12 192 LEU B N 1
ATOM 3110 C CA . LEU B 1 192 ? -7.68 -16.812 -15.344 1 97.12 192 LEU B CA 1
ATOM 3111 C C . LEU B 1 192 ? -8.188 -16.078 -14.109 1 97.12 192 LEU B C 1
ATOM 3113 O O . LEU B 1 192 ? -8.891 -16.656 -13.281 1 97.12 192 LEU B O 1
ATOM 3117 N N . PHE B 1 193 ? -7.852 -14.789 -14.008 1 98.19 193 PHE B N 1
ATOM 3118 C CA . PHE B 1 193 ? -8.234 -14 -12.844 1 98.19 193 PHE B CA 1
ATOM 3119 C C . PHE B 1 193 ? -9.742 -13.773 -12.82 1 98.19 193 PHE B C 1
ATOM 3121 O O . PHE B 1 193 ? -10.367 -13.891 -11.766 1 98.19 193 PHE B O 1
ATOM 3128 N N . LYS B 1 194 ? -10.344 -13.492 -13.961 1 96.88 194 LYS B N 1
ATOM 3129 C CA . LYS B 1 194 ? -11.789 -13.281 -14.039 1 96.88 194 LYS B CA 1
ATOM 3130 C C . LYS B 1 194 ? -12.547 -14.531 -13.602 1 96.88 194 LYS B C 1
ATOM 3132 O O . LYS B 1 194 ? -13.453 -14.461 -12.773 1 96.88 194 LYS B O 1
ATOM 3137 N N . ASP B 1 195 ? -12.164 -15.656 -14.141 1 96.12 195 ASP B N 1
ATOM 3138 C CA . ASP B 1 195 ? -12.852 -16.906 -13.844 1 96.12 195 ASP B CA 1
ATOM 3139 C C . ASP B 1 195 ? -12.664 -17.312 -12.383 1 96.12 195 ASP B C 1
ATOM 3141 O O . ASP B 1 195 ? -13.562 -17.875 -11.766 1 96.12 195 ASP B O 1
ATOM 3145 N N . HIS B 1 196 ? -11.508 -17 -11.867 1 97.62 196 HIS B N 1
ATOM 3146 C CA . HIS B 1 196 ? -11.188 -17.438 -10.516 1 97.62 196 HIS B CA 1
ATOM 3147 C C . HIS B 1 196 ? -11.938 -16.609 -9.477 1 97.62 196 HIS B C 1
ATOM 3149 O O . HIS B 1 196 ? -12.391 -17.141 -8.461 1 97.62 196 HIS B O 1
ATOM 3155 N N . PHE B 1 197 ? -12.078 -15.25 -9.75 1 97.06 197 PHE B N 1
ATOM 3156 C CA . PHE B 1 197 ? -12.594 -14.367 -8.711 1 97.06 197 PHE B CA 1
ATOM 3157 C C . PHE B 1 197 ? -14.031 -13.953 -9.016 1 97.06 197 PHE B C 1
ATOM 3159 O O . PHE B 1 197 ? -14.742 -13.461 -8.141 1 97.06 197 PHE B O 1
ATOM 3166 N N . GLN B 1 198 ? -14.516 -13.875 -10.18 1 84 198 GLN B N 1
ATOM 3167 C CA . GLN B 1 198 ? -15.844 -13.375 -10.531 1 84 198 GLN B CA 1
ATOM 3168 C C . GLN B 1 198 ? -16.859 -14.516 -10.633 1 84 198 GLN B C 1
ATOM 3170 O O . GLN B 1 198 ? -18.047 -14.281 -10.828 1 84 198 GLN B O 1
ATOM 3175 N N . SER B 1 199 ? -16.438 -15.703 -10.516 1 67.94 199 SER B N 1
ATOM 3176 C CA . SER B 1 199 ? -17.406 -16.797 -10.578 1 67.94 199 SER B CA 1
ATOM 3177 C C . SER B 1 199 ? -18.219 -16.891 -9.289 1 67.94 199 SER B C 1
ATOM 3179 O O . SER B 1 199 ? -17.75 -16.469 -8.227 1 67.94 199 SER B O 1
#

Organism: Legionella spiritensis (NCBI:txid452)

Solvent-accessible surface area (backbone atoms only — not comparable to full-atom values): 21016 Å² total; per-residue (Å²): 135,46,39,27,33,30,46,49,24,71,46,74,39,71,95,75,70,41,50,25,39,32,40,62,51,44,47,58,56,45,34,46,74,38,65,37,41,82,39,57,42,59,75,47,79,72,36,59,54,48,63,73,71,61,69,55,48,25,36,33,35,42,45,60,77,49,54,50,93,77,71,25,89,44,57,56,45,55,53,47,52,51,51,50,48,52,50,23,63,72,68,59,39,27,34,41,14,25,31,42,18,21,50,52,51,36,46,72,59,68,25,68,71,41,82,49,76,94,28,60,81,41,71,48,57,32,44,34,75,76,66,72,67,43,78,41,52,28,69,44,54,61,38,28,72,63,73,32,94,56,39,41,75,42,22,24,32,86,87,48,39,52,40,26,36,32,37,76,84,52,56,36,36,26,30,43,41,58,66,45,74,42,92,68,67,51,66,67,56,38,48,51,53,30,59,62,50,70,104,135,47,38,27,34,31,48,49,25,72,44,75,39,71,94,76,70,41,50,24,41,32,42,60,51,44,48,59,58,44,34,47,74,39,64,37,40,82,37,57,41,59,75,48,79,73,35,59,55,47,62,72,70,56,72,55,48,25,37,34,34,41,44,60,77,49,54,48,94,77,72,24,90,42,56,56,44,54,52,47,51,50,51,50,49,52,50,24,63,72,68,60,39,29,33,40,16,26,32,41,17,22,51,51,51,37,46,73,59,69,26,70,70,41,82,48,79,92,28,62,82,40,70,46,56,32,44,35,75,76,67,74,67,43,79,41,51,30,68,44,54,61,38,29,73,64,72,31,94,56,41,41,75,41,22,24,32,88,87,48,38,53,38,24,35,31,38,75,82,51,57,36,36,25,32,42,42,58,67,44,74,42,92,67,67,51,66,67,56,38,49,51,53,31,60,61,51,71,103

Secondary structure (DSSP, 8-state):
-EEEEEE-EEEEEGGGTEEEEEEETHHHHHHHHTTEEEEEE-SSTTHHHHHHHS--SEEEE---S--GGGT-S-HHHHHHHHHHHHHHHHHT--EEEETHHHHHHHHHTT---EE-SS-EEEEEEEEESSS--EEEEEE-SEE-S---TTEEEEEEETTS-EEEEEESSSSEEEESS-GGG-SS--HHHHHHHHHHH--/-EEEEEE-EEEEEGGGTEEEEEEETHHHHHHHHTTEEEEEE-SSTTHHHHHHHS--SEEEE---S--GGGT-S-HHHHHHHHHHHHHHHHHT--EEEETHHHHHHHHHTT---EE-SS-EEEEEEEEESSS--EEEEEE-SEE-S---TTEEEEEEETTS-EEEEEESSSSEEEESS-GGG-SS--HHHHHHHHHHH--

Sequence (398 aa):
MKLIGVTMRVEHHQHINEYRDALDQRWYLFLRACGLFPVLIPNHNTSMALLSEMNLSGIILSGGNSLSTLGGDSPQRDELEKTLLDYAVYEKKPVLGVCRGMQMMQAYFDVSLFPVANHVAVRHNVRFAAGPDRNVNSYHEYGARDSSESLTIDARAEDGVIEAVSHVSLPIRGIMWHPEREHIFSEEDIRLFKDHFQSMKLIGVTMRVEHHQHINEYRDALDQRWYLFLRACGLFPVLIPNHNTSMALLSEMNLSGIILSGGNSLSTLGGDSPQRDELEKTLLDYAVYEKKPVLGVCRGMQMMQAYFDVSLFPVANHVAVRHNVRFAAGPDRNVNSYHEYGARDSSESLTIDARAEDGVIEAVSHVSLPIRGIMWHPEREHIFSEEDIRLFKDHFQS

Nearest PDB structures (foldseek):
  7d4r-assembly1_A  TM=8.728E-01  e=1.262E-16  Pseudomonas aeruginosa PAO1
  8hx8-assembly1_B  TM=7.835E-01  e=2.364E-13  Streptomyces venezuelae
  8hx8-assembly1_A  TM=7.848E-01  e=2.737E-12  Streptomyces venezuelae
  8hx6-assembly1_A  TM=7.594E-01  e=2.084E-10  Streptomyces venezuelae
  7d54-assembly1_B  TM=6.471E-01  e=5.233E-08  Mycolicibacterium smegmatis

Foldseek 3Di:
DAEEEEEFEWDADPVVRDIDTDDDPLVCVLCVLLVYDYDYADLDPVRVVVVVPVVHLAYEYEDDFAAVVVVTDCVSSLVVLLVRVVVCVVVLHAYEYEARGVVSVQVSQPFDKDFDPDQAQDWFWKCFPDDHIDIFHGHHGMFGQDGDPQKDQGIATPVRTGAKIAGPPGNYIYGNGDQSPDPDGDPVVSCVVNVSRVD/DAEEEEEFEWDADPVVRDIDTDDDPLVCVLCVLLVYHYDYADLDPVRVVVVVPVVHLAYEYEDDFAAVVVVTDCVSSLVVLLVRVVVCVVVLHAYEYEARGVVSVQVSQPFDKDFDPDQAQDWFWKCFPDDHIDIFHGHHGMFGQDGDPQKDQGIATPVRTGAKIAGPPGNYIYGNGDQSPDPDGDPVVSCVVNVSRVD

Radius of gyration: 22.46 Å; Cα contacts (8 Å, |Δi|>4): 861; chains: 2; bounding box: 38×68×50 Å